Protein AF-0000000087186481 (afdb_homodimer)

Sequence (438 aa):
MAARTSLASDLASEVAVENATTRYLMYGLLPSWFIPGVADWVMHRRTRIEDTSGTKESLIHSLMMTEVGIPVALTLLFEVNPLLLSVQLGATACHEATALWDVRTAVDSERDVKPVEQHIHSFLESLPFAALASLMCLHPDQVRSLLRGGAGDPTAWKFVPRRRPLPGKYLAGIALAVGTFVALPYGEELVRCVRRGMKRRGLRRAEAKAERYDRALAGMAARTSLASDLASEVAVENATTRYLMYGLLPSWFIPGVADWVMHRRTRIEDTSGTKESLIHSLMMTEVGIPVALTLLFEVNPLLLSVQLGATACHEATALWDVRTAVDSERDVKPVEQHIHSFLESLPFAALASLMCLHPDQVRSLLRGGAGDPTAWKFVPRRRPLPGKYLAGIALAVGTFVALPYGEELVRCVRRGMKRRGLRRAEAKAERYDRALAG

Structure (mmCIF, N/CA/C/O backbone):
data_AF-0000000087186481-model_v1
#
loop_
_entity.id
_entity.type
_entity.pdbx_description
1 polymer 'Diguanylate cyclase'
#
loop_
_atom_site.group_PDB
_atom_site.id
_atom_site.type_symbol
_atom_site.label_atom_id
_atom_site.label_alt_id
_atom_site.label_comp_id
_atom_site.label_asym_id
_atom_site.label_entity_id
_atom_site.label_seq_id
_atom_site.pdbx_PDB_ins_code
_atom_site.Cartn_x
_atom_site.Cartn_y
_atom_site.Cartn_z
_atom_site.occupancy
_atom_site.B_iso_or_equiv
_atom_site.auth_seq_id
_atom_site.auth_comp_id
_atom_site.auth_asym_id
_atom_site.auth_atom_id
_atom_site.pdbx_PDB_model_num
ATOM 1 N N . MET A 1 1 ? -14.523 38.062 21.172 1 50.47 1 MET A N 1
ATOM 2 C CA . MET A 1 1 ? -14.062 36.969 22.016 1 50.47 1 MET A CA 1
ATOM 3 C C . MET A 1 1 ? -14.258 35.625 21.312 1 50.47 1 MET A C 1
ATOM 5 O O . MET A 1 1 ? -13.359 34.812 21.312 1 50.47 1 MET A O 1
ATOM 9 N N . ALA A 1 2 ? -15.414 35.344 20.781 1 61.56 2 ALA A N 1
ATOM 10 C CA . ALA A 1 2 ? -15.734 34.125 20.047 1 61.56 2 ALA A CA 1
ATOM 11 C C . ALA A 1 2 ? -14.828 33.969 18.828 1 61.56 2 ALA A C 1
ATOM 13 O O . ALA A 1 2 ? -14.336 32.875 18.547 1 61.56 2 ALA A O 1
ATOM 14 N N . ALA A 1 3 ? -14.547 34.969 18.172 1 65.62 3 ALA A N 1
ATOM 15 C CA . ALA A 1 3 ? -13.719 34.906 16.969 1 65.62 3 ALA A CA 1
ATOM 16 C C . ALA A 1 3 ? -12.266 34.594 17.312 1 65.62 3 ALA A C 1
ATOM 18 O O . ALA A 1 3 ? -11.586 33.875 16.594 1 65.62 3 ALA A O 1
ATOM 19 N N . ARG A 1 4 ? -11.805 35.156 18.375 1 61 4 ARG A N 1
ATOM 20 C CA . ARG A 1 4 ? -10.438 34.906 18.812 1 61 4 ARG A CA 1
ATOM 21 C C . ARG A 1 4 ? -10.266 33.438 19.281 1 61 4 ARG A C 1
ATOM 23 O O . ARG A 1 4 ? -9.227 32.844 19.031 1 61 4 ARG A O 1
ATOM 30 N N . THR A 1 5 ? -11.281 32.812 19.922 1 57.5 5 THR A N 1
ATOM 31 C CA . THR A 1 5 ? -11.242 31.422 20.391 1 57.5 5 THR A CA 1
ATOM 32 C C . THR A 1 5 ? -11.297 30.453 19.219 1 57.5 5 THR A C 1
ATOM 34 O O . THR A 1 5 ? -10.609 29.438 19.219 1 57.5 5 THR A O 1
ATOM 37 N N . SER A 1 6 ? -12.047 30.766 18.188 1 56.62 6 SER A N 1
ATOM 38 C CA . SER A 1 6 ? -12.141 29.922 16.984 1 56.62 6 SER A CA 1
ATOM 39 C C . SER A 1 6 ? -10.82 29.922 16.219 1 56.62 6 SER A C 1
ATOM 41 O O . SER A 1 6 ? -10.367 28.875 15.766 1 56.62 6 SER A O 1
ATOM 43 N N . LEU A 1 7 ? -10.289 31.125 16.094 1 54.06 7 LEU A N 1
ATOM 44 C CA . LEU A 1 7 ? -9.008 31.25 15.422 1 54.06 7 LEU A CA 1
ATOM 45 C C . LEU A 1 7 ? -7.918 30.5 16.172 1 54.06 7 LEU A C 1
ATOM 47 O O . LEU A 1 7 ? -7.086 29.828 15.562 1 54.06 7 LEU A O 1
ATOM 51 N N . ALA A 1 8 ? -7.922 30.688 17.484 1 61.72 8 ALA A N 1
ATOM 52 C CA . ALA A 1 8 ? -6.961 29.969 18.312 1 61.72 8 ALA A CA 1
ATOM 53 C C . ALA A 1 8 ? -7.164 28.453 18.203 1 61.72 8 ALA A C 1
ATOM 55 O O . ALA A 1 8 ? -6.195 27.703 18.172 1 61.72 8 ALA A O 1
ATOM 56 N N . SER A 1 9 ? -8.367 27.953 18.141 1 57.47 9 SER A N 1
ATOM 57 C CA . SER A 1 9 ? -8.688 26.547 17.969 1 57.47 9 SER A CA 1
ATOM 58 C C . SER A 1 9 ? -8.273 26.047 16.594 1 57.47 9 SER A C 1
ATOM 60 O O . SER A 1 9 ? -7.742 24.938 16.469 1 57.47 9 SER A O 1
ATOM 62 N N . ASP A 1 10 ? -8.531 26.875 15.641 1 56.06 10 ASP A N 1
ATOM 63 C CA . ASP A 1 10 ? -8.125 26.516 14.289 1 56.06 10 ASP A CA 1
ATOM 64 C C . ASP A 1 10 ? -6.605 26.422 14.18 1 56.06 10 ASP A C 1
ATOM 66 O O . ASP A 1 10 ? -6.082 25.516 13.531 1 56.06 10 ASP A O 1
ATOM 70 N N . LEU A 1 11 ? -5.949 27.438 14.805 1 54.56 11 LEU A N 1
ATOM 71 C CA . LEU A 1 11 ? -4.488 27.453 14.797 1 54.56 11 LEU A CA 1
ATOM 72 C C . LEU A 1 11 ? -3.932 26.266 15.57 1 54.56 11 LEU A C 1
ATOM 74 O O . LEU A 1 11 ? -2.965 25.641 15.133 1 54.56 11 LEU A O 1
ATOM 78 N N . ALA A 1 12 ? -4.512 26.031 16.719 1 60.66 12 ALA A N 1
ATOM 79 C CA . ALA A 1 12 ? -4.105 24.875 17.516 1 60.66 12 ALA A CA 1
ATOM 80 C C . ALA A 1 12 ? -4.32 23.578 16.75 1 60.66 12 ALA A C 1
ATOM 82 O O . ALA A 1 12 ? -3.496 22.656 16.812 1 60.66 12 ALA A O 1
ATOM 83 N N . SER A 1 13 ? -5.355 23.5 16 1 58.69 13 SER A N 1
ATOM 84 C CA . SER A 1 13 ? -5.66 22.312 15.195 1 58.69 13 SER A CA 1
ATOM 85 C C . SER A 1 13 ? -4.641 22.125 14.078 1 58.69 13 SER A C 1
ATOM 87 O O . SER A 1 13 ? -4.219 21 13.797 1 58.69 13 SER A O 1
ATOM 89 N N . GLU A 1 14 ? -4.227 23.172 13.5 1 57.34 14 GLU A N 1
ATOM 90 C CA . GLU A 1 14 ? -3.271 23.141 12.398 1 57.34 14 GLU A CA 1
ATOM 91 C C . GLU A 1 14 ? -1.899 22.672 12.867 1 57.34 14 GLU A C 1
ATOM 93 O O . GLU A 1 14 ? -1.256 21.859 12.195 1 57.34 14 GLU A O 1
ATOM 98 N N . VAL A 1 15 ? -1.477 23.219 13.961 1 70 15 VAL A N 1
ATOM 99 C CA . VAL A 1 15 ? -0.238 22.766 14.586 1 70 15 VAL A CA 1
ATOM 100 C C . VAL A 1 15 ? -0.357 21.297 14.961 1 70 15 VAL A C 1
ATOM 102 O O . VAL A 1 15 ? 0.605 20.531 14.828 1 70 15 VAL A O 1
ATOM 105 N N . ALA A 1 16 ? -1.499 21 15.078 1 84.81 16 ALA A N 1
ATOM 106 C CA . ALA A 1 16 ? -1.758 19.641 15.523 1 84.81 16 ALA A CA 1
ATOM 107 C C . ALA A 1 16 ? -1.601 18.641 14.375 1 84.81 16 ALA A C 1
ATOM 109 O O . ALA A 1 16 ? -1.077 17.547 14.562 1 84.81 16 ALA A O 1
ATOM 110 N N . VAL A 1 17 ? -1.835 19.047 13.141 1 90.31 17 VAL A N 1
ATOM 111 C CA . VAL A 1 17 ? -1.771 18.141 12 1 90.31 17 VAL A CA 1
ATOM 112 C C . VAL A 1 17 ? -0.313 17.906 11.609 1 90.31 17 VAL A C 1
ATOM 114 O O . VAL A 1 17 ? 0.08 16.781 11.312 1 90.31 17 VAL A O 1
ATOM 117 N N . GLU A 1 18 ? 0.427 18.938 11.57 1 92.62 18 GLU A N 1
ATOM 118 C CA . GLU A 1 18 ? 1.85 18.797 11.273 1 92.62 18 GLU A CA 1
ATOM 119 C C . GLU A 1 18 ? 2.541 17.875 12.281 1 92.62 18 GLU A C 1
ATOM 121 O O . GLU A 1 18 ? 3.301 16.984 11.891 1 92.62 18 GLU A O 1
ATOM 126 N N . ASN A 1 19 ? 2.258 18.172 13.5 1 94 19 ASN A N 1
ATOM 127 C CA . ASN A 1 19 ? 2.838 17.344 14.547 1 94 19 ASN A CA 1
ATOM 128 C C . ASN A 1 19 ? 2.377 15.898 14.438 1 94 19 ASN A C 1
ATOM 130 O O . ASN A 1 19 ? 3.178 14.977 14.586 1 94 19 ASN A O 1
ATOM 134 N N . ALA A 1 20 ? 1.152 15.68 14.203 1 95.62 20 ALA A N 1
ATOM 135 C CA . ALA A 1 20 ? 0.599 14.336 14.062 1 95.62 20 ALA A CA 1
ATOM 136 C C . ALA A 1 20 ? 1.229 13.602 12.883 1 95.62 20 ALA A C 1
ATOM 138 O O . ALA A 1 20 ? 1.574 12.422 12.992 1 95.62 20 ALA A O 1
ATOM 139 N N . THR A 1 21 ? 1.375 14.281 11.781 1 96.62 21 THR A N 1
ATOM 140 C CA . THR A 1 21 ? 1.956 13.68 10.586 1 96.62 21 THR A CA 1
ATOM 141 C C . THR A 1 21 ? 3.426 13.336 10.812 1 96.62 21 THR A C 1
ATOM 143 O O . THR A 1 21 ? 3.889 12.266 10.422 1 96.62 21 THR A O 1
ATOM 146 N N . THR A 1 22 ? 4.113 14.219 11.469 1 95.56 22 THR A N 1
ATOM 147 C CA . THR A 1 22 ? 5.516 13.969 11.781 1 95.56 22 THR A CA 1
ATOM 148 C C . THR A 1 22 ? 5.648 12.766 12.719 1 95.56 22 THR A C 1
ATOM 150 O O . THR A 1 22 ? 6.48 11.891 12.492 1 95.56 22 THR A O 1
ATOM 153 N N . ARG A 1 23 ? 4.852 12.711 13.711 1 95.75 23 ARG A N 1
ATOM 154 C CA . ARG A 1 23 ? 4.875 11.594 14.648 1 95.75 23 ARG A CA 1
ATOM 155 C C . ARG A 1 23 ? 4.5 10.289 13.953 1 95.75 23 ARG A C 1
ATOM 157 O O . ARG A 1 23 ? 5.086 9.242 14.227 1 95.75 23 ARG A O 1
ATOM 164 N N . TYR A 1 24 ? 3.496 10.422 13.148 1 97.62 24 TYR A N 1
ATOM 165 C CA . TYR A 1 24 ? 3.117 9.266 12.344 1 97.62 24 TYR A CA 1
ATOM 166 C C . TYR A 1 24 ? 4.309 8.727 11.562 1 97.62 24 TYR A C 1
ATOM 168 O O . TYR A 1 24 ? 4.562 7.523 11.547 1 97.62 24 TYR A O 1
ATOM 176 N N . LEU A 1 25 ? 5.09 9.594 10.883 1 9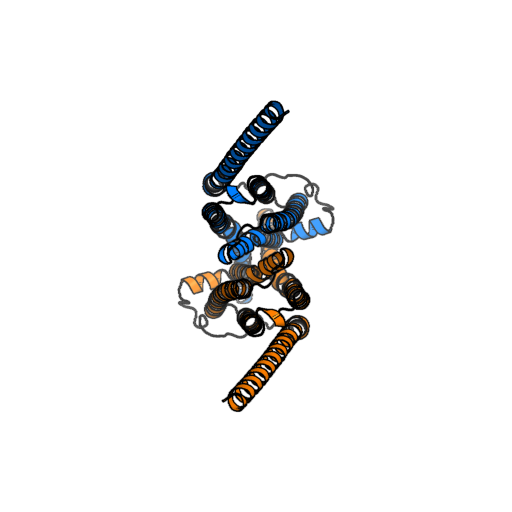7.44 25 LEU A N 1
ATOM 177 C CA . LEU A 1 25 ? 6.23 9.18 10.078 1 97.44 25 LEU A CA 1
ATOM 178 C C . LEU A 1 25 ? 7.32 8.57 10.945 1 97.44 25 LEU A C 1
ATOM 180 O O . LEU A 1 25 ? 7.824 7.484 10.648 1 97.44 25 LEU A O 1
ATOM 184 N N . MET A 1 26 ? 7.57 9.258 12.055 1 96.62 26 MET A N 1
ATOM 185 C CA . MET A 1 26 ? 8.742 8.914 12.859 1 96.62 26 MET A CA 1
ATOM 186 C C . MET A 1 26 ? 8.453 7.703 13.75 1 96.62 26 MET A C 1
ATOM 188 O O . MET A 1 26 ? 9.32 6.844 13.93 1 96.62 26 MET A O 1
ATOM 192 N N . TYR A 1 27 ? 7.238 7.574 14.234 1 96.5 27 TYR A N 1
ATOM 193 C CA . TYR A 1 27 ? 6.977 6.594 15.281 1 96.5 27 TYR A CA 1
ATOM 194 C C . TYR A 1 27 ? 5.898 5.609 14.844 1 96.5 27 TYR A C 1
ATOM 196 O O . TYR A 1 27 ? 5.594 4.652 15.562 1 96.5 27 TYR A O 1
ATOM 204 N N . GLY A 1 28 ? 5.328 5.797 13.711 1 96.75 28 GLY A N 1
ATOM 205 C CA . GLY A 1 28 ? 4.324 4.898 13.164 1 96.75 28 GLY A CA 1
ATOM 206 C C . GLY A 1 28 ? 4.789 4.172 11.914 1 96.75 28 GLY A C 1
ATOM 207 O O . GLY A 1 28 ? 5.129 2.99 11.969 1 96.75 28 GLY A O 1
ATOM 208 N N . LEU A 1 29 ? 4.973 4.977 10.867 1 97.56 29 LEU A N 1
ATOM 209 C CA . LEU A 1 29 ? 5.258 4.41 9.555 1 97.56 29 LEU A CA 1
ATOM 210 C C . LEU A 1 29 ? 6.637 3.764 9.523 1 97.56 29 LEU A C 1
ATOM 212 O O . LEU A 1 29 ? 6.777 2.604 9.133 1 97.56 29 LEU A O 1
ATOM 216 N N . LEU A 1 30 ? 7.66 4.457 9.938 1 97.12 30 LEU A N 1
ATOM 217 C CA . LEU A 1 30 ? 9.031 3.959 9.844 1 97.12 30 LEU A CA 1
ATOM 218 C C . LEU A 1 30 ? 9.203 2.686 10.664 1 97.12 30 LEU A C 1
ATOM 220 O O . LEU A 1 30 ? 9.617 1.651 10.141 1 97.12 30 LEU A O 1
ATOM 224 N N . PRO A 1 31 ? 8.781 2.619 11.938 1 95.69 31 PRO A N 1
ATOM 225 C CA . PRO A 1 31 ? 8.945 1.382 12.703 1 95.69 31 PRO A CA 1
ATOM 226 C C . PRO A 1 31 ? 8.047 0.253 12.203 1 95.69 31 PRO A C 1
ATOM 228 O O . PRO A 1 31 ? 8.43 -0.919 12.266 1 95.69 31 PRO A O 1
ATOM 231 N N . SER A 1 32 ? 6.93 0.6 11.672 1 94.81 32 SER A N 1
ATOM 232 C CA . SER A 1 32 ? 6.016 -0.438 11.211 1 94.81 32 SER A CA 1
ATOM 233 C C . SER A 1 32 ? 6.555 -1.145 9.969 1 94.81 32 SER A C 1
ATOM 235 O O . SER A 1 32 ? 6.129 -2.256 9.648 1 94.81 32 SER A O 1
ATOM 237 N N . TRP A 1 33 ? 7.477 -0.521 9.297 1 97.25 33 TRP A N 1
ATOM 238 C CA . TRP A 1 33 ? 8.102 -1.074 8.102 1 97.25 33 TRP A CA 1
ATOM 239 C C . TRP A 1 33 ? 8.82 -2.383 8.414 1 97.25 33 TRP A C 1
ATOM 241 O O . TRP A 1 33 ? 8.938 -3.256 7.551 1 97.25 33 TRP A O 1
ATOM 251 N N . PHE A 1 34 ? 9.266 -2.561 9.664 1 97.75 34 PHE A N 1
ATOM 252 C CA . PHE A 1 34 ? 10.07 -3.717 10.039 1 97.75 34 PHE A CA 1
ATOM 253 C C . PHE A 1 34 ? 9.203 -4.965 10.164 1 97.75 34 PHE A C 1
ATOM 255 O O . PHE A 1 34 ? 9.688 -6.082 9.977 1 97.75 34 PHE A O 1
ATOM 262 N N . ILE A 1 35 ? 7.93 -4.797 10.352 1 97.5 35 ILE A N 1
ATOM 263 C CA . ILE A 1 35 ? 7.035 -5.93 10.562 1 97.5 35 ILE A CA 1
ATOM 264 C C . ILE A 1 35 ? 6.895 -6.727 9.266 1 97.5 35 ILE A C 1
ATOM 266 O O . ILE A 1 35 ? 7.297 -7.891 9.195 1 97.5 35 ILE A O 1
ATOM 270 N N . PRO A 1 36 ? 6.434 -6.105 8.211 1 97.88 36 PRO A N 1
ATOM 271 C CA . PRO A 1 36 ? 6.383 -6.895 6.977 1 97.88 36 PRO A CA 1
ATOM 272 C C . PRO A 1 36 ? 7.77 -7.262 6.453 1 97.88 36 PRO A C 1
ATOM 274 O O . PRO A 1 36 ? 7.926 -8.281 5.781 1 97.88 36 PRO A O 1
ATOM 277 N N . GLY A 1 37 ? 8.812 -6.461 6.711 1 98.38 37 GLY A N 1
ATOM 278 C CA . GLY A 1 37 ? 10.164 -6.828 6.312 1 98.38 37 GLY A CA 1
ATOM 279 C C . GLY A 1 37 ? 10.617 -8.148 6.91 1 98.38 37 GLY A C 1
ATOM 280 O O . GLY A 1 37 ? 11.062 -9.039 6.188 1 98.38 37 GLY A O 1
ATOM 281 N N . VAL A 1 38 ? 10.461 -8.258 8.203 1 98.69 38 VAL A N 1
ATOM 282 C CA . VAL A 1 38 ? 10.867 -9.477 8.883 1 98.69 38 VAL A CA 1
ATOM 283 C C . VAL A 1 38 ? 9.93 -10.625 8.5 1 98.69 38 VAL A C 1
ATOM 285 O O . VAL A 1 38 ? 10.375 -11.75 8.281 1 98.69 38 VAL A O 1
ATOM 288 N N . ALA A 1 39 ? 8.672 -10.359 8.391 1 98.56 39 ALA A N 1
ATOM 289 C CA . ALA A 1 39 ? 7.727 -11.391 7.965 1 98.56 39 ALA A CA 1
ATOM 290 C C . ALA A 1 39 ? 8.094 -11.945 6.594 1 98.56 39 ALA A C 1
ATOM 292 O O . ALA A 1 39 ? 7.98 -13.148 6.359 1 98.56 39 ALA A O 1
ATOM 293 N N . ASP A 1 40 ? 8.508 -11.109 5.703 1 98.56 40 ASP A N 1
ATOM 294 C CA . ASP A 1 40 ? 8.906 -11.547 4.371 1 98.56 40 ASP A CA 1
ATOM 295 C C . ASP A 1 40 ? 10.133 -12.453 4.438 1 98.56 40 ASP A C 1
ATOM 297 O O . ASP A 1 40 ? 10.18 -13.492 3.783 1 98.56 40 ASP A O 1
ATOM 301 N N . TRP A 1 41 ? 11.078 -12.023 5.211 1 98.5 41 TRP A N 1
ATOM 302 C CA . TRP A 1 41 ? 12.266 -12.836 5.41 1 98.5 41 TRP A CA 1
ATOM 303 C C . TRP A 1 41 ? 11.898 -14.211 5.957 1 98.5 41 TRP A C 1
ATOM 305 O O . TRP A 1 41 ? 12.445 -15.227 5.516 1 98.5 41 TRP A O 1
ATOM 315 N N . VAL A 1 42 ? 10.984 -14.273 6.922 1 98.5 42 VAL A N 1
ATOM 316 C CA . VAL A 1 42 ? 10.531 -15.539 7.488 1 98.5 42 VAL A CA 1
ATOM 317 C C . VAL A 1 42 ? 9.891 -16.391 6.398 1 98.5 42 VAL A C 1
ATOM 319 O O . VAL A 1 42 ? 10.133 -17.609 6.328 1 98.5 42 VAL A O 1
ATOM 322 N N . MET A 1 43 ? 9.094 -15.781 5.555 1 97.56 43 MET A N 1
ATOM 323 C CA . MET A 1 43 ? 8.469 -16.5 4.453 1 97.56 43 MET A CA 1
ATOM 324 C C . MET A 1 43 ? 9.523 -17.094 3.527 1 97.56 43 MET A C 1
ATOM 326 O O . MET A 1 43 ? 9.398 -18.234 3.082 1 97.56 43 MET A O 1
ATOM 330 N N . HIS A 1 44 ? 10.562 -16.328 3.236 1 97.94 44 HIS A N 1
ATOM 331 C CA . HIS A 1 44 ? 11.633 -16.781 2.361 1 97.94 44 HIS A CA 1
ATOM 332 C C . HIS A 1 44 ? 12.367 -17.984 2.961 1 97.94 44 HIS A C 1
ATOM 334 O O . HIS A 1 44 ? 12.789 -18.875 2.236 1 97.94 44 HIS A O 1
ATOM 340 N N . ARG A 1 45 ? 12.516 -17.906 4.25 1 96.88 45 ARG A N 1
ATOM 341 C CA . ARG A 1 45 ? 13.133 -19.031 4.941 1 96.88 45 ARG A CA 1
ATOM 342 C C . ARG A 1 45 ? 12.242 -20.266 4.879 1 96.88 45 ARG A C 1
ATOM 344 O O . ARG A 1 45 ? 12.719 -21.375 4.602 1 96.88 45 ARG A O 1
ATOM 351 N N . ARG A 1 46 ? 11.031 -20.094 5.09 1 95.94 46 ARG A N 1
ATOM 352 C CA . ARG A 1 46 ? 10.07 -21.188 5.121 1 95.94 46 ARG A CA 1
ATOM 353 C C . ARG A 1 46 ? 9.945 -21.844 3.75 1 95.94 46 ARG A C 1
ATOM 355 O O . ARG A 1 46 ? 9.797 -23.062 3.65 1 95.94 46 ARG A O 1
ATOM 362 N N . THR A 1 47 ? 10.023 -21.016 2.768 1 95.12 47 THR A N 1
ATOM 363 C CA . THR A 1 47 ? 9.852 -21.547 1.418 1 95.12 47 THR A CA 1
ATOM 364 C C . THR A 1 47 ? 11.203 -21.906 0.803 1 95.12 47 THR A C 1
ATOM 366 O O . THR A 1 47 ? 11.273 -22.281 -0.369 1 95.12 47 THR A O 1
ATOM 369 N N . ARG A 1 48 ? 12.297 -21.734 1.59 1 96.38 48 ARG A N 1
ATOM 370 C CA . ARG A 1 48 ? 13.648 -22.094 1.183 1 96.38 48 ARG A CA 1
ATOM 371 C C . ARG A 1 48 ? 14 -21.5 -0.174 1 96.38 48 ARG A C 1
ATOM 373 O O . ARG A 1 48 ? 14.336 -22.219 -1.112 1 96.38 48 ARG A O 1
ATOM 380 N N . ILE A 1 49 ? 13.984 -20.234 -0.23 1 96.44 49 ILE A N 1
ATOM 381 C CA . ILE A 1 49 ? 14.211 -19.516 -1.476 1 96.44 49 ILE A CA 1
ATOM 382 C C . ILE A 1 49 ? 15.555 -19.922 -2.072 1 96.44 49 ILE A C 1
ATOM 384 O O . ILE A 1 49 ? 15.75 -19.844 -3.287 1 96.44 49 ILE A O 1
ATOM 388 N N . GLU A 1 50 ? 16.531 -20.422 -1.281 1 97.62 50 GLU A N 1
ATOM 389 C CA . GLU A 1 50 ? 17.859 -20.797 -1.743 1 97.62 50 GLU A CA 1
ATOM 390 C C . GLU A 1 50 ? 17.797 -21.984 -2.699 1 97.62 50 GLU A C 1
ATOM 392 O O . GLU A 1 50 ? 18.734 -22.25 -3.449 1 97.62 50 GLU A O 1
ATOM 397 N N . ASP A 1 51 ? 16.734 -22.672 -2.758 1 97 51 ASP A N 1
ATOM 398 C CA . ASP A 1 51 ? 16.578 -23.844 -3.605 1 97 51 ASP A CA 1
ATOM 399 C C . ASP A 1 51 ? 15.82 -23.516 -4.887 1 97 51 ASP A C 1
ATOM 401 O O . ASP A 1 51 ? 15.586 -24.391 -5.723 1 97 51 ASP A O 1
ATOM 405 N N . THR A 1 52 ? 15.352 -22.234 -5.055 1 96.44 52 THR A N 1
ATOM 406 C CA . THR A 1 52 ? 14.555 -21.859 -6.219 1 96.44 52 THR A CA 1
ATOM 407 C C . THR A 1 52 ? 15.125 -20.625 -6.891 1 96.44 52 THR A C 1
ATOM 409 O O . THR A 1 52 ? 16.125 -20.703 -7.621 1 96.44 52 THR A O 1
ATOM 412 N N . SER A 1 53 ? 14.594 -19.469 -6.602 1 96.06 53 SER A N 1
ATOM 413 C CA . SER A 1 53 ? 15.055 -18.219 -7.211 1 96.06 53 SER A CA 1
ATOM 414 C C . SER A 1 53 ? 16.453 -17.859 -6.734 1 96.06 53 SER A C 1
ATOM 416 O O . SER A 1 53 ? 17.219 -17.203 -7.449 1 96.06 53 SER A O 1
ATOM 418 N N . GLY A 1 54 ? 16.812 -18.203 -5.512 1 97.44 54 GLY A N 1
ATOM 419 C CA . GLY A 1 54 ? 18.172 -18.219 -5 1 97.44 54 GLY A CA 1
ATOM 420 C C . GLY A 1 54 ? 18.812 -16.844 -4.977 1 97.44 54 GLY A C 1
ATOM 421 O O . GLY A 1 54 ? 18.172 -15.859 -4.574 1 97.44 54 GLY A O 1
ATOM 422 N N . THR A 1 55 ? 20.094 -16.797 -5.332 1 98.12 55 THR A N 1
ATOM 423 C CA . THR A 1 55 ? 20.938 -15.609 -5.184 1 98.12 55 THR A CA 1
ATOM 424 C C . THR A 1 55 ? 20.391 -14.453 -6.023 1 98.12 55 THR A C 1
ATOM 426 O O . THR A 1 55 ? 20.484 -13.297 -5.621 1 98.12 55 THR A O 1
ATOM 429 N N . LYS A 1 56 ? 19.891 -14.758 -7.16 1 97.81 56 LYS A N 1
ATOM 430 C CA . LYS A 1 56 ? 19.344 -13.695 -8.008 1 97.81 56 LYS A CA 1
ATOM 431 C C . LYS A 1 56 ? 18.25 -12.922 -7.277 1 97.81 56 LYS A C 1
ATOM 433 O O . LYS A 1 56 ? 18.312 -11.688 -7.191 1 97.81 56 LYS A O 1
ATOM 438 N N . GLU A 1 57 ? 17.281 -13.633 -6.785 1 98.31 57 GLU A N 1
ATOM 439 C CA . GLU A 1 57 ? 16.203 -12.977 -6.055 1 98.31 57 GLU A CA 1
ATOM 440 C C . GLU A 1 57 ? 16.734 -12.25 -4.816 1 98.31 57 GLU A C 1
ATOM 442 O O . GLU A 1 57 ? 16.297 -11.133 -4.52 1 98.31 57 GLU A O 1
ATOM 447 N N . SER A 1 58 ? 17.609 -12.82 -4.102 1 98.56 58 SER A N 1
ATOM 448 C CA . SER A 1 58 ? 18.172 -12.203 -2.906 1 98.56 58 SER A CA 1
ATOM 449 C C . SER A 1 58 ? 18.891 -10.898 -3.244 1 98.56 58 SER A C 1
ATOM 451 O O . SER A 1 58 ? 18.828 -9.93 -2.486 1 98.56 58 SER A O 1
ATOM 453 N N . LEU A 1 59 ? 19.578 -10.891 -4.32 1 98.69 59 LEU A N 1
ATOM 454 C CA . LEU A 1 59 ? 20.266 -9.672 -4.742 1 98.69 59 LEU A CA 1
ATOM 455 C C . LEU A 1 59 ? 19.25 -8.586 -5.113 1 98.69 59 LEU A C 1
ATOM 457 O O . LEU A 1 59 ? 19.5 -7.402 -4.887 1 98.69 59 LEU A O 1
ATOM 461 N N . ILE A 1 60 ? 18.172 -8.977 -5.695 1 98.69 60 ILE A N 1
ATOM 462 C CA . ILE A 1 60 ? 17.094 -8.023 -5.984 1 98.69 60 ILE A CA 1
ATOM 463 C C . ILE A 1 60 ? 16.562 -7.438 -4.684 1 98.69 60 ILE A C 1
ATOM 465 O O . ILE A 1 60 ? 16.297 -6.238 -4.598 1 98.69 60 ILE A O 1
ATOM 469 N N . HIS A 1 61 ? 16.422 -8.25 -3.609 1 98.69 61 HIS A N 1
ATOM 470 C CA . HIS A 1 61 ? 16.031 -7.75 -2.295 1 98.69 61 HIS A CA 1
ATOM 471 C C . HIS A 1 61 ? 17.016 -6.703 -1.794 1 98.69 61 HIS A C 1
ATOM 473 O O . HIS A 1 61 ? 16.609 -5.648 -1.297 1 98.69 61 HIS A O 1
ATOM 479 N N . SER A 1 62 ? 18.281 -7.02 -1.949 1 98.62 62 SER A N 1
ATOM 480 C CA . SER A 1 62 ? 19.312 -6.066 -1.529 1 98.62 62 SER A CA 1
ATOM 481 C C . SER A 1 62 ? 19.172 -4.742 -2.271 1 98.62 62 SER A C 1
ATOM 483 O O . SER A 1 62 ? 19.312 -3.672 -1.674 1 98.62 62 SER A O 1
ATOM 485 N N . LEU A 1 63 ? 18.938 -4.879 -3.537 1 98.69 63 LEU A N 1
ATOM 486 C CA . LEU A 1 63 ? 18.734 -3.682 -4.348 1 98.69 63 LEU A CA 1
ATOM 487 C C . LEU A 1 63 ? 17.531 -2.885 -3.852 1 98.69 63 LEU A C 1
ATOM 489 O O . LEU A 1 63 ? 17.609 -1.663 -3.701 1 98.69 63 LEU A O 1
ATOM 493 N N . MET A 1 64 ? 16.438 -3.523 -3.584 1 98.69 64 MET A N 1
ATOM 494 C CA . MET A 1 64 ? 15.227 -2.855 -3.104 1 98.69 64 MET A CA 1
ATOM 495 C C . MET A 1 64 ? 15.469 -2.189 -1.754 1 98.69 64 MET A C 1
ATOM 497 O O . MET A 1 64 ? 15.016 -1.071 -1.516 1 98.69 64 MET A O 1
ATOM 501 N N . MET A 1 65 ? 16.188 -2.867 -0.869 1 98.25 65 MET A N 1
ATOM 502 C CA . MET A 1 65 ? 16.516 -2.293 0.436 1 98.25 65 MET A CA 1
ATOM 503 C C . MET A 1 65 ? 17.375 -1.05 0.285 1 98.25 65 MET A C 1
ATOM 505 O O . MET A 1 65 ? 17.234 -0.088 1.04 1 98.25 65 MET A O 1
ATOM 509 N N . THR A 1 66 ? 18.25 -1.099 -0.647 1 98.25 66 THR A N 1
ATOM 510 C CA . THR A 1 66 ? 19.109 0.054 -0.91 1 98.25 66 THR A CA 1
ATOM 511 C C . THR A 1 66 ? 18.297 1.208 -1.49 1 98.25 66 THR A C 1
ATOM 513 O O . THR A 1 66 ? 18.453 2.357 -1.071 1 98.25 66 THR A O 1
ATOM 516 N N . GLU A 1 67 ? 17.375 0.925 -2.43 1 98.69 67 GLU A N 1
ATOM 517 C CA . GLU A 1 67 ? 16.547 1.917 -3.105 1 98.69 67 GLU A CA 1
ATOM 518 C C . GLU A 1 67 ? 15.648 2.643 -2.117 1 98.69 67 GLU A C 1
ATOM 520 O O . GLU A 1 67 ? 15.32 3.818 -2.311 1 98.69 67 GLU A O 1
ATOM 525 N N . VAL A 1 68 ? 15.266 1.993 -1.082 1 98.31 68 VAL A N 1
ATOM 526 C CA . VAL A 1 68 ? 14.383 2.588 -0.084 1 98.31 68 VAL A CA 1
ATOM 527 C C . VAL A 1 68 ? 15.211 3.15 1.069 1 98.31 68 VAL A C 1
ATOM 529 O O . VAL A 1 68 ? 14.922 4.238 1.572 1 98.31 68 VAL A O 1
ATOM 532 N N . GLY A 1 69 ? 16.25 2.422 1.464 1 97.88 69 GLY A N 1
ATOM 533 C CA . GLY A 1 69 ? 17.047 2.77 2.631 1 97.88 69 GLY A CA 1
ATOM 534 C C . GLY A 1 69 ? 17.812 4.059 2.461 1 97.88 69 GLY A C 1
ATOM 535 O O . GLY A 1 69 ? 17.906 4.867 3.387 1 97.88 69 GLY A O 1
ATOM 536 N N . ILE A 1 70 ? 18.406 4.238 1.353 1 98.19 70 ILE A N 1
ATOM 537 C CA . ILE A 1 70 ? 19.234 5.414 1.125 1 98.19 70 ILE A CA 1
ATOM 538 C C . ILE A 1 70 ? 18.375 6.676 1.169 1 98.19 70 ILE A C 1
ATOM 540 O O . ILE A 1 70 ? 18.672 7.609 1.916 1 98.19 70 ILE A O 1
ATOM 544 N N . PRO A 1 71 ? 17.25 6.754 0.437 1 98.5 71 PRO A N 1
ATOM 545 C CA . PRO A 1 71 ? 16.406 7.945 0.538 1 98.5 71 PRO A CA 1
ATOM 546 C C . PRO A 1 71 ? 15.898 8.195 1.959 1 98.5 71 PRO A C 1
ATOM 548 O O . PRO A 1 71 ? 15.766 9.344 2.377 1 98.5 71 PRO A O 1
ATOM 551 N N . VAL A 1 72 ? 15.562 7.16 2.664 1 98.31 72 VAL A N 1
ATOM 552 C CA . VAL A 1 72 ? 15.125 7.32 4.051 1 98.31 72 VAL A CA 1
ATOM 553 C C . VAL A 1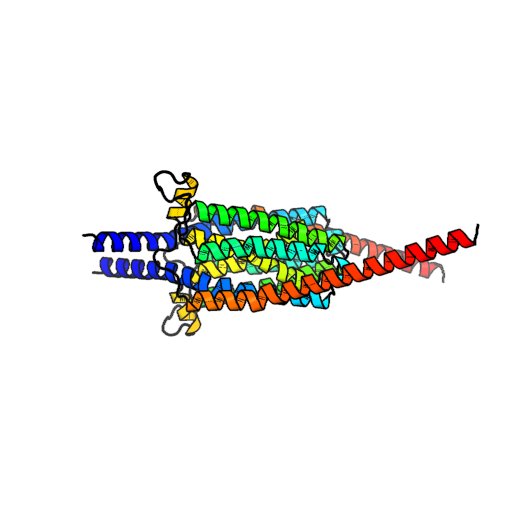 72 ? 16.25 7.941 4.875 1 98.31 72 VAL A C 1
ATOM 555 O O . VAL A 1 72 ? 16.016 8.883 5.637 1 98.31 72 VAL A O 1
ATOM 558 N N . ALA A 1 73 ? 17.5 7.449 4.734 1 97.94 73 ALA A N 1
ATOM 559 C CA . ALA A 1 73 ? 18.641 7.996 5.453 1 97.94 73 ALA A CA 1
ATOM 560 C C . ALA A 1 73 ? 18.859 9.469 5.109 1 97.94 73 ALA A C 1
ATOM 562 O O . ALA A 1 73 ? 19.094 10.289 5.996 1 97.94 73 ALA A O 1
ATOM 563 N N . LEU A 1 74 ? 18.766 9.766 3.902 1 98.5 74 LEU A N 1
ATOM 564 C CA . LEU A 1 74 ? 18.938 11.148 3.471 1 98.5 74 LEU A CA 1
ATOM 565 C C . LEU A 1 74 ? 17.859 12.039 4.086 1 98.5 74 LEU A C 1
ATOM 567 O O . LEU A 1 74 ? 18.141 13.172 4.5 1 98.5 74 LEU A O 1
ATOM 571 N N . THR A 1 75 ? 16.656 11.516 4.129 1 98 75 THR A N 1
ATOM 572 C CA . THR A 1 75 ? 15.562 12.289 4.695 1 98 75 THR A CA 1
ATOM 573 C C . THR A 1 75 ? 15.781 12.523 6.188 1 98 75 THR A C 1
ATOM 575 O O . THR A 1 75 ? 15.406 13.57 6.719 1 98 75 THR A O 1
ATOM 578 N N . LEU A 1 76 ? 16.391 11.609 6.879 1 97.69 76 LEU A N 1
ATOM 579 C CA . LEU A 1 76 ? 16.672 11.742 8.305 1 97.69 76 LEU A CA 1
ATOM 580 C C . LEU A 1 76 ? 17.781 12.75 8.555 1 97.69 76 LEU A C 1
ATOM 582 O O . LEU A 1 76 ? 17.859 13.336 9.633 1 97.69 76 LEU A O 1
ATOM 586 N N . LEU A 1 77 ? 18.625 13.047 7.586 1 97.69 77 LEU A N 1
ATOM 587 C CA . LEU A 1 77 ? 19.844 13.812 7.816 1 97.69 77 LEU A CA 1
ATOM 588 C C . LEU A 1 77 ? 19.766 15.18 7.152 1 97.69 77 LEU A C 1
ATOM 590 O O . LEU A 1 77 ? 20.484 16.109 7.531 1 97.69 77 LEU A O 1
ATOM 594 N N . PHE A 1 78 ? 18.906 15.32 6.168 1 98.38 78 PHE A N 1
ATOM 595 C CA . PHE A 1 78 ? 18.906 16.547 5.367 1 98.38 78 PHE A CA 1
ATOM 596 C C . PHE A 1 78 ? 17.5 17.156 5.316 1 98.38 78 PHE A C 1
ATOM 598 O O . PHE A 1 78 ? 16.516 16.469 5.586 1 98.38 78 PHE A O 1
ATOM 605 N N . GLU A 1 79 ? 17.469 18.406 4.934 1 97.56 79 GLU A N 1
ATOM 606 C CA . GLU A 1 79 ? 16.203 19.109 4.766 1 97.56 79 GLU A CA 1
ATOM 607 C C . GLU A 1 79 ? 15.484 18.656 3.49 1 97.56 79 GLU A C 1
ATOM 609 O O . GLU A 1 79 ? 16.141 18.391 2.477 1 97.56 79 GLU A O 1
ATOM 614 N N . VAL A 1 80 ? 14.188 18.625 3.623 1 97.81 80 VAL A N 1
ATOM 615 C CA . VAL A 1 80 ? 13.391 18.297 2.445 1 97.81 80 VAL A CA 1
ATOM 616 C C . VAL A 1 80 ? 13.336 19.5 1.504 1 97.81 80 VAL A C 1
ATOM 618 O O . VAL A 1 80 ? 12.914 20.578 1.901 1 97.81 80 VAL A O 1
ATOM 621 N N . ASN A 1 81 ? 13.805 19.422 0.402 1 98.25 81 ASN A N 1
ATOM 622 C CA . ASN A 1 81 ? 13.773 20.406 -0.682 1 98.25 81 ASN A CA 1
ATOM 623 C C . ASN A 1 81 ? 13.555 19.734 -2.035 1 98.25 81 ASN A C 1
ATOM 625 O O . ASN A 1 81 ? 13.32 18.516 -2.102 1 98.25 81 ASN A O 1
ATOM 629 N N . PRO A 1 82 ? 13.555 20.406 -3.139 1 98.56 82 PRO A N 1
ATOM 630 C CA . PRO A 1 82 ? 13.281 19.812 -4.449 1 98.56 82 PRO A CA 1
ATOM 631 C C . PRO A 1 82 ? 14.25 18.688 -4.793 1 98.56 82 PRO A C 1
ATOM 633 O O . PRO A 1 82 ? 13.844 17.672 -5.383 1 98.56 82 PRO A O 1
ATOM 636 N N . LEU A 1 83 ? 15.461 18.828 -4.391 1 98.75 83 LEU A N 1
ATOM 637 C CA . LEU A 1 83 ? 16.422 17.75 -4.648 1 98.75 83 LEU A CA 1
ATOM 638 C C . LEU A 1 83 ? 16 16.469 -3.934 1 98.75 83 LEU A C 1
ATOM 640 O O . LEU A 1 83 ? 15.898 15.414 -4.555 1 98.75 83 LEU A O 1
ATOM 644 N N . LEU A 1 84 ? 15.781 16.609 -2.645 1 98.62 84 LEU A N 1
ATOM 645 C CA . LEU A 1 84 ? 15.445 15.43 -1.86 1 98.62 84 LEU A CA 1
ATOM 646 C C . LEU A 1 84 ? 14.109 14.852 -2.307 1 98.62 84 LEU A C 1
ATOM 648 O O . LEU A 1 84 ? 13.945 13.625 -2.365 1 98.62 84 LEU A O 1
ATOM 652 N N . LEU A 1 85 ? 13.156 15.664 -2.605 1 98.75 85 LEU A N 1
ATOM 653 C CA . LEU A 1 85 ? 11.883 15.172 -3.131 1 98.75 85 LEU A CA 1
ATOM 654 C C . LEU A 1 85 ? 12.094 14.43 -4.449 1 98.75 85 LEU A C 1
ATOM 656 O O . LEU A 1 85 ? 11.461 13.398 -4.691 1 98.75 85 LEU A O 1
ATOM 660 N N . SER A 1 86 ? 12.961 14.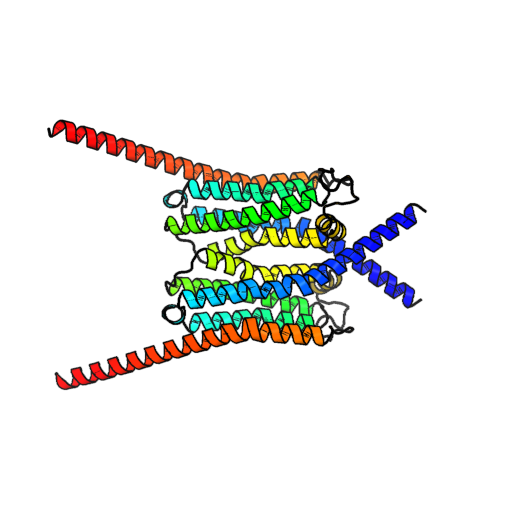93 -5.289 1 98.75 86 SER A N 1
ATOM 661 C CA . SER A 1 86 ? 13.266 14.266 -6.551 1 98.75 86 SER A CA 1
ATOM 662 C C . SER A 1 86 ? 13.93 12.906 -6.316 1 98.75 86 SER A C 1
ATOM 664 O O . SER A 1 86 ? 13.617 11.938 -7.008 1 98.75 86 SER A O 1
ATOM 666 N N . VAL A 1 87 ? 14.805 12.922 -5.355 1 98.75 87 VAL A N 1
ATOM 667 C CA . VAL A 1 87 ? 15.461 11.672 -4.996 1 98.75 87 VAL A CA 1
ATOM 668 C C . VAL A 1 87 ? 14.422 10.664 -4.5 1 98.75 87 VAL A C 1
ATOM 670 O O . VAL A 1 87 ? 14.438 9.5 -4.91 1 98.75 87 VAL A O 1
ATOM 673 N N . GLN A 1 88 ? 13.547 11.102 -3.645 1 98.75 88 GLN A N 1
ATOM 674 C CA . GLN A 1 88 ? 12.492 10.234 -3.123 1 98.75 88 GLN A CA 1
ATOM 675 C C . GLN A 1 88 ? 11.594 9.727 -4.242 1 98.75 88 GLN A C 1
ATOM 677 O O . GLN A 1 88 ? 11.258 8.539 -4.293 1 98.75 88 GLN A O 1
ATOM 682 N N . LEU A 1 89 ? 11.18 10.578 -5.125 1 98.69 89 LEU A N 1
ATOM 683 C CA . LEU A 1 89 ? 10.32 10.219 -6.246 1 98.69 89 LEU A CA 1
ATOM 684 C C . LEU A 1 89 ? 11.008 9.211 -7.16 1 98.69 89 LEU A C 1
ATOM 686 O O . LEU A 1 89 ? 10.43 8.188 -7.512 1 98.69 89 LEU A O 1
ATOM 690 N N . GLY A 1 90 ? 12.258 9.539 -7.539 1 98.69 90 GLY A N 1
ATOM 691 C CA . GLY A 1 90 ? 13.016 8.641 -8.398 1 98.69 90 GLY A CA 1
ATOM 692 C C . GLY A 1 90 ? 13.266 7.285 -7.777 1 98.69 90 GLY A C 1
ATOM 693 O O . GLY A 1 90 ? 13.125 6.254 -8.438 1 98.69 90 GLY A O 1
ATOM 694 N N . ALA A 1 91 ? 13.586 7.289 -6.5 1 98.75 91 ALA A N 1
ATOM 695 C CA . ALA A 1 91 ? 13.867 6.043 -5.797 1 98.75 91 ALA A CA 1
ATOM 696 C C . ALA A 1 91 ? 12.602 5.199 -5.656 1 98.75 91 ALA A C 1
ATOM 698 O O . ALA A 1 91 ? 12.648 3.973 -5.781 1 98.75 91 ALA A O 1
ATOM 699 N N . THR A 1 92 ? 11.484 5.82 -5.375 1 98.38 92 THR A N 1
ATOM 700 C CA . THR A 1 92 ? 10.219 5.105 -5.273 1 98.38 92 THR A CA 1
ATOM 701 C C . THR A 1 92 ? 9.844 4.469 -6.613 1 98.38 92 THR A C 1
ATOM 703 O O . THR A 1 92 ? 9.43 3.309 -6.66 1 98.38 92 THR A O 1
ATOM 706 N N . ALA A 1 93 ? 10.039 5.195 -7.695 1 98.12 93 ALA A N 1
ATOM 707 C CA . ALA A 1 93 ? 9.766 4.656 -9.023 1 98.12 93 ALA A CA 1
ATOM 708 C C . ALA A 1 93 ? 10.688 3.479 -9.336 1 98.12 93 ALA A C 1
ATOM 710 O O . ALA A 1 93 ? 10.234 2.445 -9.836 1 98.12 93 ALA A O 1
ATOM 711 N N . CYS A 1 94 ? 11.938 3.623 -9.055 1 98.5 94 CYS A N 1
ATOM 712 C CA . CYS A 1 94 ? 12.898 2.543 -9.258 1 98.5 94 CYS A CA 1
ATOM 713 C C . CYS A 1 94 ? 12.539 1.326 -8.414 1 98.5 94 CYS A C 1
ATOM 715 O O . CYS A 1 94 ? 12.586 0.194 -8.891 1 98.5 94 CYS A O 1
ATOM 717 N N . HIS A 1 95 ? 12.172 1.598 -7.164 1 98.62 95 HIS A N 1
ATOM 718 C CA . HIS A 1 95 ? 11.797 0.51 -6.27 1 98.62 95 HIS A CA 1
ATOM 719 C C . HIS A 1 95 ? 10.602 -0.263 -6.816 1 98.62 95 HIS A C 1
ATOM 721 O O . HIS A 1 95 ? 10.57 -1.494 -6.746 1 98.62 95 HIS A O 1
ATOM 727 N N . GLU A 1 96 ? 9.656 0.456 -7.371 1 97.62 96 GLU A N 1
ATOM 728 C CA . GLU A 1 96 ? 8.484 -0.196 -7.945 1 97.62 96 GLU A CA 1
ATOM 729 C C . GLU A 1 96 ? 8.867 -1.081 -9.125 1 97.62 96 GLU A C 1
ATOM 731 O O . GLU A 1 96 ? 8.367 -2.197 -9.266 1 97.62 96 GLU A O 1
ATOM 736 N N . ALA A 1 97 ? 9.711 -0.571 -9.969 1 98.12 97 ALA A N 1
ATOM 737 C CA . ALA A 1 97 ? 10.195 -1.368 -11.094 1 98.12 97 ALA A CA 1
ATOM 738 C C . ALA A 1 97 ? 10.953 -2.604 -10.609 1 98.12 97 ALA A C 1
ATOM 740 O O . ALA A 1 97 ? 10.773 -3.697 -11.148 1 98.12 97 ALA A O 1
ATOM 741 N N . THR A 1 98 ? 11.734 -2.428 -9.594 1 98.56 98 THR A N 1
ATOM 742 C CA . THR A 1 98 ? 12.492 -3.537 -9.023 1 98.56 98 THR A CA 1
ATOM 743 C C . THR A 1 98 ? 11.562 -4.547 -8.359 1 98.56 98 THR A C 1
ATOM 745 O O . THR A 1 98 ? 11.797 -5.754 -8.414 1 98.56 98 THR A O 1
ATOM 748 N N . ALA A 1 99 ? 10.562 -4.105 -7.703 1 97.94 99 ALA A N 1
ATOM 749 C CA . ALA A 1 99 ? 9.594 -4.996 -7.078 1 97.94 99 ALA A CA 1
ATOM 750 C C . ALA A 1 99 ? 8.891 -5.863 -8.125 1 97.94 99 ALA A C 1
ATOM 752 O O . ALA A 1 99 ? 8.672 -7.055 -7.902 1 97.94 99 ALA A O 1
ATOM 753 N N . LEU A 1 100 ? 8.539 -5.266 -9.219 1 97.12 100 LEU A N 1
ATOM 754 C CA . LEU A 1 100 ? 7.953 -6.039 -10.305 1 97.12 100 LEU A CA 1
ATOM 755 C C . LEU A 1 100 ? 8.938 -7.086 -10.82 1 97.12 100 LEU A C 1
ATOM 757 O O . LEU A 1 100 ? 8.555 -8.234 -11.062 1 97.12 100 LEU A O 1
ATOM 761 N N . TRP A 1 101 ? 10.211 -6.652 -10.969 1 97.88 101 TRP A N 1
ATOM 762 C CA . TRP A 1 101 ? 11.266 -7.582 -11.359 1 97.88 101 TRP A CA 1
ATOM 763 C C . TRP A 1 101 ? 11.383 -8.727 -10.359 1 97.88 101 TRP A C 1
ATOM 765 O O . TRP A 1 101 ? 11.555 -9.883 -10.742 1 97.88 101 TRP A O 1
ATOM 775 N N . ASP A 1 102 ? 11.281 -8.477 -9.125 1 98 102 ASP A N 1
ATOM 776 C CA . ASP A 1 102 ? 11.375 -9.461 -8.055 1 98 102 ASP A CA 1
ATOM 777 C C . ASP A 1 102 ? 10.273 -10.516 -8.18 1 98 102 ASP A C 1
ATOM 779 O O . ASP A 1 102 ? 10.555 -11.719 -8.141 1 98 102 ASP A O 1
ATOM 783 N N . VAL A 1 103 ? 9.039 -10.078 -8.328 1 95.31 103 VAL A N 1
ATOM 784 C CA . VAL A 1 103 ? 7.918 -11 -8.406 1 95.31 103 VAL A CA 1
ATOM 785 C C . VAL A 1 103 ? 8.023 -11.828 -9.688 1 95.31 103 VAL A C 1
ATOM 787 O O . VAL A 1 103 ? 7.719 -13.023 -9.688 1 95.31 103 VAL A O 1
ATOM 790 N N . ARG A 1 104 ? 8.469 -11.258 -10.797 1 96.19 104 ARG A N 1
ATOM 791 C CA . ARG A 1 104 ? 8.695 -12.016 -12.031 1 96.19 104 ARG A CA 1
ATOM 792 C C . ARG A 1 104 ? 9.742 -13.102 -11.812 1 96.19 104 ARG A C 1
ATOM 794 O O . ARG A 1 104 ? 9.578 -14.227 -12.297 1 96.19 104 ARG A O 1
ATOM 801 N N . THR A 1 105 ? 10.742 -12.664 -11.141 1 97 105 THR A N 1
ATOM 802 C CA . THR A 1 105 ? 11.805 -13.617 -10.852 1 97 105 THR A CA 1
ATOM 803 C C . THR A 1 105 ? 11.281 -14.781 -10.023 1 97 105 THR A C 1
ATOM 805 O O . THR A 1 105 ? 11.609 -15.945 -10.305 1 97 105 THR A O 1
ATOM 808 N N . ALA A 1 106 ? 10.516 -14.523 -9.047 1 94.88 106 ALA A N 1
ATOM 809 C CA . ALA A 1 106 ? 9.93 -15.562 -8.211 1 94.88 106 ALA A CA 1
ATOM 810 C C . ALA A 1 106 ? 9.031 -16.484 -9.031 1 94.88 106 ALA A C 1
ATOM 812 O O . ALA A 1 106 ? 9.125 -17.719 -8.922 1 94.88 106 ALA A O 1
ATOM 813 N N . VAL A 1 107 ? 8.203 -15.914 -9.844 1 91.12 107 VAL A N 1
ATOM 814 C CA . VAL A 1 107 ? 7.266 -16.688 -10.656 1 91.12 107 VAL A CA 1
ATOM 815 C C . VAL A 1 107 ? 8.031 -17.547 -11.656 1 91.12 107 VAL A C 1
ATOM 817 O O . VAL A 1 107 ? 7.719 -18.734 -11.836 1 91.12 107 VAL A O 1
ATOM 820 N N . ASP A 1 108 ? 9.039 -17.016 -12.234 1 94.06 108 ASP A N 1
ATOM 821 C CA . ASP A 1 108 ? 9.828 -17.734 -13.227 1 94.06 108 ASP A CA 1
ATOM 822 C C . ASP A 1 108 ? 10.578 -18.891 -12.594 1 94.06 108 ASP A C 1
ATOM 824 O O . ASP A 1 108 ? 10.867 -19.891 -13.258 1 94.06 108 ASP A O 1
ATOM 828 N N . SER A 1 109 ? 10.914 -18.766 -11.391 1 94.56 109 SER A N 1
ATOM 829 C CA . SER A 1 109 ? 11.648 -19.812 -10.695 1 94.56 109 SER A CA 1
ATOM 830 C C . SER A 1 109 ? 10.703 -20.922 -10.203 1 94.56 109 SER A C 1
ATOM 832 O O . SER A 1 109 ? 11.156 -21.938 -9.68 1 94.56 109 SER A O 1
ATOM 834 N N . GLU A 1 110 ? 9.398 -20.688 -10.336 1 89.44 110 GLU A N 1
ATOM 835 C CA . GLU A 1 110 ? 8.352 -21.594 -9.891 1 89.44 110 GLU A CA 1
ATOM 836 C C . GLU A 1 110 ? 8.359 -21.75 -8.375 1 89.44 110 GLU A C 1
ATOM 838 O O . GLU A 1 110 ? 8.023 -22.812 -7.848 1 89.44 110 GLU A O 1
ATOM 843 N N . ARG A 1 111 ? 8.898 -20.703 -7.695 1 91.25 111 ARG A N 1
ATOM 844 C CA . ARG A 1 111 ? 8.789 -20.656 -6.242 1 91.25 111 ARG A CA 1
ATOM 845 C C . ARG A 1 111 ? 7.332 -20.516 -5.809 1 91.25 111 ARG A C 1
ATOM 847 O O . ARG A 1 111 ? 6.566 -19.766 -6.426 1 91.25 111 ARG A O 1
ATOM 854 N N . ASP A 1 112 ? 6.988 -21.172 -4.793 1 87.69 112 ASP A N 1
ATOM 855 C CA . ASP A 1 112 ? 5.637 -21.078 -4.246 1 87.69 112 ASP A CA 1
ATOM 856 C C . ASP A 1 112 ? 5.473 -19.797 -3.434 1 87.69 112 ASP A C 1
ATOM 858 O O . ASP A 1 112 ? 5.984 -19.688 -2.318 1 87.69 112 ASP A O 1
ATOM 862 N N . VAL A 1 113 ? 4.812 -18.844 -4.031 1 91.44 113 VAL A N 1
ATOM 863 C CA . VAL A 1 113 ? 4.512 -17.625 -3.299 1 91.44 113 VAL A CA 1
ATOM 864 C C . VAL A 1 113 ? 3.119 -17.734 -2.678 1 91.44 113 VAL A C 1
ATOM 866 O O . VAL A 1 113 ? 2.109 -17.562 -3.367 1 91.44 113 VAL A O 1
ATOM 869 N N . LYS A 1 114 ? 3.006 -17.891 -1.422 1 93.56 114 LYS A N 1
ATOM 870 C CA . LYS A 1 114 ? 1.755 -18.109 -0.7 1 93.56 114 LYS A CA 1
ATOM 871 C C . LYS A 1 114 ? 0.944 -16.812 -0.62 1 93.56 114 LYS A C 1
ATOM 873 O O . LYS A 1 114 ? 1.504 -15.719 -0.696 1 93.56 114 LYS A O 1
ATOM 878 N N . PRO A 1 115 ? -0.325 -16.953 -0.411 1 93.62 115 PRO A N 1
ATOM 879 C CA . PRO A 1 115 ? -1.183 -15.773 -0.31 1 93.62 115 PRO A CA 1
ATOM 880 C C . PRO A 1 115 ? -0.745 -14.82 0.8 1 93.62 115 PRO A C 1
ATOM 882 O O . PRO A 1 115 ? -0.751 -13.602 0.611 1 93.62 115 PRO A O 1
ATOM 885 N N . VAL A 1 116 ? -0.366 -15.336 1.866 1 95.75 116 VAL A N 1
ATOM 886 C CA . VAL A 1 116 ? 0.071 -14.492 2.971 1 95.75 116 VAL A CA 1
ATOM 887 C C . VAL A 1 116 ? 1.334 -13.727 2.572 1 95.75 116 VAL A C 1
ATOM 889 O O . VAL A 1 116 ? 1.516 -12.57 2.955 1 95.75 116 VAL A O 1
ATOM 892 N N . GLU A 1 117 ? 2.23 -14.398 1.902 1 96.12 117 GLU A N 1
ATOM 893 C CA . GLU A 1 117 ? 3.426 -13.727 1.409 1 96.12 117 GLU A CA 1
ATOM 894 C C . GLU A 1 117 ? 3.068 -12.609 0.434 1 96.12 117 GLU A C 1
ATOM 896 O O . GLU A 1 117 ? 3.67 -11.531 0.466 1 96.12 117 GLU A O 1
ATOM 901 N N . GLN A 1 118 ? 2.119 -12.828 -0.427 1 94.25 118 GLN A N 1
ATOM 902 C CA . GLN A 1 118 ? 1.647 -11.797 -1.338 1 94.25 118 GLN A CA 1
ATOM 903 C C . GLN A 1 118 ? 1.102 -10.594 -0.57 1 94.25 118 GLN A C 1
ATOM 905 O O . GLN A 1 118 ? 1.32 -9.445 -0.965 1 94.25 118 GLN A O 1
ATOM 910 N N . HIS A 1 119 ? 0.413 -10.891 0.447 1 95.12 119 HIS A N 1
ATOM 911 C CA . HIS A 1 119 ? -0.103 -9.828 1.306 1 95.12 119 HIS A CA 1
ATOM 912 C C . HIS A 1 119 ? 1.032 -9.031 1.932 1 95.12 119 HIS A C 1
ATOM 914 O O . HIS A 1 119 ? 0.983 -7.797 1.964 1 95.12 119 HIS A O 1
ATOM 920 N N . ILE A 1 120 ? 1.999 -9.656 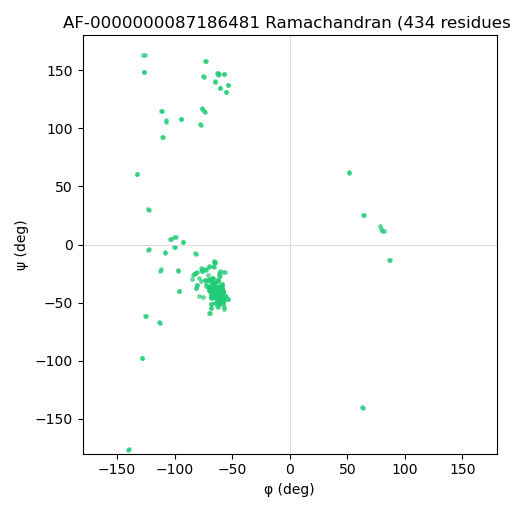2.432 1 97 120 ILE A N 1
ATOM 921 C CA . ILE A 1 120 ? 3.184 -9.016 2.998 1 97 120 ILE A CA 1
ATOM 922 C C . ILE A 1 120 ? 3.848 -8.133 1.944 1 97 120 ILE A C 1
ATOM 924 O O . ILE A 1 120 ? 4.211 -6.992 2.223 1 97 120 ILE A O 1
ATOM 928 N N . HIS A 1 121 ? 3.988 -8.586 0.735 1 97.19 121 HIS A N 1
ATOM 929 C CA . HIS A 1 121 ? 4.566 -7.832 -0.371 1 97.19 121 HIS A CA 1
ATOM 930 C C . HIS A 1 121 ? 3.766 -6.562 -0.646 1 97.19 121 HIS A C 1
ATOM 932 O O . HIS A 1 121 ? 4.344 -5.512 -0.941 1 97.19 121 HIS A O 1
ATOM 938 N N . SER A 1 122 ? 2.463 -6.703 -0.508 1 96.12 122 SER A N 1
ATOM 939 C CA . SER A 1 122 ? 1.611 -5.539 -0.745 1 96.12 122 SER A CA 1
ATOM 940 C C . SER A 1 122 ? 1.984 -4.387 0.177 1 96.12 122 SER A C 1
ATOM 942 O O . SER A 1 122 ? 2.082 -3.238 -0.264 1 96.12 122 SER A O 1
ATOM 944 N N . PHE A 1 123 ? 2.215 -4.68 1.385 1 95.88 123 PHE A N 1
ATOM 945 C CA . PHE A 1 123 ? 2.588 -3.645 2.342 1 95.88 123 PHE A CA 1
ATOM 946 C C . PHE A 1 123 ? 3.973 -3.092 2.031 1 95.88 123 PHE A C 1
ATOM 948 O O . PHE A 1 123 ? 4.172 -1.875 2.016 1 95.88 123 PHE A O 1
ATOM 955 N N . LEU A 1 124 ? 4.902 -3.967 1.737 1 97.81 124 LEU A N 1
ATOM 956 C CA . LEU A 1 124 ? 6.273 -3.549 1.463 1 97.81 124 LEU A CA 1
ATOM 957 C C . LEU A 1 124 ? 6.336 -2.697 0.199 1 97.81 124 LEU A C 1
ATOM 959 O O . LEU A 1 124 ? 7.152 -1.775 0.108 1 97.81 124 LEU A O 1
ATOM 963 N N . GLU A 1 125 ? 5.508 -2.961 -0.744 1 96.5 125 GLU A N 1
ATOM 964 C CA . GLU A 1 125 ? 5.465 -2.215 -1.998 1 96.5 125 GLU A CA 1
ATOM 965 C C . GLU A 1 125 ? 4.855 -0.831 -1.796 1 96.5 125 GLU A C 1
ATOM 967 O O . GLU A 1 125 ? 5.242 0.128 -2.465 1 96.5 125 GLU A O 1
ATOM 972 N N . SER A 1 126 ? 3.965 -0.717 -0.864 1 94.88 126 SER A N 1
ATOM 973 C CA . SER A 1 126 ? 3.17 0.503 -0.779 1 94.88 126 SER A CA 1
ATOM 974 C C . SER A 1 126 ? 3.748 1.47 0.249 1 94.88 126 SER A C 1
ATOM 976 O O . SER A 1 126 ? 3.49 2.674 0.192 1 94.88 126 SER A O 1
ATOM 978 N N . LEU A 1 127 ? 4.516 0.997 1.182 1 97.12 127 LEU A N 1
ATOM 979 C CA . LEU A 1 127 ? 5.016 1.809 2.285 1 97.12 127 LEU A CA 1
ATOM 980 C C . LEU A 1 127 ? 5.828 2.988 1.768 1 97.12 127 LEU A C 1
ATOM 982 O O . LEU A 1 127 ? 5.719 4.102 2.285 1 97.12 127 LEU A O 1
ATOM 986 N N . PRO A 1 128 ? 6.656 2.826 0.686 1 97.56 128 PRO A N 1
ATOM 987 C CA . PRO A 1 128 ? 7.375 3.984 0.148 1 97.56 128 PRO A CA 1
ATOM 988 C C . PRO A 1 128 ? 6.438 5.082 -0.35 1 97.56 128 PRO A C 1
ATOM 990 O O . PRO A 1 128 ? 6.73 6.27 -0.194 1 97.56 128 PRO A O 1
ATOM 993 N N . PHE A 1 129 ? 5.344 4.742 -0.899 1 97.06 129 PHE A N 1
ATOM 994 C CA . PHE A 1 129 ? 4.383 5.723 -1.391 1 97.06 129 PHE A CA 1
ATOM 995 C C . PHE A 1 129 ? 3.717 6.457 -0.233 1 97.06 129 PHE A C 1
ATOM 997 O O . PHE A 1 129 ? 3.447 7.656 -0.325 1 97.06 129 PHE A O 1
ATOM 1004 N N . ALA A 1 130 ? 3.414 5.688 0.837 1 97.19 130 ALA A N 1
ATOM 1005 C CA . ALA A 1 130 ? 2.852 6.324 2.025 1 97.19 130 ALA A CA 1
ATOM 1006 C C . ALA A 1 130 ? 3.816 7.352 2.609 1 97.19 130 ALA A C 1
ATOM 1008 O O . ALA A 1 130 ? 3.406 8.453 2.992 1 97.19 130 ALA A O 1
ATOM 1009 N N . ALA A 1 131 ? 5.07 7 2.672 1 98 131 ALA A N 1
ATOM 1010 C CA . ALA A 1 131 ? 6.09 7.918 3.174 1 98 131 ALA A CA 1
ATOM 1011 C C . ALA A 1 131 ? 6.219 9.148 2.275 1 98 131 ALA A C 1
ATOM 1013 O O . ALA A 1 131 ? 6.262 10.273 2.764 1 98 131 ALA A O 1
ATOM 1014 N N . LEU A 1 132 ? 6.242 8.891 1.017 1 98.19 132 LEU A N 1
ATOM 1015 C CA . LEU A 1 132 ? 6.387 9.969 0.044 1 98.19 132 LEU A CA 1
ATOM 1016 C C . LEU A 1 132 ? 5.207 10.93 0.12 1 98.19 132 LEU A C 1
ATOM 1018 O O . LEU A 1 132 ? 5.395 12.148 0.158 1 98.19 132 LEU A O 1
ATOM 1022 N N . ALA A 1 133 ? 4.008 10.398 0.181 1 97.75 133 ALA A N 1
ATOM 1023 C CA . ALA A 1 133 ? 2.814 11.234 0.274 1 97.7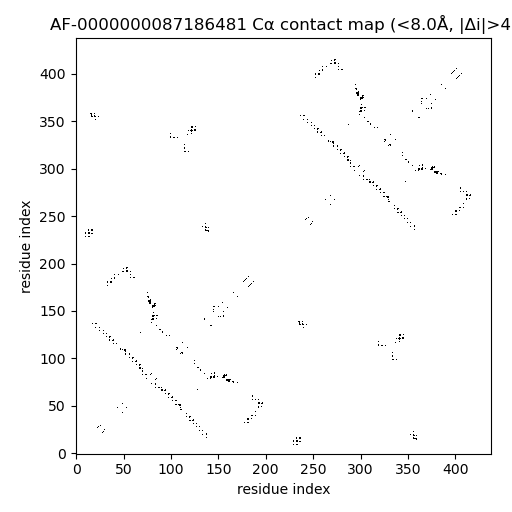5 133 ALA A CA 1
ATOM 1024 C C . ALA A 1 133 ? 2.826 12.07 1.552 1 97.75 133 ALA A C 1
ATOM 1026 O O . ALA A 1 133 ? 2.5 13.258 1.526 1 97.75 133 ALA A O 1
ATOM 1027 N N . SER A 1 134 ? 3.219 11.492 2.633 1 97.88 134 SER A N 1
ATOM 1028 C CA . SER A 1 134 ? 3.277 12.203 3.908 1 97.88 134 SER A CA 1
ATOM 1029 C C . SER A 1 134 ? 4.312 13.32 3.871 1 97.88 134 SER A C 1
ATOM 1031 O O . SER A 1 134 ? 4.062 14.422 4.363 1 97.88 134 SER A O 1
ATOM 1033 N N . LEU A 1 135 ? 5.449 13.039 3.268 1 97.69 135 LEU A N 1
ATOM 1034 C CA . LEU A 1 135 ? 6.488 14.055 3.139 1 97.69 135 LEU A CA 1
ATOM 1035 C C . LEU A 1 135 ? 6.004 15.227 2.295 1 97.69 135 LEU A C 1
ATOM 1037 O O . LEU A 1 135 ? 6.23 16.391 2.646 1 97.69 135 LEU A O 1
ATOM 1041 N N . MET A 1 136 ? 5.324 14.906 1.267 1 98.06 136 MET A N 1
ATOM 1042 C CA . MET A 1 136 ? 4.82 15.945 0.379 1 98.06 136 MET A CA 1
ATOM 1043 C C . MET A 1 136 ? 3.758 16.781 1.078 1 98.06 136 MET A C 1
ATOM 1045 O O . MET A 1 136 ? 3.699 18 0.888 1 98.06 136 MET A O 1
ATOM 1049 N N . CYS A 1 137 ? 2.965 16.141 1.901 1 97.44 137 CYS A N 1
ATOM 1050 C CA . CYS A 1 137 ? 1.947 16.875 2.65 1 97.44 137 CYS A CA 1
ATOM 1051 C C . CYS A 1 137 ? 2.582 17.75 3.729 1 97.44 137 CYS A C 1
ATOM 1053 O O . CYS A 1 137 ? 2.07 18.828 4.043 1 97.44 137 CYS A O 1
ATOM 1055 N N . LEU A 1 138 ? 3.682 17.344 4.262 1 96.88 138 LEU A N 1
ATOM 1056 C CA . LEU A 1 138 ? 4.383 18.094 5.309 1 96.88 138 LEU A CA 1
ATOM 1057 C C . LEU A 1 138 ? 5.117 19.297 4.727 1 96.88 138 LEU A C 1
ATOM 1059 O O . LEU A 1 138 ? 5.406 20.25 5.445 1 96.88 138 LEU A O 1
ATOM 1063 N N . HIS A 1 139 ? 5.418 19.203 3.398 1 96.75 139 HIS A N 1
ATOM 1064 C CA . HIS A 1 139 ? 6.238 20.234 2.789 1 96.75 139 HIS A CA 1
ATOM 1065 C C . HIS A 1 139 ? 5.629 20.719 1.478 1 96.75 139 HIS A C 1
ATOM 1067 O O . HIS A 1 139 ? 6.281 20.688 0.432 1 96.75 139 HIS A O 1
ATOM 1073 N N . PRO A 1 140 ? 4.453 21.234 1.594 1 96.25 140 PRO A N 1
ATOM 1074 C CA . PRO A 1 140 ? 3.795 21.656 0.356 1 96.25 140 PRO A CA 1
ATOM 1075 C C . PRO A 1 140 ? 4.555 22.766 -0.369 1 96.25 140 PRO A C 1
ATOM 1077 O O . PRO A 1 140 ? 4.512 22.844 -1.6 1 96.25 140 PRO A O 1
ATOM 1080 N N . ASP A 1 141 ? 5.242 23.641 0.344 1 95.25 141 ASP A N 1
ATOM 1081 C CA . ASP A 1 141 ? 6.031 24.703 -0.277 1 95.25 141 ASP A CA 1
ATOM 1082 C C . ASP A 1 141 ? 7.16 24.109 -1.124 1 95.25 141 ASP A C 1
ATOM 1084 O O . ASP A 1 141 ? 7.48 24.641 -2.191 1 95.25 141 ASP A O 1
ATOM 1088 N N . GLN A 1 142 ? 7.738 23.062 -0.616 1 97.19 142 GLN A N 1
ATOM 1089 C CA . GLN A 1 142 ? 8.82 22.438 -1.365 1 97.19 142 GLN A CA 1
ATOM 1090 C C . GLN A 1 142 ? 8.281 21.688 -2.588 1 97.19 142 GLN A C 1
ATOM 1092 O O . GLN A 1 142 ? 8.953 21.609 -3.619 1 97.19 142 GLN A O 1
ATOM 1097 N N . VAL A 1 143 ? 7.105 21.109 -2.486 1 97.75 143 VAL A N 1
ATOM 1098 C CA . VAL A 1 143 ? 6.453 20.516 -3.646 1 97.75 143 VAL A CA 1
ATOM 1099 C C . VAL A 1 143 ? 6.23 21.562 -4.723 1 97.75 143 VAL A C 1
ATOM 1101 O O . VAL A 1 143 ? 6.523 21.344 -5.898 1 97.75 143 VAL A O 1
ATOM 1104 N N . ARG A 1 144 ? 5.758 22.719 -4.277 1 96.56 144 ARG A N 1
ATOM 1105 C CA . ARG A 1 144 ? 5.555 23.812 -5.223 1 96.56 144 ARG A CA 1
ATOM 1106 C C . ARG A 1 144 ? 6.875 24.25 -5.844 1 96.56 144 ARG A C 1
ATOM 1108 O O . ARG A 1 144 ? 6.945 24.5 -7.047 1 96.56 144 ARG A O 1
ATOM 1115 N N . SER A 1 145 ? 7.832 24.391 -4.988 1 97.44 145 SER A N 1
ATOM 1116 C CA . SER A 1 145 ? 9.156 24.766 -5.48 1 97.44 145 SER A CA 1
ATOM 1117 C C . SER A 1 145 ? 9.656 23.766 -6.512 1 97.44 145 SER A C 1
ATOM 1119 O O . SER A 1 145 ? 10.219 24.156 -7.543 1 97.44 145 SER A O 1
ATOM 1121 N N . LEU A 1 146 ? 9.508 22.531 -6.273 1 98.12 146 LEU A N 1
ATOM 1122 C CA . LEU A 1 146 ? 9.922 21.5 -7.215 1 98.12 146 LEU A CA 1
ATOM 1123 C C . LEU A 1 146 ? 9.203 21.656 -8.555 1 98.12 146 LEU A C 1
ATOM 1125 O O . LEU A 1 146 ? 9.836 21.578 -9.609 1 98.12 146 LEU A O 1
ATOM 1129 N N . LEU A 1 147 ? 7.918 21.922 -8.492 1 97.25 147 LEU A N 1
ATOM 1130 C CA . LEU A 1 147 ? 7.113 22.078 -9.695 1 97.25 147 LEU A CA 1
ATOM 1131 C C . LEU A 1 147 ? 7.543 23.312 -10.484 1 97.25 147 LEU A C 1
ATOM 1133 O O . LEU A 1 147 ? 7.367 23.375 -11.703 1 97.25 147 LEU A O 1
ATOM 1137 N N . ARG A 1 148 ? 8.227 24.219 -9.82 1 96.94 148 ARG A N 1
ATOM 1138 C CA . ARG A 1 148 ? 8.734 25.422 -10.453 1 96.94 148 ARG A CA 1
ATOM 1139 C C . ARG A 1 148 ? 10.203 25.281 -10.812 1 96.94 148 ARG A C 1
ATOM 1141 O O . ARG A 1 148 ? 10.867 26.266 -11.148 1 96.94 148 ARG A O 1
ATOM 1148 N N . GLY A 1 149 ? 10.703 24.094 -10.625 1 96.62 149 GLY A N 1
ATOM 1149 C CA . GLY A 1 149 ? 12.086 23.844 -11 1 96.62 149 GLY A CA 1
ATOM 1150 C C . GLY A 1 149 ? 13.078 24.359 -9.977 1 96.62 149 GLY A C 1
ATOM 1151 O O . GLY A 1 149 ? 14.258 24.547 -10.289 1 96.62 149 GLY A O 1
ATOM 1152 N N . GLY A 1 150 ? 12.578 24.688 -8.805 1 95.5 150 GLY A N 1
ATOM 1153 C CA . GLY A 1 150 ? 13.461 25.172 -7.762 1 95.5 150 GLY A CA 1
ATOM 1154 C C . GLY A 1 150 ? 13.797 26.656 -7.91 1 95.5 150 GLY A C 1
ATOM 1155 O O . GLY A 1 150 ? 14.719 27.156 -7.27 1 95.5 150 GLY A O 1
ATOM 1156 N N . ALA A 1 151 ? 13.117 27.328 -8.758 1 91.44 151 ALA A N 1
ATOM 1157 C CA . ALA A 1 151 ? 13.453 28.719 -9.078 1 91.44 151 ALA A CA 1
ATOM 1158 C C . ALA A 1 151 ? 13.359 29.594 -7.84 1 91.44 151 ALA A C 1
ATOM 1160 O O . ALA A 1 151 ? 12.398 29.5 -7.066 1 91.44 151 ALA A O 1
ATOM 1161 N N . GLY A 1 152 ? 14.32 30.391 -7.684 1 90.81 152 GLY A N 1
ATOM 1162 C CA . GLY A 1 152 ? 14.344 31.375 -6.609 1 90.81 152 GLY A CA 1
ATOM 1163 C C . GLY A 1 152 ? 14.906 30.828 -5.312 1 90.81 152 GLY A C 1
ATOM 1164 O O . GLY A 1 152 ? 15.078 31.562 -4.34 1 90.81 152 GLY A O 1
ATOM 1165 N N . ASP A 1 153 ? 15.062 29.578 -5.18 1 92.62 153 ASP A N 1
ATOM 1166 C CA . ASP A 1 153 ? 15.602 28.953 -3.975 1 92.62 153 ASP A CA 1
ATOM 1167 C C . ASP A 1 153 ? 17.016 28.438 -4.215 1 92.62 153 ASP A C 1
ATOM 1169 O O . ASP A 1 153 ? 17.203 27.422 -4.887 1 92.62 153 ASP A O 1
ATOM 1173 N N . PRO A 1 154 ? 17.984 29.031 -3.75 1 94.06 154 PRO A N 1
ATOM 1174 C CA . PRO A 1 154 ? 19.375 28.641 -3.996 1 94.06 154 PRO A CA 1
ATOM 1175 C C . PRO A 1 154 ? 19.719 27.266 -3.41 1 94.06 154 PRO A C 1
ATOM 1177 O O . PRO A 1 154 ? 20.734 26.672 -3.771 1 94.06 154 PRO A O 1
ATOM 1180 N N . THR A 1 155 ? 18.906 26.781 -2.547 1 95.75 155 THR A N 1
ATOM 1181 C CA . THR A 1 155 ? 19.203 25.5 -1.898 1 95.75 155 THR A CA 1
ATOM 1182 C C . THR A 1 155 ? 18.359 24.375 -2.49 1 95.75 155 THR A C 1
ATOM 1184 O O . THR A 1 155 ? 18.453 23.234 -2.059 1 95.75 155 THR A O 1
ATOM 1187 N N . ALA A 1 156 ? 17.625 24.672 -3.488 1 97.69 156 ALA A N 1
ATOM 1188 C CA . ALA A 1 156 ? 16.656 23.719 -4.039 1 97.69 156 ALA A CA 1
ATOM 1189 C C . ALA A 1 156 ? 17.359 22.438 -4.492 1 97.69 156 ALA A C 1
ATOM 1191 O O . ALA A 1 156 ? 16.812 21.344 -4.336 1 97.69 156 ALA A O 1
ATOM 1192 N N . TRP A 1 157 ? 18.594 22.484 -5.004 1 98.25 157 TRP A N 1
ATOM 1193 C CA . TRP A 1 157 ? 19.234 21.359 -5.645 1 98.25 157 TRP A CA 1
ATOM 1194 C C . TRP A 1 157 ? 20.562 21.031 -4.969 1 98.25 157 TRP A C 1
ATOM 1196 O O . TRP A 1 157 ? 21.531 20.641 -5.637 1 98.25 157 TRP A O 1
ATOM 1206 N N . LYS A 1 158 ? 20.547 21.344 -3.605 1 98 158 LYS A N 1
ATOM 1207 C CA . LYS A 1 158 ? 21.703 21.016 -2.768 1 98 158 LYS A CA 1
ATOM 1208 C C . LYS A 1 158 ? 21.266 20.203 -1.548 1 98 158 LYS A C 1
ATOM 1210 O O . LYS A 1 158 ? 20.141 20.344 -1.062 1 98 158 LYS A O 1
ATOM 1215 N N . PHE A 1 159 ? 22.156 19.375 -1.155 1 97.94 159 PHE A N 1
ATOM 1216 C CA . PHE A 1 159 ? 21.938 18.734 0.134 1 97.94 159 PHE A CA 1
ATOM 1217 C C . PHE A 1 159 ? 22.188 19.719 1.276 1 97.94 159 PHE A C 1
ATOM 1219 O O . PHE A 1 159 ? 23.297 20.219 1.437 1 97.94 159 PHE A O 1
ATOM 1226 N N . VAL A 1 160 ? 21.125 20.016 1.982 1 98 160 VAL A N 1
ATOM 1227 C CA . VAL A 1 160 ? 21.219 20.922 3.123 1 98 160 VAL A CA 1
ATOM 1228 C C . VAL A 1 160 ? 20.984 20.141 4.418 1 98 160 VAL A C 1
ATOM 1230 O O . VAL A 1 160 ? 19.891 19.641 4.652 1 98 160 VAL A O 1
ATOM 1233 N N . PRO A 1 161 ? 22.016 20.062 5.27 1 97.44 161 PRO A N 1
ATOM 1234 C CA . PRO A 1 161 ? 21.781 19.375 6.543 1 97.44 161 PRO A CA 1
ATOM 1235 C C . PRO A 1 161 ? 20.641 19.984 7.348 1 97.44 161 PRO A C 1
ATOM 1237 O O . PRO A 1 161 ? 20.453 21.203 7.309 1 97.44 161 PRO A O 1
ATOM 1240 N N . ARG A 1 162 ? 19.953 19.109 8.062 1 95.81 162 ARG A N 1
ATOM 1241 C CA . ARG A 1 162 ? 18.859 19.609 8.883 1 95.81 162 ARG A CA 1
ATOM 1242 C C . ARG A 1 162 ? 19.344 20.703 9.828 1 95.81 162 ARG A C 1
ATOM 1244 O O . ARG A 1 162 ? 20.359 20.547 10.508 1 95.81 162 ARG A O 1
ATOM 1251 N N . ARG A 1 163 ? 18.641 21.766 9.844 1 91.75 163 ARG A N 1
ATOM 1252 C CA . ARG A 1 163 ? 18.953 22.859 10.758 1 91.75 163 ARG A CA 1
ATOM 1253 C C . ARG A 1 163 ? 18.797 22.406 12.211 1 91.75 163 ARG A C 1
ATOM 1255 O O . ARG A 1 163 ? 19.609 22.781 13.062 1 91.75 163 ARG A O 1
ATOM 1262 N N . ARG A 1 164 ? 17.719 21.672 12.43 1 92.12 164 ARG A N 1
ATOM 1263 C CA . ARG A 1 164 ? 17.484 21.031 13.719 1 92.12 164 ARG A CA 1
ATOM 1264 C C . ARG A 1 164 ? 17.625 19.516 13.602 1 92.12 164 ARG A C 1
ATOM 1266 O O . ARG A 1 164 ? 16.641 18.812 13.336 1 92.12 164 ARG A O 1
ATOM 1273 N N . PRO A 1 165 ? 18.75 19.094 13.844 1 94 165 PRO A N 1
ATOM 1274 C CA . PRO A 1 165 ? 18.984 17.656 13.672 1 94 165 PRO A CA 1
ATOM 1275 C C . PRO A 1 165 ? 18.125 16.797 14.602 1 94 165 PRO A C 1
ATOM 1277 O O . PRO A 1 165 ? 17.766 17.234 15.703 1 94 165 PRO A O 1
ATOM 1280 N N . LEU A 1 166 ? 17.75 15.656 14.102 1 94.88 166 LEU A N 1
ATOM 1281 C CA . LEU A 1 166 ? 17.047 14.703 14.945 1 94.88 166 LEU A CA 1
ATOM 1282 C C . LEU A 1 166 ? 17.922 14.242 16.109 1 94.88 166 LEU A C 1
ATOM 1284 O O . LEU A 1 166 ? 19.141 14.227 15.992 1 94.88 166 LEU A O 1
ATOM 1288 N N . PRO A 1 167 ? 17.328 13.945 17.234 1 96.19 167 PRO A N 1
ATOM 1289 C CA . PRO A 1 167 ? 18.125 13.477 18.391 1 96.19 167 PRO A CA 1
ATOM 1290 C C . PRO A 1 167 ? 19 12.281 18.031 1 96.19 167 PRO A C 1
ATOM 1292 O O . PRO A 1 167 ? 18.562 11.359 17.344 1 96.19 167 PRO A O 1
ATOM 1295 N N . GLY A 1 168 ? 20.156 12.312 18.484 1 96.25 168 GLY A N 1
ATOM 1296 C CA . GLY A 1 168 ? 21.109 11.242 18.234 1 96.25 168 GLY A CA 1
ATOM 1297 C C . GLY A 1 168 ? 20.609 9.883 18.688 1 96.25 168 GLY A C 1
ATOM 1298 O O . GLY A 1 168 ? 20.844 8.883 18 1 96.25 168 GLY A O 1
ATOM 1299 N N . LYS A 1 169 ? 20.047 9.859 19.828 1 97.62 169 LYS A N 1
ATOM 1300 C CA . LYS A 1 169 ? 19.516 8.602 20.344 1 97.62 169 LYS A CA 1
ATOM 1301 C C . LYS A 1 169 ? 18.484 8.008 19.391 1 97.62 169 LYS A C 1
ATOM 1303 O O . LYS A 1 169 ? 18.391 6.789 19.234 1 97.62 169 LYS A O 1
ATOM 1308 N N . TYR A 1 170 ? 17.656 8.859 18.828 1 97.44 170 TYR A N 1
ATOM 1309 C CA . TYR A 1 170 ? 16.672 8.406 17.859 1 97.44 170 TYR A CA 1
ATOM 1310 C C . TYR A 1 170 ? 17.359 7.797 16.641 1 97.44 170 TYR A C 1
ATOM 1312 O O . TYR A 1 170 ? 17 6.707 16.188 1 97.44 170 TYR A O 1
ATOM 1320 N N . LEU A 1 171 ? 18.328 8.492 16.109 1 97.38 171 LEU A N 1
ATOM 1321 C CA . LEU A 1 171 ? 19.047 8.016 14.945 1 97.38 171 LEU A CA 1
ATOM 1322 C C . LEU A 1 171 ? 19.766 6.707 15.25 1 97.38 171 LEU A C 1
ATOM 1324 O O . LEU A 1 171 ? 19.797 5.801 14.414 1 97.38 171 LEU A O 1
ATOM 1328 N N . ALA A 1 172 ? 20.391 6.637 16.406 1 97.88 172 ALA A N 1
ATOM 1329 C CA . ALA A 1 172 ? 21.062 5.402 16.812 1 97.88 172 ALA A CA 1
ATOM 1330 C C . ALA A 1 172 ? 20.062 4.25 16.922 1 97.88 172 ALA A C 1
ATOM 1332 O O . ALA A 1 172 ? 20.359 3.123 16.531 1 97.88 172 ALA A O 1
ATOM 1333 N N . GLY A 1 173 ? 18.906 4.52 17.453 1 97.88 173 GLY A N 1
ATOM 1334 C CA . GLY A 1 173 ? 17.859 3.516 17.531 1 97.88 173 GLY A CA 1
ATOM 1335 C C . GLY A 1 173 ? 17.406 3.008 16.172 1 97.88 173 GLY A C 1
ATOM 1336 O O . GLY A 1 173 ? 17.25 1.803 15.984 1 97.88 173 GLY A O 1
ATOM 1337 N N . ILE A 1 174 ? 17.203 3.939 15.281 1 97.69 174 ILE A N 1
ATOM 1338 C CA . ILE A 1 174 ? 16.812 3.566 13.93 1 97.69 174 ILE A CA 1
ATOM 1339 C C . ILE A 1 174 ? 17.922 2.725 13.281 1 97.69 174 ILE A C 1
ATOM 1341 O O . ILE A 1 174 ? 17.641 1.703 12.648 1 97.69 174 ILE A O 1
ATOM 1345 N N . ALA A 1 175 ? 19.156 3.15 13.453 1 97.56 175 ALA A N 1
ATOM 1346 C CA . ALA A 1 175 ? 20.281 2.404 12.898 1 97.56 175 ALA A CA 1
ATOM 1347 C C . ALA A 1 175 ? 20.328 0.987 13.461 1 97.56 175 ALA A C 1
ATOM 1349 O O . ALA A 1 175 ? 20.531 0.024 12.719 1 97.56 175 ALA A O 1
ATOM 1350 N N . LEU A 1 176 ? 20.156 0.862 14.727 1 98.31 176 LEU A N 1
ATOM 1351 C CA . LEU A 1 176 ? 20.156 -0.444 15.375 1 98.31 176 LEU A CA 1
ATOM 1352 C C . LEU A 1 176 ? 19 -1.303 14.859 1 98.31 176 LEU A C 1
ATOM 1354 O O . LEU A 1 176 ? 19.188 -2.492 14.594 1 98.31 176 LEU A O 1
ATOM 1358 N N . ALA A 1 177 ? 17.844 -0.706 14.711 1 98.25 177 ALA A N 1
ATOM 1359 C CA . ALA A 1 177 ? 16.688 -1.435 14.234 1 98.25 177 ALA A CA 1
ATOM 1360 C C . ALA A 1 177 ? 16.875 -1.899 12.789 1 98.25 177 ALA A C 1
ATOM 1362 O O . ALA A 1 177 ? 16.562 -3.045 12.453 1 98.25 177 ALA A O 1
ATOM 1363 N N . VAL A 1 178 ? 17.375 -1.069 11.961 1 98.06 178 VAL A N 1
ATOM 1364 C CA . VAL A 1 178 ? 17.641 -1.425 10.57 1 98.06 178 VAL A CA 1
ATOM 1365 C C . VAL A 1 178 ? 18.688 -2.535 10.516 1 98.06 178 VAL A C 1
ATOM 1367 O O . VAL A 1 178 ? 18.547 -3.484 9.742 1 98.06 178 VAL A O 1
ATOM 1370 N N . GLY A 1 179 ? 19.75 -2.389 11.328 1 98 179 GLY A N 1
ATOM 1371 C CA . GLY A 1 179 ? 20.766 -3.432 11.406 1 98 179 GLY A CA 1
ATOM 1372 C C . GLY A 1 179 ? 20.203 -4.773 11.828 1 98 179 GLY A C 1
ATOM 1373 O O . GLY A 1 179 ? 20.469 -5.797 11.188 1 98 179 GLY A O 1
ATOM 1374 N N . THR A 1 180 ? 19.328 -4.785 12.82 1 98.44 180 THR A N 1
ATOM 1375 C CA . THR A 1 180 ? 18.828 -6.004 13.438 1 98.44 180 THR A CA 1
ATOM 1376 C C . THR A 1 180 ? 17.703 -6.613 12.594 1 98.44 180 THR A C 1
ATOM 1378 O O . THR A 1 180 ? 17.656 -7.832 12.414 1 98.44 180 THR A O 1
ATOM 1381 N N . PHE A 1 181 ? 16.859 -5.727 12 1 98.44 181 PHE A N 1
ATOM 1382 C CA . PHE A 1 181 ? 15.633 -6.258 11.414 1 98.44 181 PHE A CA 1
ATOM 1383 C C . PHE A 1 181 ? 15.703 -6.23 9.898 1 98.44 181 PHE A C 1
ATOM 1385 O O . PHE A 1 181 ? 14.812 -6.762 9.219 1 98.44 181 PHE A O 1
ATOM 1392 N N . VAL A 1 182 ? 16.703 -5.641 9.344 1 98.06 182 VAL A N 1
ATOM 1393 C CA . VAL A 1 182 ? 16.812 -5.59 7.891 1 98.06 182 VAL A CA 1
ATOM 1394 C C . VAL A 1 182 ? 18.156 -6.168 7.453 1 98.06 182 VAL A C 1
ATOM 1396 O O . VAL A 1 182 ? 18.203 -7.25 6.859 1 98.06 182 VAL A O 1
ATOM 1399 N N . ALA A 1 183 ? 19.234 -5.578 7.855 1 98.25 183 ALA A N 1
ATOM 1400 C CA . ALA A 1 183 ? 20.562 -5.969 7.383 1 98.25 183 ALA A CA 1
ATOM 1401 C C . ALA A 1 183 ? 20.891 -7.398 7.801 1 98.25 183 ALA A C 1
ATOM 1403 O O . ALA A 1 183 ? 21.391 -8.188 6.996 1 98.25 183 ALA A O 1
ATOM 1404 N N . LEU A 1 184 ? 20.625 -7.715 8.961 1 98.5 184 LEU A N 1
ATOM 1405 C CA . LEU A 1 184 ? 20.969 -9.039 9.461 1 98.5 184 LEU A CA 1
ATOM 1406 C C . LEU A 1 184 ? 20.125 -10.109 8.781 1 98.5 184 LEU A C 1
ATOM 1408 O O . LEU A 1 184 ? 20.656 -11.047 8.188 1 98.5 184 LEU A O 1
ATOM 1412 N N . PRO A 1 185 ? 18.812 -9.984 8.812 1 98.62 185 PRO A N 1
ATOM 1413 C CA . PRO A 1 185 ? 18.016 -11.023 8.172 1 98.62 185 PRO A CA 1
ATOM 1414 C C . PRO A 1 185 ? 18.312 -11.164 6.68 1 98.62 185 PRO A C 1
ATOM 1416 O O . PRO A 1 185 ? 18.484 -12.281 6.184 1 98.62 185 PRO A O 1
ATOM 1419 N N . TYR A 1 186 ? 18.406 -10.156 6 1 98.56 186 TYR A N 1
ATOM 1420 C CA . TYR A 1 186 ? 18.578 -10.258 4.555 1 98.56 186 TYR A CA 1
ATOM 1421 C C . TYR A 1 186 ? 20.031 -10.531 4.188 1 98.56 186 TYR A C 1
ATOM 1423 O O . TYR A 1 186 ? 20.312 -11.031 3.1 1 98.56 186 TYR A O 1
ATOM 1431 N N . GLY A 1 187 ? 20.953 -10.117 5.121 1 98.62 187 GLY A N 1
ATOM 1432 C CA . GLY A 1 187 ? 22.297 -10.617 4.984 1 98.62 187 GLY A CA 1
ATOM 1433 C C . GLY A 1 187 ? 22.391 -12.133 5.117 1 98.62 187 GLY A C 1
ATOM 1434 O O . GLY A 1 187 ? 23.094 -12.781 4.336 1 98.62 187 GLY A O 1
ATOM 1435 N N . GLU A 1 188 ? 21.719 -12.617 6.102 1 98.75 188 GLU A N 1
ATOM 1436 C CA . GLU A 1 188 ? 21.656 -14.07 6.27 1 98.75 188 GLU A CA 1
ATOM 1437 C C . GLU A 1 188 ? 21.062 -14.742 5.035 1 98.75 188 GLU A C 1
ATOM 1439 O O . GLU A 1 188 ? 21.562 -15.766 4.574 1 98.75 188 GLU A O 1
ATOM 1444 N N . GLU A 1 189 ? 20.031 -14.195 4.52 1 98.75 189 GLU A N 1
ATOM 1445 C CA . GLU A 1 189 ? 19.406 -14.727 3.312 1 98.75 189 GLU A CA 1
ATOM 1446 C C . GLU A 1 189 ? 20.391 -14.781 2.154 1 98.75 189 GLU A C 1
ATOM 1448 O O . GLU A 1 189 ? 20.484 -15.789 1.45 1 98.75 189 GLU A O 1
ATOM 1453 N N . LEU A 1 190 ? 21.062 -13.695 1.984 1 98.69 190 LEU A N 1
ATOM 1454 C CA . LEU A 1 190 ? 22.031 -13.617 0.894 1 98.69 190 LEU A CA 1
ATOM 1455 C C . LEU A 1 190 ? 23.109 -14.688 1.046 1 98.69 190 LEU A C 1
ATOM 1457 O O . LEU A 1 190 ? 23.438 -15.383 0.082 1 98.69 190 LEU A O 1
ATOM 1461 N N . VAL A 1 191 ? 23.609 -14.836 2.213 1 98.75 191 VAL A N 1
ATOM 1462 C CA . VAL A 1 191 ? 24.656 -15.82 2.479 1 98.75 191 VAL A CA 1
ATOM 1463 C C . VAL A 1 191 ? 24.125 -17.219 2.225 1 98.75 191 VAL A C 1
ATOM 1465 O O . VAL A 1 191 ? 24.781 -18.047 1.58 1 98.75 191 VAL A O 1
ATOM 1468 N N . ARG A 1 192 ? 22.953 -17.5 2.74 1 98.44 192 ARG A N 1
ATOM 1469 C CA . ARG A 1 192 ? 22.328 -18.797 2.551 1 98.44 192 ARG A CA 1
ATOM 1470 C C . ARG A 1 192 ? 22.141 -19.109 1.069 1 98.44 192 ARG A C 1
ATOM 1472 O O . ARG A 1 192 ? 22.438 -20.203 0.615 1 98.44 192 ARG A O 1
ATOM 1479 N N . CYS A 1 193 ? 21.688 -18.188 0.314 1 98.44 193 CYS A N 1
ATOM 1480 C CA . CYS A 1 193 ? 21.453 -18.359 -1.113 1 98.44 193 CYS A CA 1
ATOM 1481 C C . CYS A 1 193 ? 22.766 -18.562 -1.862 1 98.44 193 CYS A C 1
ATOM 1483 O O . CYS A 1 193 ? 22.875 -19.438 -2.721 1 98.44 193 CYS A O 1
ATOM 1485 N N . VAL A 1 194 ? 23.766 -17.766 -1.552 1 98.5 194 VAL A N 1
ATOM 1486 C CA . VAL A 1 194 ? 25.062 -17.859 -2.211 1 98.5 194 VAL A CA 1
ATOM 1487 C C . VAL A 1 194 ? 25.688 -19.219 -1.909 1 98.5 194 VAL A C 1
ATOM 1489 O O . VAL A 1 194 ? 26.219 -19.875 -2.809 1 98.5 194 VAL A O 1
ATOM 1492 N N . ARG A 1 195 ? 25.656 -19.641 -0.711 1 98.25 195 ARG A N 1
ATOM 1493 C CA . ARG A 1 195 ? 26.219 -20.922 -0.315 1 98.25 195 ARG A CA 1
ATOM 1494 C C . ARG A 1 195 ? 25.547 -22.078 -1.055 1 98.25 195 ARG A C 1
ATOM 1496 O O . ARG A 1 195 ? 26.219 -22.984 -1.545 1 98.25 195 ARG A O 1
ATOM 1503 N N . ARG A 1 196 ? 24.281 -22.078 -1.101 1 97.81 196 ARG A N 1
ATOM 1504 C CA . ARG A 1 196 ? 23.547 -23.109 -1.827 1 97.81 196 ARG A CA 1
ATOM 1505 C C . ARG A 1 196 ? 23.906 -23.094 -3.309 1 97.81 196 ARG A C 1
ATOM 1507 O O . ARG A 1 196 ? 24.047 -24.156 -3.926 1 97.81 196 ARG A O 1
ATOM 1514 N N . GLY A 1 197 ? 24 -21.891 -3.83 1 96.5 197 GLY A N 1
ATOM 1515 C CA . GLY A 1 197 ? 24.391 -21.766 -5.223 1 96.5 197 GLY A CA 1
ATOM 1516 C C . GLY A 1 197 ? 25.781 -22.312 -5.504 1 96.5 197 GLY A C 1
ATOM 1517 O O . GLY A 1 197 ? 26 -22.984 -6.52 1 96.5 197 GLY A O 1
ATOM 1518 N N . MET A 1 198 ? 26.672 -22.094 -4.641 1 96.88 198 MET A N 1
ATOM 1519 C CA . MET A 1 198 ? 28.031 -22.594 -4.77 1 96.88 198 MET A CA 1
ATOM 1520 C C . MET A 1 198 ? 28.062 -24.125 -4.688 1 96.88 198 MET A C 1
ATOM 1522 O O . MET A 1 198 ? 28.781 -24.766 -5.445 1 96.88 198 MET A O 1
ATOM 1526 N N . LYS A 1 199 ? 27.359 -24.609 -3.809 1 96.31 199 LYS A N 1
ATOM 1527 C CA . LYS A 1 199 ? 27.266 -26.062 -3.68 1 96.31 199 LYS A CA 1
ATOM 1528 C C . LYS A 1 199 ? 26.719 -26.688 -4.949 1 96.31 199 LYS A C 1
ATOM 1530 O O . LYS A 1 199 ? 27.219 -27.719 -5.414 1 96.31 199 LYS A O 1
ATOM 1535 N N . ARG A 1 200 ? 25.75 -26.156 -5.449 1 95.31 200 ARG A N 1
ATOM 1536 C CA . ARG A 1 200 ? 25.141 -26.672 -6.668 1 95.31 200 ARG A CA 1
ATOM 1537 C C . ARG A 1 200 ? 26.109 -26.594 -7.844 1 95.31 200 ARG A C 1
ATOM 1539 O O . ARG A 1 200 ? 26.188 -27.516 -8.664 1 95.31 200 ARG A O 1
ATOM 1546 N N . ARG A 1 201 ? 26.828 -25.562 -7.934 1 94 201 ARG A N 1
ATOM 1547 C CA . ARG A 1 201 ? 27.828 -25.391 -8.984 1 94 201 ARG A CA 1
ATOM 1548 C C . ARG A 1 201 ? 28.953 -26.422 -8.836 1 94 201 ARG A C 1
ATOM 1550 O O . ARG A 1 201 ? 29.438 -26.969 -9.828 1 94 201 ARG A O 1
ATOM 1557 N N . GLY A 1 202 ? 29.281 -26.609 -7.664 1 93.31 202 GLY A N 1
ATOM 1558 C CA . GLY A 1 202 ? 30.297 -27.625 -7.395 1 93.31 202 GLY A CA 1
ATOM 1559 C C . GLY A 1 202 ? 29.859 -29.016 -7.77 1 93.31 202 GLY A C 1
ATOM 1560 O O . GLY A 1 202 ? 30.625 -29.781 -8.367 1 93.31 202 GLY A O 1
ATOM 1561 N N . LEU A 1 203 ? 28.719 -29.312 -7.398 1 94.5 203 LEU A N 1
ATOM 1562 C CA . LEU A 1 203 ? 28.172 -30.625 -7.727 1 94.5 203 LEU A CA 1
ATOM 1563 C C . LEU A 1 203 ? 28.062 -30.797 -9.234 1 94.5 203 LEU A C 1
ATOM 1565 O O . LEU A 1 203 ? 28.375 -31.859 -9.766 1 94.5 203 LEU A O 1
ATOM 1569 N N . ARG A 1 204 ? 27.594 -29.781 -9.898 1 94 204 ARG A N 1
ATOM 1570 C CA . ARG A 1 204 ? 27.484 -29.828 -11.352 1 94 204 ARG A CA 1
ATOM 1571 C C . ARG A 1 204 ? 28.859 -30.016 -12 1 94 204 ARG A C 1
ATOM 1573 O O . ARG A 1 204 ? 28.984 -30.75 -12.984 1 94 204 ARG A O 1
ATOM 1580 N N . ARG A 1 205 ? 29.828 -29.375 -11.469 1 94.44 205 ARG A N 1
ATOM 1581 C CA . ARG A 1 205 ? 31.188 -29.5 -11.969 1 94.44 205 ARG A CA 1
ATOM 1582 C C . ARG A 1 205 ? 31.719 -30.906 -11.758 1 94.44 205 ARG A C 1
ATOM 1584 O O . ARG A 1 205 ? 32.375 -31.469 -12.641 1 94.44 205 ARG A O 1
ATOM 1591 N N . ALA A 1 206 ? 31.375 -31.422 -10.641 1 95.62 206 ALA A N 1
ATOM 1592 C CA . ALA A 1 206 ? 31.812 -32.781 -10.328 1 95.62 206 ALA A CA 1
ATOM 1593 C C . ALA A 1 206 ? 31.156 -33.812 -11.25 1 95.62 206 ALA A C 1
ATOM 1595 O O . ALA A 1 206 ? 31.797 -34.719 -11.734 1 95.62 206 ALA A O 1
ATOM 1596 N N . GLU A 1 207 ? 29.922 -33.688 -11.438 1 95.5 207 GLU A N 1
ATOM 1597 C CA . GLU A 1 207 ? 29.188 -34.562 -12.328 1 95.5 207 GLU A CA 1
ATOM 1598 C C . GLU A 1 207 ? 29.703 -34.469 -13.758 1 95.5 207 GLU A C 1
ATOM 1600 O O . GLU A 1 207 ? 29.875 -35.5 -14.43 1 95.5 207 GLU A O 1
ATOM 1605 N N . ALA A 1 208 ? 29.984 -33.219 -14.227 1 95.94 208 ALA A N 1
ATOM 1606 C CA . ALA A 1 208 ? 30.531 -33 -15.562 1 95.94 208 ALA A CA 1
ATOM 1607 C C . ALA A 1 208 ? 31.891 -33.688 -15.719 1 95.94 208 ALA A C 1
ATOM 1609 O O . ALA A 1 208 ? 32.188 -34.281 -16.766 1 95.94 208 ALA A O 1
ATOM 1610 N N . LYS A 1 209 ? 32.656 -33.656 -14.766 1 94.81 209 LYS A N 1
ATOM 1611 C CA . LYS A 1 209 ? 33.969 -34.281 -14.773 1 94.81 209 LYS A CA 1
ATOM 1612 C C . LYS A 1 209 ? 33.844 -35.812 -14.828 1 94.81 209 LYS A C 1
ATOM 1614 O O . LYS A 1 209 ? 34.562 -36.469 -15.586 1 94.81 209 LYS A O 1
ATOM 1619 N N . ALA A 1 210 ? 32.906 -36.312 -14.023 1 95.81 210 ALA A N 1
ATOM 1620 C CA . ALA A 1 210 ? 32.656 -37.781 -13.992 1 95.81 210 ALA A CA 1
ATOM 1621 C C . ALA A 1 210 ? 32.188 -38.281 -15.352 1 95.81 210 ALA A C 1
ATOM 1623 O O . ALA A 1 210 ? 32.625 -39.312 -15.82 1 95.81 210 ALA A O 1
ATOM 1624 N N . GLU A 1 211 ? 31.359 -37.531 -15.93 1 94.75 211 GLU A N 1
ATOM 1625 C CA . GLU A 1 211 ? 30.844 -37.875 -17.234 1 94.75 211 GLU A CA 1
ATOM 1626 C C . GLU A 1 211 ? 31.938 -37.875 -18.297 1 94.75 211 GLU A C 1
ATOM 1628 O O . GLU A 1 211 ? 31.984 -38.75 -19.172 1 94.75 211 GLU A O 1
ATOM 1633 N N . ARG A 1 212 ? 32.812 -36.844 -18.297 1 94.12 212 ARG A N 1
ATOM 1634 C CA . ARG A 1 212 ? 33.938 -36.75 -19.234 1 94.12 212 ARG A CA 1
ATOM 1635 C C . ARG A 1 212 ? 34.875 -37.938 -19.062 1 94.12 212 ARG A C 1
ATOM 1637 O O . ARG A 1 212 ? 35.375 -38.469 -20.062 1 94.12 212 ARG A O 1
ATOM 1644 N N . TYR A 1 213 ? 35.031 -38.312 -17.844 1 93.5 213 TYR A N 1
ATOM 1645 C CA . TYR A 1 213 ? 35.906 -39.438 -17.562 1 93.5 213 TYR A CA 1
ATOM 1646 C C . TYR A 1 213 ? 35.312 -40.75 -18.109 1 93.5 213 TYR A C 1
ATOM 1648 O O . TYR A 1 213 ? 36 -41.531 -18.734 1 93.5 213 TYR A O 1
ATOM 1656 N N . ASP A 1 214 ? 34.062 -41 -17.938 1 94.44 214 ASP A N 1
ATOM 1657 C CA . ASP A 1 214 ? 33.375 -42.188 -18.406 1 94.44 214 ASP A CA 1
ATOM 1658 C C . ASP A 1 214 ? 33.406 -42.281 -19.938 1 94.44 214 ASP A C 1
ATOM 1660 O O . ASP A 1 214 ? 33.594 -43.344 -20.5 1 94.44 214 ASP A O 1
ATOM 1664 N N . ARG A 1 215 ? 33.312 -41.156 -20.625 1 94.69 215 ARG A N 1
ATOM 1665 C CA . ARG A 1 215 ? 33.375 -41.094 -22.078 1 94.69 215 ARG A CA 1
ATOM 1666 C C . ARG A 1 215 ? 34.75 -41.438 -22.594 1 94.69 215 ARG A C 1
ATOM 1668 O O . ARG A 1 215 ? 34.906 -42.094 -23.625 1 94.69 215 ARG A O 1
ATOM 1675 N N . ALA A 1 216 ? 35.688 -41.031 -21.844 1 93.94 216 ALA A N 1
ATOM 1676 C CA . ALA A 1 216 ? 37.062 -41.312 -22.234 1 93.94 216 ALA A CA 1
ATOM 1677 C C . ALA A 1 216 ? 37.406 -42.781 -22.094 1 93.94 216 ALA A C 1
ATOM 1679 O O . ALA A 1 216 ? 38.125 -43.344 -22.906 1 93.94 216 ALA A O 1
ATOM 1680 N N . LEU A 1 217 ? 36.75 -43.5 -21.219 1 93.19 217 LEU A N 1
ATOM 1681 C CA . LEU A 1 217 ? 37 -44.906 -20.984 1 93.19 217 LEU A CA 1
ATOM 1682 C C . LEU A 1 217 ? 36.25 -45.781 -21.969 1 93.19 217 LEU A C 1
ATOM 1684 O O . LEU A 1 217 ? 36.688 -46.875 -22.312 1 93.19 217 LEU A O 1
ATOM 1688 N N . ALA A 1 218 ? 35.188 -45.344 -22.484 1 92.75 218 ALA A N 1
ATOM 1689 C CA . ALA A 1 218 ? 34.344 -46.125 -23.391 1 92.75 218 ALA A CA 1
ATOM 1690 C C . ALA A 1 218 ? 34.875 -46.062 -24.828 1 92.75 218 ALA A C 1
ATOM 1692 O O . ALA A 1 218 ? 34.531 -46.906 -25.656 1 92.75 218 ALA A O 1
ATOM 1693 N N . GLY A 1 219 ? 35.531 -45.094 -25.109 1 78.88 219 GLY A N 1
ATOM 1694 C CA . GLY A 1 219 ? 36.156 -45.031 -26.438 1 78.88 219 GLY A CA 1
ATOM 1695 C C . GLY A 1 219 ? 37.625 -45.438 -26.422 1 78.88 219 GLY A C 1
ATOM 1696 O O . GLY A 1 219 ? 38.094 -46.062 -27.391 1 78.88 219 GLY A O 1
ATOM 1697 N N . MET B 1 1 ? 9.945 41.719 16.641 1 51.91 1 MET B N 1
ATOM 1698 C CA . MET B 1 1 ? 9.602 41.656 15.219 1 51.91 1 MET B CA 1
ATOM 1699 C C . MET B 1 1 ? 9.977 40.281 14.633 1 51.91 1 MET B C 1
ATOM 1701 O O . MET B 1 1 ? 9.188 39.688 13.922 1 51.91 1 MET B O 1
ATOM 1705 N N . ALA B 1 2 ? 11.164 39.844 14.883 1 62.12 2 ALA B N 1
ATOM 1706 C CA . ALA B 1 2 ? 11.648 38.562 14.43 1 62.12 2 ALA B CA 1
ATOM 1707 C C . ALA B 1 2 ? 10.797 37.406 15 1 62.12 2 ALA B C 1
ATOM 1709 O O . ALA B 1 2 ? 10.438 36.469 14.289 1 62.12 2 ALA B O 1
ATOM 1710 N N . ALA B 1 3 ? 10.414 37.469 16.172 1 66.19 3 ALA B N 1
ATOM 1711 C CA . ALA B 1 3 ? 9.617 36.438 16.828 1 66.19 3 ALA B CA 1
ATOM 1712 C C . ALA B 1 3 ? 8.203 36.406 16.266 1 66.19 3 ALA B C 1
ATOM 1714 O O . ALA B 1 3 ? 7.633 35.312 16.094 1 66.19 3 ALA B O 1
ATOM 1715 N N . ARG B 1 4 ? 7.648 37.531 15.938 1 62.62 4 ARG B N 1
ATOM 1716 C CA . ARG B 1 4 ? 6.312 37.594 15.352 1 62.62 4 ARG B CA 1
ATOM 1717 C C . ARG B 1 4 ? 6.312 37.031 13.938 1 62.62 4 ARG B C 1
ATOM 1719 O O . ARG B 1 4 ? 5.363 36.344 13.531 1 62.62 4 ARG B O 1
ATOM 1726 N N . THR B 1 5 ? 7.383 37.219 13.094 1 60.09 5 THR B N 1
ATOM 1727 C CA . THR B 1 5 ? 7.504 36.688 11.734 1 60.09 5 THR B CA 1
ATOM 1728 C C . THR B 1 5 ? 7.695 35.188 11.734 1 60.09 5 THR B C 1
ATOM 1730 O O . THR B 1 5 ? 7.129 34.469 10.898 1 60.09 5 THR B O 1
ATOM 1733 N N . SER B 1 6 ? 8.438 34.625 12.688 1 58.72 6 SER B N 1
ATOM 1734 C CA . SER B 1 6 ? 8.648 33.188 12.805 1 58.72 6 SER B CA 1
ATOM 1735 C C . SER B 1 6 ? 7.355 32.469 13.18 1 58.72 6 SER B C 1
ATOM 1737 O O . SER B 1 6 ? 7.039 31.422 12.609 1 58.72 6 SER B O 1
ATOM 1739 N N . LEU B 1 7 ? 6.668 33.094 14.117 1 56.62 7 LEU B N 1
ATOM 1740 C CA . LEU B 1 7 ? 5.387 32.531 14.531 1 56.62 7 LEU B CA 1
ATOM 1741 C C . LEU B 1 7 ? 4.387 32.562 13.383 1 56.62 7 LEU B C 1
ATOM 1743 O O . LEU B 1 7 ? 3.654 31.578 13.18 1 56.62 7 LEU B O 1
ATOM 1747 N N . ALA B 1 8 ? 4.371 33.688 12.688 1 61.62 8 ALA B N 1
ATOM 1748 C CA . ALA B 1 8 ? 3.486 33.781 11.531 1 61.62 8 ALA B CA 1
ATOM 1749 C C . ALA B 1 8 ? 3.871 32.75 10.461 1 61.62 8 ALA B C 1
ATOM 1751 O O . ALA B 1 8 ? 3.002 32.156 9.82 1 61.62 8 ALA B O 1
ATOM 1752 N N . SER B 1 9 ? 5.105 32.531 10.211 1 59.19 9 SER B N 1
ATOM 1753 C CA . SER B 1 9 ? 5.598 31.531 9.25 1 59.19 9 SER B CA 1
ATOM 1754 C C . SER B 1 9 ? 5.266 30.109 9.695 1 59.19 9 SER B C 1
ATOM 1756 O O . SER B 1 9 ? 4.871 29.281 8.883 1 59.19 9 SER B O 1
ATOM 1758 N N . ASP B 1 10 ? 5.453 29.922 10.961 1 57.84 10 ASP B N 1
ATOM 1759 C CA . ASP B 1 10 ? 5.117 28.609 11.516 1 57.84 10 ASP B CA 1
ATOM 1760 C C . ASP B 1 10 ? 3.623 28.328 11.391 1 57.84 10 ASP B C 1
ATOM 1762 O O . ASP B 1 10 ? 3.223 27.219 11.047 1 57.84 10 ASP B O 1
ATOM 1766 N N . LEU B 1 11 ? 2.852 29.391 11.695 1 57.5 11 LEU B N 1
ATOM 1767 C CA . LEU B 1 11 ? 1.402 29.266 11.594 1 57.5 11 LEU B CA 1
ATOM 1768 C C . LEU B 1 11 ? 0.979 29.047 10.141 1 57.5 11 LEU B C 1
ATOM 1770 O O . LEU B 1 11 ? 0.105 28.234 9.859 1 57.5 11 LEU B O 1
ATOM 1774 N N . ALA B 1 12 ? 1.566 29.812 9.281 1 63.72 12 ALA B N 1
ATOM 1775 C CA . ALA B 1 12 ? 1.283 29.656 7.855 1 63.72 12 ALA B CA 1
ATOM 1776 C C . ALA B 1 12 ? 1.67 28.266 7.367 1 63.72 12 ALA B C 1
ATOM 1778 O O . ALA B 1 12 ? 0.958 27.672 6.559 1 63.72 12 ALA B O 1
ATOM 1779 N N . SER B 1 13 ? 2.719 27.734 7.855 1 61.84 13 SER B N 1
ATOM 1780 C CA . SER B 1 13 ? 3.184 26.406 7.488 1 61.84 13 SER B CA 1
ATOM 1781 C C . SER B 1 13 ? 2.223 25.328 7.984 1 61.84 13 SER B C 1
ATOM 1783 O O . SER B 1 13 ? 1.938 24.375 7.266 1 61.84 13 SER B O 1
ATOM 1785 N N . GLU B 1 14 ? 1.698 25.5 9.102 1 60.66 14 GLU B N 1
ATOM 1786 C CA . GLU B 1 14 ? 0.785 24.547 9.727 1 60.66 14 GLU B CA 1
ATOM 1787 C C . GLU B 1 14 ? -0.539 24.484 8.969 1 60.66 14 GLU B C 1
ATOM 1789 O O . GLU B 1 14 ? -1.065 23.391 8.734 1 60.66 14 GLU B O 1
ATOM 1794 N N . VAL B 1 15 ? -1.027 25.641 8.672 1 72.38 15 VAL B N 1
ATOM 1795 C CA . VAL B 1 15 ? -2.227 25.719 7.848 1 72.38 15 VAL B CA 1
ATOM 1796 C C . VAL B 1 15 ? -1.957 25.094 6.48 1 72.38 15 VAL B C 1
ATOM 1798 O O . VAL B 1 15 ? -2.824 24.422 5.918 1 72.38 15 VAL B O 1
ATOM 1801 N N . ALA B 1 16 ? -0.79 25.141 6.238 1 85.25 16 ALA B N 1
ATOM 1802 C CA . ALA B 1 16 ? -0.403 24.641 4.926 1 85.25 16 ALA B CA 1
ATOM 1803 C C . ALA B 1 16 ? -0.408 23.109 4.902 1 85.25 16 ALA B C 1
ATOM 1805 O O . ALA B 1 16 ? -0.827 22.5 3.916 1 85.25 16 ALA B O 1
ATOM 1806 N N . VAL B 1 17 ? -0.112 22.453 5.988 1 90.88 17 VAL B N 1
ATOM 1807 C CA . VAL B 1 17 ? -0.047 21 6.043 1 90.88 17 VAL B CA 1
ATOM 1808 C C . VAL B 1 17 ? -1.459 20.422 6.055 1 90.88 17 VAL B C 1
ATOM 1810 O O . VAL B 1 17 ? -1.735 19.422 5.375 1 90.88 17 VAL B O 1
ATOM 1813 N N . GLU B 1 18 ? -2.273 20.969 6.82 1 92.75 18 GLU B N 1
ATOM 1814 C CA . GLU B 1 18 ? -3.666 20.531 6.859 1 92.75 18 GLU B CA 1
ATOM 1815 C C . GLU B 1 18 ? -4.316 20.641 5.48 1 92.75 18 GLU B C 1
ATOM 1817 O O . GLU B 1 18 ? -4.973 19.703 5.027 1 92.75 18 GLU B O 1
ATOM 1822 N N . ASN B 1 19 ? -4.113 21.781 4.918 1 94.19 19 ASN B N 1
ATOM 1823 C CA . ASN B 1 19 ? -4.66 21.984 3.582 1 94.19 19 ASN B CA 1
ATOM 1824 C C . ASN B 1 19 ? -4.066 21.016 2.574 1 94.19 19 ASN B C 1
ATOM 1826 O O . ASN B 1 19 ? -4.789 20.453 1.743 1 94.19 19 ASN B O 1
ATOM 1830 N N . ALA B 1 20 ? -2.816 20.812 2.604 1 95.81 20 ALA B N 1
ATOM 1831 C CA . ALA B 1 20 ? -2.139 19.891 1.696 1 95.81 20 ALA B CA 1
ATOM 1832 C C . ALA B 1 20 ? -2.65 18.469 1.882 1 95.81 20 ALA B C 1
ATOM 1834 O O . ALA B 1 20 ? -2.891 17.75 0.904 1 95.81 20 ALA B O 1
ATOM 1835 N N . THR B 1 21 ? -2.811 18.047 3.119 1 96.75 21 THR B N 1
ATOM 1836 C CA . THR B 1 21 ? -3.283 16.703 3.408 1 96.75 21 THR B CA 1
ATOM 1837 C C . THR B 1 21 ? -4.723 16.516 2.941 1 96.75 21 THR B C 1
ATOM 1839 O O . THR B 1 21 ? -5.07 15.484 2.365 1 96.75 21 THR B O 1
ATOM 1842 N N . THR B 1 22 ? -5.516 17.531 3.16 1 95.62 22 THR B N 1
ATOM 1843 C CA . THR B 1 22 ? -6.902 17.484 2.703 1 95.62 22 THR B CA 1
ATOM 1844 C C . THR B 1 22 ? -6.965 17.406 1.18 1 95.62 22 THR B C 1
ATOM 1846 O O . THR B 1 22 ? -7.707 16.578 0.627 1 95.62 22 THR B O 1
ATOM 1849 N N . ARG B 1 23 ? -6.215 18.172 0.522 1 95.88 23 ARG B N 1
ATOM 1850 C CA . ARG B 1 23 ? -6.176 18.172 -0.937 1 95.88 23 ARG B CA 1
ATOM 1851 C C . ARG B 1 23 ? -5.652 16.828 -1.457 1 95.88 23 ARG B C 1
ATOM 1853 O O . ARG B 1 23 ? -6.148 16.312 -2.459 1 95.88 23 ARG B O 1
ATOM 1860 N N . TYR B 1 24 ? -4.621 16.406 -0.788 1 97.69 24 TYR B N 1
ATOM 1861 C CA . TYR B 1 24 ? -4.105 15.078 -1.124 1 97.69 24 TYR B CA 1
ATOM 1862 C C . TYR B 1 24 ? -5.207 14.031 -1.067 1 97.69 24 TYR B C 1
ATOM 1864 O O . TYR B 1 24 ? -5.348 13.219 -1.985 1 97.69 24 TYR B O 1
ATOM 1872 N N . LEU B 1 25 ? -6.039 14.008 -0.012 1 97.5 25 LEU B N 1
ATOM 1873 C CA . LEU B 1 25 ? -7.102 13.023 0.151 1 97.5 25 LEU B CA 1
ATOM 1874 C C . LEU B 1 25 ? -8.172 13.188 -0.926 1 97.5 25 LEU B C 1
ATOM 1876 O O . LEU B 1 25 ? -8.555 12.219 -1.577 1 97.5 25 LEU B O 1
ATOM 1880 N N . MET B 1 26 ? -8.531 14.453 -1.143 1 96.69 26 MET B N 1
ATOM 1881 C CA . MET B 1 26 ? -9.695 14.734 -1.978 1 96.69 26 MET B CA 1
ATOM 1882 C C . MET B 1 26 ? -9.336 14.656 -3.457 1 96.69 26 MET B C 1
ATOM 1884 O O . MET B 1 26 ? -10.125 14.164 -4.266 1 96.69 26 MET B O 1
ATOM 1888 N N . TYR B 1 27 ? -8.133 15.047 -3.822 1 96.62 27 TYR B N 1
ATOM 1889 C CA . TYR B 1 27 ? -7.824 15.234 -5.234 1 96.62 27 TYR B CA 1
ATOM 1890 C C . TYR B 1 27 ? -6.641 14.367 -5.652 1 96.62 27 TYR B C 1
ATOM 1892 O O . TYR B 1 27 ? -6.277 14.328 -6.828 1 96.62 27 TYR B O 1
ATOM 1900 N N . GLY B 1 28 ? -6.043 13.688 -4.742 1 96.81 28 GLY B N 1
ATOM 1901 C CA . GLY B 1 28 ? -4.941 12.781 -5.027 1 96.81 28 GLY B CA 1
ATOM 1902 C C . GLY B 1 28 ? -5.289 11.328 -4.785 1 96.81 28 GLY B C 1
ATOM 1903 O O . GLY B 1 28 ? -5.531 10.578 -5.734 1 96.81 28 GLY B O 1
ATOM 1904 N N . LEU B 1 29 ? -5.496 11.023 -3.508 1 97.56 29 LEU B N 1
ATOM 1905 C CA . LEU B 1 29 ? -5.672 9.633 -3.098 1 97.56 29 LEU B CA 1
ATOM 1906 C C . LEU B 1 29 ? -6.988 9.078 -3.629 1 97.56 29 LEU B C 1
ATOM 1908 O O . LEU B 1 29 ? -7.004 8.016 -4.258 1 97.56 29 LEU B O 1
ATOM 1912 N N . LEU B 1 30 ? -8.086 9.742 -3.414 1 97.12 30 LEU B N 1
ATOM 1913 C CA . LEU B 1 30 ? -9.398 9.227 -3.791 1 97.12 30 LEU B CA 1
ATOM 1914 C C . LEU B 1 30 ? -9.492 9.016 -5.301 1 97.12 30 LEU B C 1
ATOM 1916 O O . LEU B 1 30 ? -9.781 7.914 -5.762 1 97.12 30 LEU B O 1
ATOM 1920 N N . PRO B 1 31 ? -9.117 9.984 -6.152 1 95.62 31 PRO B N 1
ATOM 1921 C CA . PRO B 1 31 ? -9.195 9.75 -7.598 1 95.62 31 PRO B CA 1
ATOM 1922 C C . PRO B 1 31 ? -8.172 8.727 -8.094 1 95.62 31 PRO B C 1
ATOM 1924 O O . PRO B 1 31 ? -8.453 7.984 -9.039 1 95.62 31 PRO B O 1
ATOM 1927 N N . SER B 1 32 ? -7.062 8.656 -7.445 1 94.88 32 SER B N 1
ATOM 1928 C CA . SER B 1 32 ? -6.039 7.723 -7.898 1 94.88 32 SER B CA 1
ATOM 1929 C C . SER B 1 32 ? -6.453 6.277 -7.641 1 94.88 32 SER B C 1
ATOM 1931 O O . SER B 1 32 ? -5.914 5.355 -8.258 1 94.88 32 SER B O 1
ATOM 1933 N N . TRP B 1 33 ? -7.398 6.082 -6.762 1 97.25 33 TRP B N 1
ATOM 1934 C CA . TRP B 1 33 ? -7.91 4.762 -6.418 1 97.25 33 TRP B CA 1
ATOM 1935 C C . TRP B 1 33 ? -8.523 4.078 -7.637 1 97.25 33 TRP B C 1
ATOM 1937 O O . TRP B 1 33 ? -8.516 2.85 -7.738 1 97.25 33 TRP B O 1
ATOM 1947 N N . PHE B 1 34 ? -9 4.863 -8.609 1 97.75 34 PHE B N 1
ATOM 1948 C CA . PHE B 1 34 ? -9.719 4.316 -9.75 1 97.75 34 PHE B CA 1
ATOM 1949 C C . PHE B 1 34 ? -8.75 3.688 -10.75 1 97.75 34 PHE B C 1
ATOM 1951 O O . PHE B 1 34 ? -9.117 2.777 -11.492 1 97.75 34 PHE B O 1
ATOM 1958 N N . ILE B 1 35 ? -7.504 4.062 -10.695 1 97.56 35 ILE B N 1
ATOM 1959 C CA . ILE B 1 35 ? -6.52 3.574 -11.656 1 97.56 35 ILE B CA 1
ATOM 1960 C C . ILE B 1 35 ? -6.25 2.092 -11.414 1 97.56 35 ILE B C 1
ATOM 1962 O O . ILE B 1 35 ? -6.535 1.25 -12.266 1 97.56 35 ILE B O 1
ATOM 1966 N N . PRO B 1 36 ? -5.805 1.733 -10.227 1 97.88 36 PRO B N 1
ATOM 1967 C CA . PRO B 1 36 ? -5.625 0.294 -10.023 1 97.88 36 PRO B CA 1
ATOM 1968 C C . PRO B 1 36 ? -6.945 -0.472 -10.016 1 97.88 36 PRO B C 1
ATOM 1970 O O . PRO B 1 36 ? -6.98 -1.656 -10.359 1 97.88 36 PRO B O 1
ATOM 1973 N N . GLY B 1 37 ? -8.07 0.142 -9.617 1 98.38 37 GLY B N 1
ATOM 1974 C CA . GLY B 1 37 ? -9.359 -0.525 -9.695 1 98.38 37 GLY B CA 1
ATOM 1975 C C . GLY B 1 37 ? -9.719 -0.965 -11.102 1 98.38 37 GLY B C 1
ATOM 1976 O O . GLY B 1 37 ? -10.047 -2.131 -11.328 1 98.38 37 GLY B O 1
ATOM 1977 N N . VAL B 1 38 ? -9.609 -0.039 -12.016 1 98.69 38 VAL B N 1
ATOM 1978 C CA . VAL B 1 38 ? -9.93 -0.347 -13.406 1 98.69 38 VAL B CA 1
ATOM 1979 C C . VAL B 1 38 ? -8.875 -1.291 -13.984 1 98.69 38 VAL B C 1
ATOM 1981 O O . VAL B 1 38 ? -9.203 -2.227 -14.711 1 98.69 38 VAL B O 1
ATOM 1984 N N . ALA B 1 39 ? -7.645 -1.078 -13.664 1 98.56 39 ALA B N 1
ATOM 1985 C CA . ALA B 1 39 ? -6.586 -1.971 -14.125 1 98.56 39 ALA B CA 1
ATOM 1986 C C . ALA B 1 39 ? -6.84 -3.406 -13.672 1 98.56 39 ALA B C 1
ATOM 1988 O O . ALA B 1 39 ? -6.605 -4.352 -14.422 1 98.56 39 ALA B O 1
ATOM 1989 N N . ASP B 1 40 ? -7.281 -3.592 -12.477 1 98.56 40 ASP B N 1
ATOM 1990 C CA . ASP B 1 40 ? -7.586 -4.922 -11.953 1 98.56 40 ASP B CA 1
ATOM 1991 C C . ASP B 1 40 ? -8.719 -5.57 -12.734 1 98.56 40 ASP B C 1
ATOM 1993 O O . ASP B 1 40 ? -8.633 -6.746 -13.109 1 98.56 40 ASP B O 1
ATOM 1997 N N . TRP B 1 41 ? -9.727 -4.797 -12.961 1 98.5 41 TRP B N 1
ATOM 1998 C CA . TRP B 1 41 ? -10.852 -5.285 -13.758 1 98.5 41 TRP B CA 1
ATOM 1999 C C . TRP B 1 41 ? -10.375 -5.723 -15.141 1 98.5 41 TRP B C 1
ATOM 2001 O O . TRP B 1 41 ? -10.805 -6.762 -15.648 1 98.5 41 TRP B O 1
ATOM 2011 N N . VAL B 1 42 ? -9.516 -4.945 -15.773 1 98.5 42 VAL B N 1
ATOM 2012 C CA . VAL B 1 42 ? -8.969 -5.281 -17.078 1 98.5 42 VAL B CA 1
ATOM 2013 C C . VAL B 1 42 ? -8.203 -6.598 -17 1 98.5 42 VAL B C 1
ATOM 2015 O O . VAL B 1 42 ? -8.328 -7.453 -17.891 1 98.5 42 VAL B O 1
ATOM 2018 N N . MET B 1 43 ? -7.418 -6.766 -15.953 1 97.56 43 MET B N 1
ATOM 2019 C CA . MET B 1 43 ? -6.684 -8.008 -15.758 1 97.56 43 MET B CA 1
ATOM 2020 C C . MET B 1 43 ? -7.637 -9.195 -15.656 1 97.56 43 MET B C 1
ATOM 2022 O O . MET B 1 43 ? -7.383 -10.258 -16.234 1 97.56 43 MET B O 1
ATOM 2026 N N . HIS B 1 44 ? -8.734 -9.016 -14.922 1 97.94 44 HIS B N 1
ATOM 2027 C CA . HIS B 1 44 ? -9.719 -10.078 -14.742 1 97.94 44 HIS B CA 1
ATOM 2028 C C . HIS B 1 44 ? -10.359 -10.461 -16.078 1 97.94 44 HIS B C 1
ATOM 2030 O O . HIS B 1 44 ? -10.664 -11.633 -16.297 1 97.94 44 HIS B O 1
ATOM 2036 N N . ARG B 1 45 ? -10.578 -9.453 -16.859 1 96.88 45 ARG B N 1
ATOM 2037 C CA . ARG B 1 45 ? -11.125 -9.711 -18.188 1 96.88 45 ARG B CA 1
ATOM 2038 C C . ARG B 1 45 ? -10.117 -10.469 -19.047 1 96.88 45 ARG B C 1
ATOM 2040 O O . ARG B 1 45 ? -10.477 -11.438 -19.734 1 96.88 45 ARG B O 1
ATOM 2047 N N . ARG B 1 46 ? -8.938 -10.078 -19 1 95.88 46 ARG B N 1
ATOM 2048 C CA . ARG B 1 46 ? -7.887 -10.672 -19.828 1 95.88 46 ARG B CA 1
ATOM 2049 C C . ARG B 1 46 ? -7.637 -12.125 -19.422 1 95.88 46 ARG B C 1
ATOM 2051 O O . ARG B 1 46 ? -7.367 -12.969 -20.281 1 95.88 46 ARG B O 1
ATOM 2058 N N . THR B 1 47 ? -7.734 -12.344 -18.156 1 95.12 47 THR B N 1
ATOM 2059 C CA . THR B 1 47 ? -7.453 -13.688 -17.672 1 95.12 47 THR B CA 1
ATOM 2060 C C . THR B 1 47 ? -8.734 -14.516 -17.594 1 95.12 47 THR B C 1
ATOM 2062 O O . THR B 1 47 ? -8.719 -15.648 -17.109 1 95.12 47 THR B O 1
ATOM 2065 N N . ARG B 1 48 ? -9.875 -13.906 -18.016 1 96.31 48 ARG B N 1
ATOM 2066 C CA . ARG B 1 48 ? -11.172 -14.578 -18.078 1 96.31 48 ARG B CA 1
ATOM 2067 C C . ARG B 1 48 ? -11.508 -15.258 -16.766 1 96.31 48 ARG B C 1
ATOM 2069 O O . ARG B 1 48 ? -11.734 -16.469 -16.719 1 96.31 48 ARG B O 1
ATOM 2076 N N . ILE B 1 49 ? -11.625 -14.492 -15.758 1 96.44 49 ILE B N 1
ATOM 2077 C CA . ILE B 1 49 ? -11.859 -15.008 -14.414 1 96.44 49 ILE B CA 1
ATOM 2078 C C . ILE B 1 49 ? -13.133 -15.844 -14.398 1 96.44 49 ILE B C 1
ATOM 2080 O O . ILE B 1 49 ? -13.289 -16.734 -13.562 1 96.44 49 ILE B O 1
ATOM 2084 N N . GLU B 1 50 ? -14.086 -15.648 -15.336 1 97.62 50 GLU B N 1
ATOM 2085 C CA . GLU B 1 50 ? -15.359 -16.375 -15.391 1 97.62 50 GLU B CA 1
ATOM 2086 C C . GLU B 1 50 ? -15.141 -17.859 -15.672 1 97.62 50 GLU B C 1
ATOM 2088 O O . GLU B 1 50 ? -16.031 -18.672 -15.422 1 97.62 50 GLU B O 1
ATOM 2093 N N . ASP B 1 51 ? -14.008 -18.234 -16.094 1 97 51 ASP B N 1
ATOM 2094 C CA . ASP B 1 51 ? -13.711 -19.625 -16.438 1 97 51 ASP B CA 1
ATOM 2095 C C . ASP B 1 51 ? -12.938 -20.312 -15.32 1 97 51 ASP B C 1
ATOM 2097 O O . ASP B 1 51 ? -12.594 -21.484 -15.422 1 97 51 ASP B O 1
ATOM 2101 N N . THR B 1 52 ? -12.586 -19.578 -14.219 1 96.38 52 THR B N 1
ATOM 2102 C CA . THR B 1 52 ? -11.781 -20.141 -13.141 1 96.38 52 THR B CA 1
ATOM 2103 C C . THR B 1 52 ? -12.445 -19.906 -11.789 1 96.38 52 THR B C 1
ATOM 2105 O O . THR B 1 52 ? -13.391 -20.609 -11.422 1 96.38 52 THR B O 1
ATOM 2108 N N . SER B 1 53 ? -12.031 -18.891 -11.078 1 96.06 53 SER B N 1
ATOM 2109 C CA . SER B 1 53 ? -12.578 -18.594 -9.758 1 96.06 53 SER B CA 1
ATOM 2110 C C . SER B 1 53 ? -14.031 -18.125 -9.852 1 96.06 53 SER B C 1
ATOM 2112 O O . SER B 1 53 ? -14.812 -18.328 -8.922 1 96.06 53 SER B O 1
ATOM 2114 N N . GLY B 1 54 ? -14.398 -17.453 -10.93 1 97.44 54 GLY B N 1
ATOM 2115 C CA . GLY B 1 54 ? -15.766 -17.203 -11.328 1 97.44 54 GLY B CA 1
ATOM 2116 C C . GLY B 1 54 ? -16.531 -16.359 -10.328 1 97.44 54 GLY B C 1
ATOM 2117 O O . GLY B 1 54 ? -16.016 -15.367 -9.812 1 97.44 54 GLY B O 1
ATOM 2118 N N . THR B 1 55 ? -17.797 -16.719 -10.109 1 98.12 55 THR B N 1
ATOM 2119 C CA . THR B 1 55 ? -18.75 -15.922 -9.344 1 98.12 55 THR B CA 1
ATOM 2120 C C . THR B 1 55 ? -18.281 -15.766 -7.902 1 98.12 55 THR B C 1
ATOM 2122 O O . THR B 1 55 ? -18.5 -14.719 -7.285 1 98.12 55 THR B O 1
ATOM 2125 N N . LYS B 1 56 ? -17.703 -16.766 -7.371 1 97.75 56 LYS B N 1
ATOM 2126 C CA . LYS B 1 56 ? -17.219 -16.688 -5.996 1 97.75 56 LYS B CA 1
ATOM 2127 C C . LYS B 1 56 ? -16.25 -15.523 -5.836 1 97.75 56 LYS B C 1
ATOM 2129 O O . LYS B 1 56 ? -16.422 -14.672 -4.961 1 97.75 56 LYS B O 1
ATOM 2134 N N . GLU B 1 57 ? -15.234 -15.516 -6.648 1 98.31 57 GLU B N 1
ATOM 2135 C CA . GLU B 1 57 ? -14.25 -14.445 -6.586 1 98.31 57 GLU B CA 1
ATOM 2136 C C . GLU B 1 57 ? -14.898 -13.086 -6.859 1 98.31 57 GLU B C 1
ATOM 2138 O O . GLU B 1 57 ? -14.594 -12.102 -6.184 1 98.31 57 GLU B O 1
ATOM 2143 N N . SER B 1 58 ? -15.758 -12.992 -7.793 1 98.56 58 SER B N 1
ATOM 2144 C CA . SER B 1 58 ? -16.422 -11.734 -8.125 1 98.56 58 SER B CA 1
ATOM 2145 C C . SER B 1 58 ? -17.25 -11.219 -6.949 1 98.56 58 SER B C 1
ATOM 2147 O O . SER B 1 58 ? -17.297 -10.016 -6.703 1 98.56 58 SER B O 1
ATOM 2149 N N . LEU B 1 59 ? -17.891 -12.094 -6.273 1 98.69 59 LEU B N 1
ATOM 2150 C CA . LEU B 1 59 ? -18.656 -11.688 -5.102 1 98.69 59 LEU B CA 1
ATOM 2151 C C . LEU B 1 59 ? -17.734 -11.18 -3.996 1 98.69 59 LEU B C 1
ATOM 2153 O O . LEU B 1 59 ? -18.109 -10.266 -3.252 1 98.69 59 LEU B O 1
ATOM 2157 N N . ILE B 1 60 ? -16.594 -11.766 -3.865 1 98.69 60 ILE B N 1
ATOM 2158 C CA . ILE B 1 60 ? -15.609 -11.273 -2.91 1 98.69 60 ILE B CA 1
ATOM 2159 C C . ILE B 1 60 ? -15.188 -9.852 -3.293 1 98.69 60 ILE B C 1
ATOM 2161 O O . ILE B 1 60 ? -15.031 -8.992 -2.426 1 98.69 60 ILE B O 1
ATOM 2165 N N . HIS B 1 61 ? -15.008 -9.547 -4.594 1 98.69 61 HIS B N 1
ATOM 2166 C CA . HIS B 1 61 ? -14.734 -8.195 -5.055 1 98.69 61 HIS B CA 1
ATOM 2167 C C . HIS B 1 61 ? -15.836 -7.23 -4.629 1 98.69 61 HIS B C 1
ATOM 2169 O O . HIS B 1 61 ? -15.555 -6.137 -4.137 1 98.69 61 HIS B O 1
ATOM 2175 N N . SER B 1 62 ? -17.062 -7.676 -4.824 1 98.62 62 SER B N 1
ATOM 2176 C CA . SER B 1 62 ? -18.188 -6.84 -4.418 1 98.62 62 SER B CA 1
ATOM 2177 C C . SER B 1 62 ? -18.141 -6.535 -2.924 1 98.62 62 SER B C 1
ATOM 2179 O O . SER B 1 62 ? -18.391 -5.402 -2.51 1 98.62 62 SER B O 1
ATOM 2181 N N . LEU B 1 63 ? -17.828 -7.555 -2.195 1 98.69 63 LEU B N 1
ATOM 2182 C CA . LEU B 1 63 ? -17.719 -7.375 -0.752 1 98.69 63 LEU B CA 1
ATOM 2183 C C . LEU B 1 63 ? -16.609 -6.375 -0.42 1 98.69 63 LEU B C 1
ATOM 2185 O O . LEU B 1 63 ? -16.812 -5.48 0.405 1 98.69 63 LEU B O 1
ATOM 2189 N N . MET B 1 64 ? -15.461 -6.477 -1.035 1 98.69 64 MET B N 1
ATOM 2190 C CA . MET B 1 64 ? -14.344 -5.566 -0.791 1 98.69 64 MET B CA 1
ATOM 2191 C C . MET B 1 64 ? -14.711 -4.137 -1.177 1 98.69 64 MET B C 1
ATOM 2193 O O . MET B 1 64 ? -14.375 -3.191 -0.466 1 98.69 64 MET B O 1
ATOM 2197 N N . MET B 1 65 ? -15.406 -3.969 -2.287 1 98.25 65 MET B N 1
ATOM 2198 C CA . MET B 1 65 ? -15.836 -2.641 -2.711 1 98.25 65 MET B CA 1
ATOM 2199 C C . MET B 1 65 ? -16.812 -2.033 -1.702 1 98.25 65 MET B C 1
ATOM 2201 O O . MET B 1 65 ? -16.781 -0.827 -1.454 1 98.25 65 MET B O 1
ATOM 2205 N N . THR B 1 66 ? -17.625 -2.855 -1.18 1 98.25 66 THR B N 1
ATOM 2206 C CA . THR B 1 66 ? -18.562 -2.393 -0.167 1 98.25 66 THR B CA 1
ATOM 2207 C C . THR B 1 66 ? -17.844 -2.014 1.118 1 98.25 66 THR B C 1
ATOM 2209 O O . THR B 1 66 ? -18.125 -0.971 1.712 1 98.25 66 THR B O 1
ATOM 2212 N N . GLU B 1 67 ? -16.875 -2.818 1.554 1 98.69 67 GLU B N 1
ATOM 2213 C CA . GLU B 1 67 ? -16.109 -2.613 2.779 1 98.69 67 GLU B CA 1
ATOM 2214 C C . GLU B 1 67 ? -15.312 -1.311 2.725 1 98.69 67 GLU B C 1
ATOM 2216 O O . GLU B 1 67 ? -15.086 -0.671 3.754 1 98.69 67 GLU B O 1
ATOM 2221 N N . VAL B 1 68 ? -14.922 -0.912 1.566 1 98.31 68 VAL B N 1
ATOM 2222 C CA . VAL B 1 68 ? -14.141 0.313 1.403 1 98.31 68 VAL B CA 1
ATOM 2223 C C . VAL B 1 68 ? -15.07 1.471 1.045 1 98.31 68 VAL B C 1
ATOM 2225 O O . VAL B 1 68 ? -14.914 2.582 1.556 1 98.31 68 VAL B O 1
ATOM 2228 N N . GLY B 1 69 ? -16.062 1.205 0.201 1 97.88 69 GLY B N 1
ATOM 2229 C CA . GLY B 1 69 ? -16.938 2.238 -0.326 1 97.88 69 GLY B CA 1
ATOM 2230 C C . GLY B 1 69 ? -17.828 2.867 0.732 1 97.88 69 GLY B C 1
ATOM 2231 O O . GLY B 1 69 ? -18.031 4.082 0.739 1 97.88 69 GLY B O 1
ATOM 2232 N N . ILE B 1 70 ? -18.359 2.086 1.566 1 98.19 70 ILE B N 1
ATOM 2233 C CA . ILE B 1 70 ? -19.281 2.592 2.572 1 98.19 70 ILE B CA 1
ATOM 2234 C C . ILE B 1 70 ? -18.547 3.52 3.535 1 98.19 70 ILE B C 1
ATOM 2236 O O . ILE B 1 70 ? -18.969 4.66 3.748 1 98.19 70 ILE B O 1
ATOM 2240 N N . PRO B 1 71 ? -17.406 3.121 4.109 1 98.44 71 PRO B N 1
ATOM 2241 C CA . PRO B 1 71 ? -16.672 4.047 4.98 1 98.44 71 PRO B CA 1
ATOM 2242 C C . PRO B 1 71 ? -16.266 5.332 4.266 1 98.44 71 PRO B C 1
ATOM 2244 O O . PRO B 1 71 ? -16.25 6.402 4.875 1 98.44 71 PRO B O 1
ATOM 2247 N N . VAL B 1 72 ? -15.859 5.234 3.045 1 98.31 72 VAL B N 1
ATOM 2248 C CA . VAL B 1 72 ? -15.508 6.43 2.285 1 98.31 72 VAL B CA 1
ATOM 2249 C C . VAL B 1 72 ? -16.719 7.348 2.174 1 98.31 72 VAL B C 1
ATOM 2251 O O . VAL B 1 72 ? -16.609 8.555 2.402 1 98.31 72 VAL B O 1
ATOM 2254 N N . ALA B 1 73 ? -17.906 6.805 1.841 1 97.94 73 ALA B N 1
ATOM 2255 C CA . ALA B 1 73 ? -19.141 7.594 1.742 1 97.94 73 ALA B CA 1
ATOM 2256 C C . ALA B 1 73 ? -19.469 8.258 3.074 1 97.94 73 ALA B C 1
ATOM 2258 O O . ALA B 1 73 ? -19.812 9.438 3.113 1 97.94 73 ALA B O 1
ATOM 2259 N N . LEU B 1 74 ? -19.344 7.547 4.09 1 98.5 74 LEU B N 1
ATOM 2260 C CA . LEU B 1 74 ? -19.625 8.102 5.414 1 98.5 74 LEU B CA 1
ATOM 2261 C C . LEU B 1 74 ? -18.656 9.242 5.73 1 98.5 74 LEU B C 1
ATOM 2263 O O . LEU B 1 74 ? -19.062 10.258 6.305 1 98.5 74 LEU B O 1
ATOM 2267 N N . THR B 1 75 ? -17.422 9.039 5.352 1 98 75 THR B N 1
ATOM 2268 C CA . THR B 1 75 ? -16.422 10.07 5.617 1 98 75 THR B CA 1
ATOM 2269 C C . THR B 1 75 ? -16.734 11.336 4.816 1 98 75 THR B C 1
ATOM 2271 O O . THR B 1 75 ? -16.484 12.445 5.281 1 98 75 THR B O 1
ATOM 2274 N N . LEU B 1 76 ? -17.297 11.211 3.652 1 97.69 76 LEU B N 1
ATOM 2275 C CA . LEU B 1 76 ? -17.641 12.352 2.816 1 97.69 76 LEU B CA 1
ATOM 2276 C C . LEU B 1 76 ? -18.859 13.086 3.373 1 97.69 76 LEU B C 1
ATOM 2278 O O . LEU B 1 76 ? -19.031 14.273 3.117 1 97.69 76 LEU B O 1
ATOM 2282 N N . LEU B 1 77 ? -19.672 12.469 4.191 1 97.69 77 LEU B N 1
ATOM 2283 C CA . LEU B 1 77 ? -20.969 13.023 4.57 1 97.69 77 LEU B CA 1
ATOM 2284 C C . LEU B 1 77 ? -20.969 13.406 6.047 1 97.69 77 LEU B C 1
ATOM 2286 O O . LEU B 1 77 ? -21.797 14.227 6.469 1 97.69 77 LEU B O 1
ATOM 2290 N N . PHE B 1 78 ? -20.109 12.82 6.828 1 98.38 78 PHE B N 1
ATOM 2291 C CA . PHE B 1 78 ? -20.188 13.008 8.273 1 98.38 78 PHE B CA 1
ATOM 2292 C C . PHE B 1 78 ? -18.844 13.492 8.82 1 98.38 78 PHE B C 1
ATOM 2294 O O . PHE B 1 78 ? -17.812 13.344 8.172 1 98.38 78 PHE B O 1
ATOM 2301 N N . GLU B 1 79 ? -18.906 14.016 10.023 1 97.56 79 GLU B N 1
ATOM 2302 C CA . GLU B 1 79 ? -17.703 14.461 10.711 1 97.56 79 GLU B CA 1
ATOM 2303 C C . GLU B 1 79 ? -16.891 13.273 11.242 1 97.56 79 GLU B C 1
ATOM 2305 O O . GLU B 1 79 ? -17.469 12.273 11.664 1 97.56 79 GLU B O 1
ATOM 2310 N N . VAL B 1 80 ? -15.602 13.469 11.188 1 97.81 80 VAL B N 1
ATOM 2311 C CA . VAL B 1 80 ? -14.734 12.438 11.734 1 97.81 80 VAL B CA 1
ATOM 2312 C C . VAL B 1 80 ? -14.742 12.5 13.258 1 97.81 80 VAL B C 1
ATOM 2314 O O . VAL B 1 80 ? -14.43 13.539 13.844 1 97.81 80 VAL B O 1
ATOM 2317 N N . ASN B 1 81 ? -15.156 11.586 13.906 1 98.25 81 ASN B N 1
ATOM 2318 C CA . ASN B 1 81 ? -15.164 11.391 15.352 1 98.25 81 ASN B CA 1
ATOM 2319 C C . ASN B 1 81 ? -14.828 9.953 15.727 1 98.25 81 ASN B C 1
ATOM 2321 O O . ASN B 1 81 ? -14.484 9.148 14.859 1 98.25 81 ASN B O 1
ATOM 2325 N N . PRO B 1 82 ? -14.852 9.539 16.953 1 98.56 82 PRO B N 1
ATOM 2326 C CA . PRO B 1 82 ? -14.469 8.188 17.359 1 98.56 82 PRO B CA 1
ATOM 2327 C C . PRO B 1 82 ? -15.312 7.109 16.688 1 98.56 82 PRO B C 1
ATOM 2329 O O . PRO B 1 82 ? -14.789 6.047 16.328 1 98.56 82 PRO B O 1
ATOM 2332 N N . LEU B 1 83 ? -16.547 7.398 16.484 1 98.75 83 LEU B N 1
ATOM 2333 C CA . LEU B 1 83 ? -17.375 6.418 15.797 1 98.75 83 LEU B CA 1
ATOM 2334 C C . LEU B 1 83 ? -16.875 6.176 14.375 1 98.75 83 LEU B C 1
ATOM 2336 O O . LEU B 1 83 ? -16.656 5.027 13.984 1 98.75 83 LEU B O 1
ATOM 2340 N N . LEU B 1 84 ? -16.734 7.273 13.656 1 98.62 84 LEU B N 1
ATOM 2341 C CA . LEU B 1 84 ? -16.328 7.137 12.266 1 98.62 84 LEU B CA 1
ATOM 2342 C C . LEU B 1 84 ? -14.922 6.547 12.172 1 98.62 84 LEU B C 1
ATOM 2344 O O . LEU B 1 84 ? -14.648 5.727 11.289 1 98.62 84 LEU B O 1
ATOM 2348 N N . LEU B 1 85 ? -14.039 6.934 13.031 1 98.75 85 LEU B N 1
ATOM 2349 C CA . LEU B 1 85 ? -12.711 6.336 13.047 1 98.75 85 LEU B CA 1
ATOM 2350 C C . LEU B 1 85 ? -12.789 4.84 13.336 1 98.75 85 LEU B C 1
ATOM 2352 O O . LEU B 1 85 ? -12.062 4.051 12.742 1 98.75 85 LEU B O 1
ATOM 2356 N N . SER B 1 86 ? -13.664 4.434 14.219 1 98.75 86 SER B N 1
ATOM 2357 C CA . SER B 1 86 ? -13.852 3.02 14.523 1 98.75 86 SER B CA 1
ATOM 2358 C C . SER B 1 86 ? -14.391 2.264 13.312 1 98.75 86 SER B C 1
ATOM 2360 O O . SER B 1 86 ? -13.969 1.14 13.039 1 98.75 86 SER B O 1
ATOM 2362 N N . VAL B 1 87 ? -15.305 2.92 12.664 1 98.75 87 VAL B N 1
ATOM 2363 C CA . VAL B 1 87 ? -15.859 2.322 11.453 1 98.75 87 VAL B CA 1
ATOM 2364 C C . VAL B 1 87 ? -14.758 2.146 10.414 1 98.75 87 VAL B C 1
ATOM 2366 O O . VAL B 1 87 ? -14.641 1.086 9.797 1 98.75 87 VAL B O 1
ATOM 2369 N N . GLN B 1 88 ? -13.953 3.16 10.227 1 98.75 88 GLN B N 1
ATOM 2370 C CA . GLN B 1 88 ? -12.852 3.096 9.273 1 98.75 88 GLN B CA 1
ATOM 2371 C C . GLN B 1 88 ? -11.859 2.006 9.648 1 98.75 88 GLN B C 1
ATOM 2373 O O . GLN B 1 88 ? -11.414 1.233 8.797 1 98.75 88 GLN B O 1
ATOM 2378 N N . LEU B 1 89 ? -11.492 1.93 10.891 1 98.62 89 LEU B N 1
ATOM 2379 C CA . LEU B 1 89 ? -10.555 0.928 11.383 1 98.62 89 LEU B CA 1
ATOM 2380 C C . LEU B 1 89 ? -11.109 -0.48 11.18 1 98.62 89 LEU B C 1
ATOM 2382 O O . LEU B 1 89 ? -10.414 -1.354 10.656 1 98.62 89 LEU B O 1
ATOM 2386 N N . GLY B 1 90 ? -12.367 -0.677 11.617 1 98.69 90 GLY B N 1
ATOM 2387 C CA . GLY B 1 90 ? -13 -1.978 11.469 1 98.69 90 GLY B CA 1
ATOM 2388 C C . GLY B 1 90 ? -13.148 -2.402 10.016 1 98.69 90 GLY B C 1
ATOM 2389 O O . GLY B 1 90 ? -12.883 -3.555 9.672 1 98.69 90 GLY B O 1
ATOM 2390 N N . ALA B 1 91 ? -13.523 -1.459 9.188 1 98.75 91 ALA B N 1
ATOM 2391 C CA . ALA B 1 91 ? -13.711 -1.757 7.77 1 98.75 91 ALA B CA 1
ATOM 2392 C C . ALA B 1 91 ? -12.383 -2.074 7.094 1 98.75 91 ALA B C 1
ATOM 2394 O O . ALA B 1 91 ? -12.312 -2.965 6.242 1 98.75 91 ALA B O 1
ATOM 2395 N N . THR B 1 92 ? -11.352 -1.354 7.43 1 98.38 92 THR B N 1
ATOM 2396 C CA . THR B 1 92 ? -10.023 -1.619 6.875 1 98.38 92 THR B CA 1
ATOM 2397 C C . THR B 1 92 ? -9.539 -3.008 7.281 1 98.38 92 THR B C 1
ATOM 2399 O O . THR B 1 92 ? -9.008 -3.752 6.453 1 98.38 92 THR B O 1
ATOM 2402 N N . ALA B 1 93 ? -9.75 -3.383 8.523 1 98.12 93 ALA B N 1
ATOM 2403 C CA . ALA B 1 93 ? -9.375 -4.715 8.992 1 98.12 93 ALA B CA 1
ATOM 2404 C C . ALA B 1 93 ? -10.164 -5.797 8.258 1 98.12 93 ALA B C 1
ATOM 2406 O O . ALA B 1 93 ? -9.594 -6.797 7.82 1 98.12 93 ALA B O 1
ATOM 2407 N N . CYS B 1 94 ? -11.438 -5.598 8.133 1 98.5 94 CYS B N 1
ATOM 2408 C CA . CYS B 1 94 ? -12.273 -6.539 7.398 1 98.5 94 CYS B CA 1
ATOM 2409 C C . CYS B 1 94 ? -11.836 -6.648 5.945 1 98.5 94 CYS B C 1
ATOM 2411 O O . CYS B 1 94 ? -11.758 -7.75 5.395 1 98.5 94 CYS B O 1
ATOM 2413 N N . HIS B 1 95 ? -11.555 -5.496 5.352 1 98.62 95 HIS B N 1
ATOM 2414 C CA . HIS B 1 95 ? -11.109 -5.484 3.961 1 98.62 95 HIS B CA 1
ATOM 2415 C C . HIS B 1 95 ? -9.828 -6.285 3.785 1 98.62 95 HIS B C 1
ATOM 2417 O O . HIS B 1 95 ? -9.68 -7.023 2.809 1 98.62 95 HIS B O 1
ATOM 2423 N N . GLU B 1 96 ? -8.938 -6.145 4.734 1 97.62 96 GLU B N 1
ATOM 2424 C CA . GLU B 1 96 ? -7.688 -6.895 4.668 1 97.62 96 GLU B CA 1
ATOM 2425 C C . GLU B 1 96 ? -7.938 -8.398 4.75 1 97.62 96 GLU B C 1
ATOM 2427 O O . GLU B 1 96 ? -7.32 -9.172 4.016 1 97.62 96 GLU B O 1
ATOM 2432 N N . ALA B 1 97 ? -8.781 -8.789 5.641 1 98.12 97 ALA B N 1
ATOM 2433 C CA . ALA B 1 97 ? -9.141 -10.203 5.746 1 98.12 97 ALA B CA 1
ATOM 2434 C C . ALA B 1 97 ? -9.797 -10.703 4.461 1 98.12 97 ALA B C 1
ATOM 2436 O O . ALA B 1 97 ? -9.492 -11.797 3.986 1 98.12 97 ALA B O 1
ATOM 2437 N N . THR B 1 98 ? -10.641 -9.898 3.896 1 98.56 98 THR B N 1
ATOM 2438 C CA . THR B 1 98 ? -11.312 -10.25 2.65 1 98.56 98 THR B CA 1
ATOM 2439 C C . THR B 1 98 ? -10.312 -10.312 1.497 1 98.56 98 THR B C 1
ATOM 2441 O O . THR B 1 98 ? -10.438 -11.156 0.606 1 98.56 98 THR B O 1
ATOM 2444 N N . ALA B 1 99 ? -9.398 -9.43 1.457 1 98 99 ALA B N 1
ATOM 2445 C CA . ALA B 1 99 ? -8.375 -9.445 0.417 1 98 99 ALA B CA 1
ATOM 2446 C C . ALA B 1 99 ? -7.555 -10.727 0.468 1 98 99 ALA B C 1
ATOM 2448 O O . ALA B 1 99 ? -7.23 -11.312 -0.572 1 98 99 ALA B O 1
ATOM 2449 N N . LEU B 1 100 ? -7.207 -11.148 1.65 1 97.19 100 LEU B N 1
ATOM 2450 C CA . LEU B 1 100 ? -6.504 -12.414 1.794 1 97.19 100 LEU B CA 1
ATOM 2451 C C . LEU B 1 100 ? -7.363 -13.57 1.291 1 97.19 100 LEU B C 1
ATOM 2453 O O . LEU B 1 100 ? -6.867 -14.469 0.602 1 97.19 100 LEU B O 1
ATOM 2457 N N . TRP B 1 101 ? -8.656 -13.523 1.662 1 97.88 101 TRP B N 1
ATOM 2458 C CA . TRP B 1 101 ? -9.602 -14.516 1.17 1 97.88 101 TRP B CA 1
ATOM 2459 C C . TRP B 1 101 ? -9.664 -14.508 -0.354 1 97.88 101 TRP B C 1
ATOM 2461 O O . TRP B 1 101 ? -9.711 -15.562 -0.986 1 97.88 101 TRP B O 1
ATOM 2471 N N . ASP B 1 102 ? -9.641 -13.406 -0.958 1 98 102 ASP B N 1
ATOM 2472 C CA . ASP B 1 102 ? -9.688 -13.242 -2.408 1 98 102 ASP B CA 1
ATOM 2473 C C . ASP B 1 102 ? -8.492 -13.922 -3.076 1 98 102 ASP B C 1
ATOM 2475 O O . ASP B 1 102 ? -8.656 -14.688 -4.023 1 98 102 ASP B O 1
ATOM 2479 N N . VAL B 1 103 ? -7.301 -13.625 -2.592 1 95.38 103 VAL B N 1
ATOM 2480 C CA . VAL B 1 103 ? -6.094 -14.188 -3.191 1 95.38 103 VAL B CA 1
ATOM 2481 C C . VAL B 1 103 ? -6.07 -15.703 -2.994 1 95.38 103 VAL B C 1
ATOM 2483 O O . VAL B 1 103 ? -5.656 -16.438 -3.889 1 95.38 103 VAL B O 1
ATOM 2486 N N . ARG B 1 104 ? -6.516 -16.219 -1.863 1 96.19 104 ARG B N 1
ATOM 2487 C CA . ARG B 1 104 ? -6.621 -17.656 -1.646 1 96.19 104 ARG B CA 1
ATOM 2488 C C . ARG B 1 104 ? -7.57 -18.297 -2.652 1 96.19 104 ARG B C 1
ATOM 2490 O O . ARG B 1 104 ? -7.285 -19.359 -3.189 1 96.19 104 ARG B O 1
ATOM 2497 N N . THR B 1 105 ? -8.633 -17.594 -2.809 1 96.94 105 THR B N 1
ATOM 2498 C CA . THR B 1 105 ? -9.625 -18.078 -3.762 1 96.94 105 THR B CA 1
ATOM 2499 C C . THR B 1 105 ? -9.031 -18.156 -5.164 1 96.94 105 THR B C 1
ATOM 2501 O O . THR B 1 105 ? -9.234 -19.141 -5.875 1 96.94 105 THR B O 1
ATOM 2504 N N . ALA B 1 106 ? -8.32 -17.188 -5.562 1 94.81 106 ALA B N 1
ATOM 2505 C CA . ALA B 1 106 ? -7.676 -17.172 -6.875 1 94.81 106 ALA B CA 1
ATOM 2506 C C . ALA B 1 106 ? -6.668 -18.312 -7.004 1 94.81 106 ALA B C 1
ATOM 2508 O O . ALA B 1 106 ? -6.645 -19.016 -8.008 1 94.81 106 ALA B O 1
ATOM 2509 N N . VAL B 1 107 ? -5.855 -18.484 -6.004 1 91.12 107 VAL B N 1
ATOM 2510 C CA . VAL B 1 107 ? -4.82 -19.5 -6.016 1 91.12 107 VAL B CA 1
ATOM 2511 C C . VAL B 1 107 ? -5.465 -20.891 -6.059 1 91.12 107 VAL B C 1
ATOM 2513 O O . VAL B 1 107 ? -5.035 -21.75 -6.824 1 91.12 107 VAL B O 1
ATOM 2516 N N . ASP B 1 108 ? -6.5 -21.062 -5.32 1 94 108 ASP B N 1
ATOM 2517 C CA . ASP B 1 108 ? -7.184 -22.359 -5.254 1 94 108 ASP B CA 1
ATOM 2518 C C . ASP B 1 108 ? -7.848 -22.688 -6.586 1 94 108 ASP B C 1
ATOM 2520 O O . ASP B 1 108 ? -8.023 -23.859 -6.922 1 94 108 ASP B O 1
ATOM 2524 N N . SER B 1 109 ? -8.234 -21.734 -7.293 1 94.5 109 SER B N 1
ATOM 2525 C CA . SER B 1 109 ? -8.891 -21.938 -8.578 1 94.5 109 SER B CA 1
ATOM 2526 C C . SER B 1 109 ? -7.875 -22.172 -9.688 1 94.5 109 SER B C 1
ATOM 2528 O O . SER B 1 109 ? -8.25 -22.469 -10.828 1 94.5 109 SER B O 1
ATOM 2530 N N . GLU B 1 110 ? -6.598 -22.016 -9.367 1 89.44 110 GLU B N 1
ATOM 2531 C CA . GLU B 1 110 ? -5.488 -22.156 -10.305 1 89.44 110 GLU B CA 1
ATOM 2532 C C . GLU B 1 110 ? -5.559 -21.109 -11.406 1 89.44 110 GLU B C 1
ATOM 2534 O O . GLU B 1 110 ? -5.16 -21.359 -12.547 1 89.44 110 GLU B O 1
ATOM 2539 N N . ARG B 1 111 ? -6.215 -19.969 -11.078 1 91.25 111 ARG B N 1
ATOM 2540 C CA . ARG B 1 111 ? -6.176 -18.812 -11.977 1 91.25 111 ARG B CA 1
ATOM 2541 C C . ARG B 1 111 ? -4.762 -18.266 -12.094 1 91.25 111 ARG B C 1
ATOM 2543 O O . ARG B 1 111 ? -4.043 -18.172 -11.094 1 91.25 111 ARG B O 1
ATOM 2550 N N . ASP B 1 112 ? -4.391 -17.891 -13.242 1 87.44 112 ASP B N 1
ATOM 2551 C CA . ASP B 1 112 ? -3.082 -17.281 -13.469 1 87.44 112 ASP B CA 1
ATOM 2552 C C . ASP B 1 112 ? -3.07 -15.828 -13.016 1 87.44 112 ASP B C 1
ATOM 2554 O O . ASP B 1 112 ? -3.631 -14.961 -13.688 1 87.44 112 ASP B O 1
ATOM 2558 N N . VAL B 1 113 ? -2.469 -15.617 -11.875 1 91.31 113 VAL B N 1
ATOM 2559 C CA . VAL B 1 113 ? -2.311 -14.242 -11.414 1 91.31 113 VAL B CA 1
ATOM 2560 C C . VAL B 1 113 ? -0.945 -13.703 -11.836 1 91.31 113 VAL B C 1
ATOM 2562 O O . VAL B 1 113 ? 0.076 -14.039 -11.234 1 91.31 113 VAL B O 1
ATOM 2565 N N . LYS B 1 114 ? -0.883 -12.836 -12.766 1 93.44 114 LYS B N 1
ATOM 2566 C CA . LYS B 1 114 ? 0.349 -12.297 -13.336 1 93.44 114 LYS B CA 1
ATOM 2567 C C . LYS B 1 114 ? 1.035 -11.336 -12.367 1 93.44 114 LYS B C 1
ATOM 2569 O O . LYS B 1 114 ? 0.382 -10.742 -11.508 1 93.44 114 LYS B O 1
ATOM 2574 N N . PRO B 1 115 ? 2.309 -11.156 -12.555 1 93.62 115 PRO B N 1
ATOM 2575 C CA . PRO B 1 115 ? 3.049 -10.242 -11.68 1 93.62 115 PRO B CA 1
ATOM 2576 C C . PRO B 1 115 ? 2.482 -8.82 -11.695 1 93.62 115 PRO B C 1
ATOM 2578 O O . PRO B 1 115 ? 2.387 -8.18 -10.648 1 93.62 115 PRO B O 1
ATOM 2581 N N . VAL B 1 116 ? 2.107 -8.383 -12.797 1 95.75 116 VAL B N 1
ATOM 2582 C CA . VAL B 1 116 ? 1.547 -7.035 -12.891 1 95.75 116 VAL B CA 1
ATOM 2583 C C . VAL B 1 116 ? 0.238 -6.965 -12.109 1 95.75 116 VAL B C 1
ATOM 2585 O O . VAL B 1 116 ? -0.064 -5.945 -11.484 1 95.75 116 VAL B O 1
ATOM 2588 N N . GLU B 1 117 ? -0.556 -7.996 -12.234 1 96.25 117 GLU B N 1
ATOM 2589 C CA . GLU B 1 117 ? -1.787 -8.047 -11.445 1 96.25 117 GLU B CA 1
ATOM 2590 C C . GLU B 1 117 ? -1.49 -8.039 -9.953 1 96.25 117 GLU B C 1
ATOM 2592 O O . GLU B 1 117 ? -2.191 -7.379 -9.18 1 96.25 117 GLU B O 1
ATOM 2597 N N . GLN B 1 118 ? -0.494 -8.742 -9.523 1 94.25 118 GLN B N 1
ATOM 2598 C CA . GLN B 1 118 ? -0.08 -8.719 -8.125 1 94.25 118 GLN B CA 1
ATOM 2599 C C . 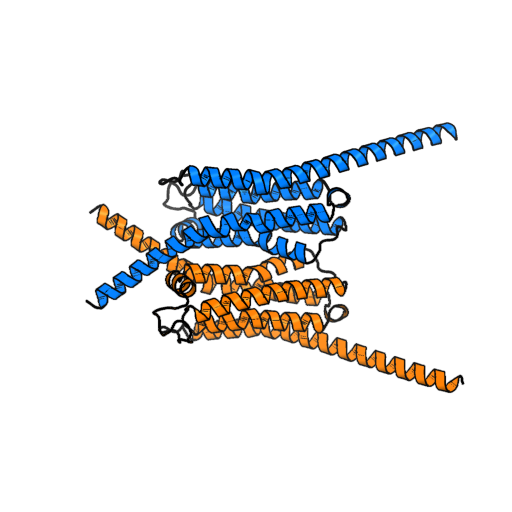GLN B 1 118 ? 0.312 -7.309 -7.688 1 94.25 118 GLN B C 1
ATOM 2601 O O . GLN B 1 118 ? 0.003 -6.891 -6.566 1 94.25 118 GLN B O 1
ATOM 2606 N N . HIS B 1 119 ? 0.983 -6.652 -8.531 1 95.19 119 HIS B N 1
ATOM 2607 C CA . HIS B 1 119 ? 1.354 -5.27 -8.258 1 95.19 119 HIS B CA 1
ATOM 2608 C C . HIS B 1 119 ? 0.118 -4.387 -8.109 1 95.19 119 HIS B C 1
ATOM 2610 O O . HIS B 1 119 ? 0.043 -3.568 -7.188 1 95.19 119 HIS B O 1
ATOM 2616 N N . ILE B 1 120 ? -0.809 -4.516 -8.961 1 97 120 ILE B N 1
ATOM 2617 C CA . ILE B 1 120 ? -2.074 -3.793 -8.898 1 97 120 ILE B CA 1
ATOM 2618 C C . ILE B 1 120 ? -2.773 -4.09 -7.578 1 97 120 ILE B C 1
ATOM 2620 O O . ILE B 1 120 ? -3.254 -3.174 -6.906 1 97 120 ILE B O 1
ATOM 2624 N N . HIS B 1 121 ? -2.809 -5.309 -7.145 1 97.19 121 HIS B N 1
ATOM 2625 C CA . HIS B 1 121 ? -3.406 -5.715 -5.875 1 97.19 121 HIS B CA 1
ATOM 2626 C C . HIS B 1 121 ? -2.721 -5.031 -4.699 1 97.19 121 HIS B C 1
ATOM 2628 O O . HIS B 1 121 ? -3.381 -4.633 -3.736 1 97.19 121 HIS B O 1
ATOM 2634 N N . SER B 1 122 ? -1.419 -4.895 -4.832 1 96.19 122 SER B N 1
ATOM 2635 C CA . SER B 1 122 ? -0.672 -4.246 -3.76 1 96.19 122 SER B CA 1
ATOM 2636 C C . SER B 1 122 ? -1.19 -2.836 -3.5 1 96.19 122 SER B C 1
ATOM 2638 O O . SER B 1 122 ? -1.378 -2.439 -2.348 1 96.19 122 SER B O 1
ATOM 2640 N N . PHE B 1 123 ? -1.429 -2.127 -4.52 1 95.94 123 PHE B N 1
ATOM 2641 C CA . PHE B 1 123 ? -1.938 -0.768 -4.375 1 95.94 123 PHE B CA 1
ATOM 2642 C C . PHE B 1 123 ? -3.354 -0.777 -3.812 1 95.94 123 PHE B C 1
ATOM 2644 O O . PHE B 1 123 ? -3.664 -0.022 -2.889 1 95.94 123 PHE B O 1
ATOM 2651 N N . LEU B 1 124 ? -4.191 -1.648 -4.328 1 97.81 124 LEU B N 1
ATOM 2652 C CA . LEU B 1 124 ? -5.582 -1.715 -3.889 1 97.81 124 LEU B CA 1
ATOM 2653 C C . LEU B 1 124 ? -5.672 -2.133 -2.424 1 97.81 124 LEU B C 1
ATOM 2655 O O . LEU B 1 124 ? -6.562 -1.686 -1.7 1 97.81 124 LEU B O 1
ATOM 2659 N N . GLU B 1 125 ? -4.785 -2.936 -1.972 1 96.5 125 GLU B N 1
ATOM 2660 C CA . GLU B 1 125 ? -4.754 -3.398 -0.587 1 96.5 125 GLU B CA 1
ATOM 2661 C C . GLU B 1 125 ? -4.285 -2.293 0.354 1 96.5 125 GLU B C 1
ATOM 2663 O O . GLU B 1 125 ? -4.734 -2.215 1.501 1 96.5 125 GLU B O 1
ATOM 2668 N N . SER B 1 126 ? -3.447 -1.434 -0.132 1 94.94 126 SER B N 1
ATOM 2669 C CA . SER B 1 126 ? -2.775 -0.502 0.771 1 94.94 126 SER B CA 1
ATOM 2670 C C . SER B 1 126 ? -3.492 0.843 0.809 1 94.94 126 SER B C 1
ATOM 2672 O O . SER B 1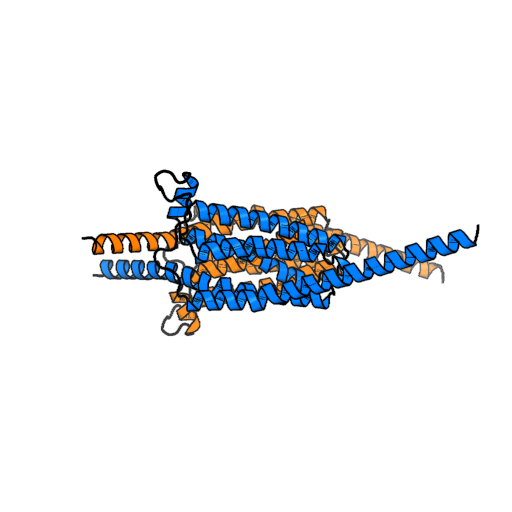 126 ? -3.35 1.601 1.771 1 94.94 126 SER B O 1
ATOM 2674 N N . LEU B 1 127 ? -4.242 1.169 -0.191 1 97.19 127 LEU B N 1
ATOM 2675 C CA . LEU B 1 127 ? -4.863 2.482 -0.318 1 97.19 127 LEU B CA 1
ATOM 2676 C C . LEU B 1 127 ? -5.766 2.775 0.876 1 97.19 127 LEU B C 1
ATOM 2678 O O . LEU B 1 127 ? -5.781 3.896 1.39 1 97.19 127 LEU B O 1
ATOM 2682 N N . PRO B 1 128 ? -6.527 1.773 1.413 1 97.62 128 PRO B N 1
ATOM 2683 C CA . PRO B 1 128 ? -7.324 2.043 2.611 1 97.62 128 PRO B CA 1
ATOM 2684 C C . PRO B 1 128 ? -6.473 2.459 3.809 1 97.62 128 PRO B C 1
ATOM 2686 O O . PRO B 1 128 ? -6.887 3.314 4.598 1 97.62 128 PRO B O 1
ATOM 2689 N N . PHE B 1 129 ? -5.336 1.914 3.959 1 97 129 PHE B N 1
ATOM 2690 C CA . PHE B 1 129 ? -4.453 2.262 5.066 1 97 129 PHE B CA 1
ATOM 2691 C C . PHE B 1 129 ? -3.908 3.676 4.898 1 97 129 PHE B C 1
ATOM 2693 O O . PHE B 1 129 ? -3.752 4.406 5.879 1 97 129 PHE B O 1
ATOM 2700 N N . ALA B 1 130 ? -3.576 4.016 3.637 1 97.19 130 ALA B N 1
ATOM 2701 C CA . ALA B 1 130 ? -3.123 5.379 3.369 1 97.19 130 ALA B CA 1
ATOM 2702 C C . ALA B 1 130 ? -4.203 6.398 3.725 1 97.19 130 ALA B C 1
ATOM 2704 O O . ALA B 1 130 ? -3.914 7.434 4.324 1 97.19 130 ALA B O 1
ATOM 2705 N N . ALA B 1 131 ? -5.422 6.109 3.363 1 98.06 131 ALA B N 1
ATOM 2706 C CA . ALA B 1 131 ? -6.543 6.988 3.684 1 98.06 131 ALA B CA 1
ATOM 2707 C C . ALA B 1 131 ? -6.75 7.086 5.191 1 98.06 131 ALA B C 1
ATOM 2709 O O . ALA B 1 131 ? -6.918 8.18 5.73 1 98.06 131 ALA B O 1
ATOM 2710 N N . LEU B 1 132 ? -6.699 5.969 5.82 1 98.19 132 LEU B N 1
ATOM 2711 C CA . LEU B 1 132 ? -6.906 5.918 7.262 1 98.19 132 LEU B CA 1
ATOM 2712 C C . LEU B 1 132 ? -5.824 6.699 7.996 1 98.19 132 LEU B C 1
ATOM 2714 O O . LEU B 1 132 ? -6.125 7.496 8.883 1 98.19 132 LEU B O 1
ATOM 2718 N N . ALA B 1 133 ? -4.582 6.512 7.609 1 97.69 133 ALA B N 1
ATOM 2719 C CA . ALA B 1 133 ? -3.473 7.23 8.234 1 97.69 133 ALA B CA 1
ATOM 2720 C C . ALA B 1 133 ? -3.615 8.734 8.039 1 97.69 133 ALA B C 1
ATOM 2722 O O . ALA B 1 133 ? -3.398 9.516 8.969 1 97.69 133 ALA B O 1
ATOM 2723 N N . SER B 1 134 ? -3.996 9.148 6.875 1 97.88 134 SER B N 1
ATOM 2724 C CA . SER B 1 134 ? -4.172 10.562 6.586 1 97.88 134 SER B CA 1
ATOM 2725 C C . SER B 1 134 ? -5.305 11.164 7.414 1 97.88 134 SER B C 1
ATOM 2727 O O . SER B 1 134 ? -5.18 12.273 7.938 1 97.88 134 SER B O 1
ATOM 2729 N N . LEU B 1 135 ? -6.383 10.422 7.547 1 97.62 135 LEU B N 1
ATOM 2730 C CA . LEU B 1 135 ? -7.508 10.883 8.352 1 97.62 135 LEU B CA 1
ATOM 2731 C C . LEU B 1 135 ? -7.098 11.039 9.812 1 97.62 135 LEU B C 1
ATOM 2733 O O . LEU B 1 135 ? -7.445 12.039 10.453 1 97.62 135 LEU B O 1
ATOM 2737 N N . MET B 1 136 ? -6.348 10.109 10.273 1 98 136 MET B N 1
ATOM 2738 C CA . MET B 1 136 ? -5.906 10.156 11.664 1 98 136 MET B CA 1
ATOM 2739 C C . MET B 1 136 ? -4.953 11.328 11.891 1 98 136 MET B C 1
ATOM 2741 O O . MET B 1 136 ? -5 11.969 12.938 1 98 136 MET B O 1
ATOM 2745 N N . CYS B 1 137 ? -4.152 11.609 10.898 1 97.38 137 CYS B N 1
ATOM 2746 C CA . CYS B 1 137 ? -3.236 12.742 11.008 1 97.38 137 CYS B CA 1
ATOM 2747 C C . CYS B 1 137 ? -3.99 14.062 10.938 1 97.38 137 CYS B C 1
ATOM 2749 O O . CYS B 1 137 ? -3.594 15.047 11.57 1 97.38 137 CYS B O 1
ATOM 2751 N N . LEU B 1 138 ? -5.07 14.109 10.242 1 96.81 138 LEU B N 1
ATOM 2752 C CA . LEU B 1 138 ? -5.879 15.32 10.094 1 96.81 138 LEU B CA 1
ATOM 2753 C C . LEU B 1 138 ? -6.695 15.586 11.352 1 96.81 138 LEU B C 1
ATOM 2755 O O . LEU B 1 138 ? -7.105 16.719 11.602 1 96.81 138 LEU B O 1
ATOM 2759 N N . HIS B 1 139 ? -6.926 14.492 12.141 1 96.62 139 HIS B N 1
ATOM 2760 C CA . HIS B 1 139 ? -7.812 14.625 13.297 1 96.62 139 HIS B CA 1
ATOM 2761 C C . HIS B 1 139 ? -7.195 14 14.539 1 96.62 139 HIS B C 1
ATOM 2763 O O . HIS B 1 139 ? -7.793 13.125 15.164 1 96.62 139 HIS B O 1
ATOM 2769 N N . PRO B 1 140 ? -6.078 14.523 14.898 1 96.06 140 PRO B N 1
ATOM 2770 C CA . PRO B 1 140 ? -5.406 13.922 16.047 1 96.06 140 PRO B CA 1
ATOM 2771 C C . PRO B 1 140 ? -6.234 14.016 17.328 1 96.06 140 PRO B C 1
ATOM 2773 O O . PRO B 1 140 ? -6.148 13.133 18.188 1 96.06 140 PRO B O 1
ATOM 2776 N N . ASP B 1 141 ? -7.039 15.047 17.5 1 95.12 141 ASP B N 1
ATOM 2777 C CA . ASP B 1 141 ? -7.898 15.188 18.672 1 95.12 141 ASP B CA 1
ATOM 2778 C C . ASP B 1 141 ? -8.93 14.062 18.734 1 95.12 141 ASP B C 1
ATOM 2780 O O . ASP B 1 141 ? -9.25 13.562 19.812 1 95.12 141 ASP B O 1
ATOM 2784 N N . GLN B 1 142 ? -9.414 13.711 17.578 1 97.06 142 GLN B N 1
ATOM 2785 C CA . GLN B 1 142 ? -10.398 12.641 17.531 1 97.06 142 GLN B CA 1
ATOM 2786 C C . GLN B 1 142 ? -9.75 11.281 17.797 1 97.06 142 GLN B C 1
ATOM 2788 O O . GLN B 1 142 ? -10.359 10.391 18.375 1 97.06 142 GLN B O 1
ATOM 2793 N N . VAL B 1 143 ? -8.531 11.094 17.328 1 97.69 143 VAL B N 1
ATOM 2794 C CA . VAL B 1 143 ? -7.777 9.883 17.656 1 97.69 143 VAL B CA 1
ATOM 2795 C C . VAL B 1 143 ? -7.605 9.773 19.172 1 97.69 143 VAL B C 1
ATOM 2797 O O . VAL B 1 143 ? -7.824 8.703 19.75 1 97.69 143 VAL B O 1
ATOM 2800 N N . ARG B 1 144 ? -7.258 10.891 19.781 1 96.44 144 ARG B N 1
ATOM 2801 C CA . ARG B 1 144 ? -7.117 10.898 21.234 1 96.44 144 ARG B CA 1
ATOM 2802 C C . ARG B 1 144 ? -8.445 10.586 21.906 1 96.44 144 ARG B C 1
ATOM 2804 O O . ARG B 1 144 ? -8.484 9.828 22.875 1 96.44 144 ARG B O 1
ATOM 2811 N N . SER B 1 145 ? -9.438 11.242 21.422 1 97.38 145 SER B N 1
ATOM 2812 C CA . SER B 1 145 ? -10.766 10.984 21.969 1 97.38 145 SER B CA 1
ATOM 2813 C C . SER B 1 145 ? -11.133 9.508 21.859 1 97.38 145 SER B C 1
ATOM 2815 O O . SER B 1 145 ? -11.672 8.93 22.797 1 97.38 145 SER B O 1
ATOM 2817 N N . LEU B 1 146 ? -10.883 8.914 20.766 1 98.12 146 LEU B N 1
ATOM 2818 C CA . LEU B 1 146 ? -11.148 7.492 20.578 1 98.12 146 LEU B CA 1
ATOM 2819 C C . LEU B 1 146 ? -10.398 6.652 21.609 1 98.12 146 LEU B C 1
ATOM 2821 O O . LEU B 1 146 ? -10.969 5.738 22.203 1 98.12 146 LEU B O 1
ATOM 2825 N N . LEU B 1 147 ? -9.141 6.984 21.828 1 97.19 147 LEU B N 1
ATOM 2826 C CA . LEU B 1 147 ? -8.297 6.242 22.75 1 97.19 147 LEU B CA 1
ATOM 2827 C C . LEU B 1 147 ? -8.805 6.402 24.188 1 97.19 147 LEU B C 1
ATOM 2829 O O . LEU B 1 147 ? -8.578 5.535 25.031 1 97.19 147 LEU B O 1
ATOM 2833 N N . ARG B 1 148 ? -9.609 7.41 24.406 1 96.88 148 ARG B N 1
ATOM 2834 C CA . ARG B 1 148 ? -10.195 7.664 25.719 1 96.88 148 ARG B CA 1
ATOM 2835 C C . ARG B 1 148 ? -11.641 7.168 25.781 1 96.88 148 ARG B C 1
ATOM 2837 O O . ARG B 1 148 ? -12.375 7.488 26.719 1 96.88 148 ARG B O 1
ATOM 2844 N N . GLY B 1 149 ? -12.031 6.512 24.734 1 96.56 149 GLY B N 1
ATOM 2845 C CA . GLY B 1 149 ? -13.367 5.938 24.719 1 96.56 149 GLY B CA 1
ATOM 2846 C C . GLY B 1 149 ? -14.445 6.953 24.422 1 96.56 149 GLY B C 1
ATOM 2847 O O . GLY B 1 149 ? -15.617 6.73 24.719 1 96.56 149 GLY B O 1
ATOM 2848 N N . GLY B 1 150 ? -14.023 8.094 23.906 1 95.5 150 GLY B N 1
ATOM 2849 C CA . GLY B 1 150 ? -14.992 9.125 23.562 1 95.5 150 GLY B CA 1
ATOM 2850 C C . GLY B 1 150 ? -15.453 9.93 24.766 1 95.5 150 GLY B C 1
ATOM 2851 O O . GLY B 1 150 ? -16.453 10.648 24.688 1 95.5 150 GLY B O 1
ATOM 2852 N N . ALA B 1 151 ? -14.812 9.789 25.859 1 91.25 151 ALA B N 1
ATOM 2853 C CA . ALA B 1 151 ? -15.266 10.406 27.109 1 91.25 151 ALA B CA 1
ATOM 2854 C C . ALA B 1 151 ? -15.328 11.922 26.984 1 91.25 151 ALA B C 1
ATOM 2856 O O . ALA B 1 151 ? -14.406 12.547 26.453 1 91.25 151 ALA B O 1
ATOM 2857 N N . GLY B 1 152 ? -16.375 12.453 27.438 1 90.62 152 GLY B N 1
ATOM 2858 C CA . GLY B 1 152 ? -16.547 13.891 27.484 1 90.62 152 GLY B CA 1
ATOM 2859 C C . GLY B 1 152 ? -17.109 14.477 26.203 1 90.62 152 GLY B C 1
ATOM 2860 O O . GLY B 1 152 ? -17.406 15.664 26.141 1 90.62 152 GLY B O 1
ATOM 2861 N N . ASP B 1 153 ? -17.141 13.758 25.156 1 92.31 153 ASP B N 1
ATOM 2862 C CA . ASP B 1 153 ? -17.672 14.227 23.891 1 92.31 153 ASP B CA 1
ATOM 2863 C C . ASP B 1 153 ? -19.016 13.57 23.594 1 92.31 153 ASP B C 1
ATOM 2865 O O . ASP B 1 153 ? -19.078 12.391 23.25 1 92.31 153 ASP B O 1
ATOM 2869 N N . PRO B 1 154 ? -20.062 14.211 23.688 1 94 154 PRO B N 1
ATOM 2870 C CA . PRO B 1 154 ? -21.391 13.633 23.5 1 94 154 PRO B CA 1
ATOM 2871 C C . PRO B 1 154 ? -21.625 13.172 22.062 1 94 154 PRO B C 1
ATOM 2873 O O . PRO B 1 154 ? -22.562 12.414 21.797 1 94 154 PRO B O 1
ATOM 2876 N N . THR B 1 155 ? -20.797 13.594 21.172 1 95.62 155 THR B N 1
ATOM 2877 C CA . THR B 1 155 ? -21 13.234 19.766 1 95.62 155 THR B CA 1
ATOM 2878 C C . THR B 1 155 ? -20.031 12.141 19.344 1 95.62 155 THR B C 1
ATOM 2880 O O . THR B 1 155 ? -20.047 11.711 18.188 1 95.62 155 THR B O 1
ATOM 2883 N N . ALA B 1 156 ? -19.281 11.648 20.234 1 97.62 156 ALA B N 1
ATOM 2884 C CA . ALA B 1 156 ? -18.203 10.711 19.906 1 97.62 156 ALA B CA 1
ATOM 2885 C C . ALA B 1 156 ? -18.75 9.477 19.203 1 97.62 156 ALA B C 1
ATOM 2887 O O . ALA B 1 156 ? -18.125 8.945 18.297 1 97.62 156 ALA B O 1
ATOM 2888 N N . TRP B 1 157 ? -19.953 9 19.531 1 98.25 157 TRP B N 1
ATOM 2889 C CA . TRP B 1 157 ? -20.469 7.719 19.062 1 98.25 157 TRP B CA 1
ATOM 2890 C C . TRP B 1 157 ? -21.781 7.898 18.312 1 98.25 157 TRP B C 1
ATOM 2892 O O . TRP B 1 157 ? -22.672 7.051 18.406 1 98.25 157 TRP B O 1
ATOM 2902 N N . LYS B 1 158 ? -21.875 9.148 17.656 1 97.94 158 LYS B N 1
ATOM 2903 C CA . LYS B 1 158 ? -23.016 9.461 16.812 1 97.94 158 LYS B CA 1
ATOM 2904 C C . LYS B 1 158 ? -22.562 9.906 15.422 1 97.94 158 LYS B C 1
ATOM 2906 O O . LYS B 1 158 ? -21.484 10.469 15.266 1 97.94 158 LYS B O 1
ATOM 2911 N N . PHE B 1 159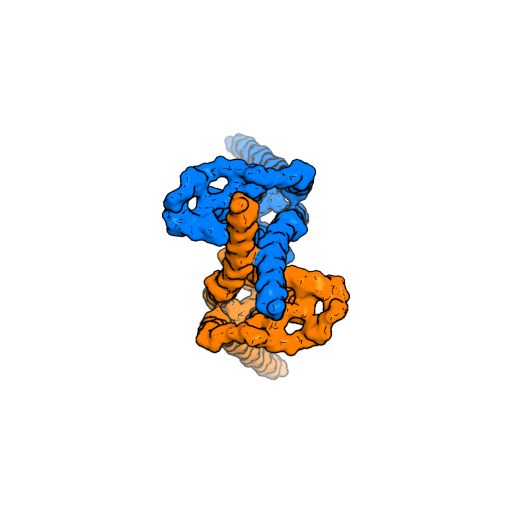 ? -23.391 9.586 14.5 1 97.94 159 PHE B N 1
ATOM 2912 C CA . PHE B 1 159 ? -23.156 10.18 13.188 1 97.94 159 PHE B CA 1
ATOM 2913 C C . PHE B 1 159 ? -23.547 11.648 13.18 1 97.94 159 PHE B C 1
ATOM 2915 O O . PHE B 1 159 ? -24.719 11.992 13.406 1 97.94 159 PHE B O 1
ATOM 2922 N N . VAL B 1 160 ? -22.562 12.477 13 1 97.94 160 VAL B N 1
ATOM 2923 C CA . VAL B 1 160 ? -22.797 13.922 12.938 1 97.94 160 VAL B CA 1
ATOM 2924 C C . VAL B 1 160 ? -22.531 14.422 11.523 1 97.94 160 VAL B C 1
ATOM 2926 O O . VAL B 1 160 ? -21.406 14.375 11.031 1 97.94 160 VAL B O 1
ATOM 2929 N N . PRO B 1 161 ? -23.594 14.906 10.859 1 97.38 161 PRO B N 1
ATOM 2930 C CA . PRO B 1 161 ? -23.359 15.453 9.516 1 97.38 161 PRO B CA 1
ATOM 2931 C C . PRO B 1 161 ? -22.312 16.578 9.516 1 97.38 161 PRO B C 1
ATOM 2933 O O . PRO B 1 161 ? -22.234 17.344 10.477 1 97.38 161 PRO B O 1
ATOM 2936 N N . ARG B 1 162 ? -21.578 16.625 8.414 1 95.75 162 ARG B N 1
ATOM 2937 C CA . ARG B 1 162 ? -20.578 17.672 8.305 1 95.75 162 ARG B CA 1
ATOM 2938 C C . ARG B 1 162 ? -21.203 19.047 8.5 1 95.75 162 ARG B C 1
ATOM 2940 O O . ARG B 1 162 ? -22.219 19.359 7.891 1 95.75 162 ARG B O 1
ATOM 2947 N N . ARG B 1 163 ? -20.594 19.812 9.32 1 91.81 163 ARG B N 1
ATOM 2948 C CA . ARG B 1 163 ? -21.062 21.172 9.539 1 91.81 163 ARG B CA 1
ATOM 2949 C C . ARG B 1 163 ? -20.938 22 8.273 1 91.81 163 ARG B C 1
ATOM 2951 O O . ARG B 1 163 ? -21.812 22.812 7.957 1 91.81 163 ARG B O 1
ATOM 2958 N N . ARG B 1 164 ? -19.812 21.797 7.613 1 92.19 164 ARG B N 1
ATOM 2959 C CA . ARG B 1 164 ? -19.594 22.375 6.293 1 92.19 164 ARG B CA 1
ATOM 2960 C C . ARG B 1 164 ? -19.578 21.297 5.215 1 92.19 164 ARG B C 1
ATOM 2962 O O . ARG B 1 164 ? -18.516 20.734 4.902 1 92.19 164 ARG B O 1
ATOM 2969 N N . PRO B 1 165 ? -20.656 21.094 4.688 1 93.94 165 PRO B N 1
ATOM 2970 C CA . PRO B 1 165 ? -20.734 20.016 3.697 1 93.94 165 PRO B CA 1
ATOM 2971 C C . PRO B 1 165 ? -19.828 20.25 2.49 1 93.94 165 PRO B C 1
ATOM 2973 O O . PRO B 1 165 ? -19.578 21.406 2.121 1 93.94 165 PRO B O 1
ATOM 2976 N N . LEU B 1 166 ? -19.328 19.172 1.968 1 94.94 166 LEU B N 1
ATOM 2977 C CA . LEU B 1 166 ? -18.578 19.266 0.724 1 94.94 166 LEU B CA 1
ATOM 2978 C C . LEU B 1 166 ? -19.453 19.766 -0.415 1 94.94 166 LEU B C 1
ATOM 2980 O O . LEU B 1 166 ? -20.672 19.547 -0.406 1 94.94 166 LEU B O 1
ATOM 2984 N N . PRO B 1 167 ? -18.891 20.5 -1.356 1 96.25 167 PRO B N 1
ATOM 2985 C CA . PRO B 1 167 ? -19.688 21 -2.484 1 96.25 167 PRO B CA 1
ATOM 2986 C C . PRO B 1 167 ? -20.438 19.875 -3.205 1 96.25 167 PRO B C 1
ATOM 2988 O O . PRO B 1 167 ? -19.875 18.797 -3.443 1 96.25 167 PRO B O 1
ATOM 2991 N N . GLY B 1 168 ? -21.609 20.125 -3.516 1 96.31 168 GLY B N 1
ATOM 2992 C CA . GLY B 1 168 ? -22.453 19.156 -4.203 1 96.31 168 GLY B CA 1
ATOM 2993 C C . GLY B 1 168 ? -21.844 18.656 -5.504 1 96.31 168 GLY B C 1
ATOM 2994 O O . GLY B 1 168 ? -21.953 17.484 -5.836 1 96.31 168 GLY B O 1
ATOM 2995 N N . LYS B 1 169 ? -21.328 19.562 -6.246 1 97.62 169 LYS B N 1
ATOM 2996 C CA . LYS B 1 169 ? -20.703 19.188 -7.512 1 97.62 169 LYS B CA 1
ATOM 2997 C C . LYS B 1 169 ? -19.578 18.188 -7.297 1 97.62 169 LYS B C 1
ATOM 2999 O O . LYS B 1 169 ? -19.375 17.297 -8.117 1 97.62 169 LYS B O 1
ATOM 3004 N N . TYR B 1 170 ? -18.812 18.391 -6.254 1 97.5 170 TYR B N 1
ATOM 3005 C CA . TYR B 1 170 ? -17.75 17.453 -5.926 1 97.5 170 TYR B CA 1
ATOM 3006 C C . TYR B 1 170 ? -18.328 16.062 -5.621 1 97.5 170 TYR B C 1
ATOM 3008 O O . TYR B 1 170 ? -17.844 15.062 -6.145 1 97.5 170 TYR B O 1
ATOM 3016 N N . LEU B 1 171 ? -19.328 16.031 -4.801 1 97.38 171 LEU B N 1
ATOM 3017 C CA . LEU B 1 171 ? -19.953 14.758 -4.434 1 97.38 171 LEU B CA 1
ATOM 3018 C C . LEU B 1 171 ? -20.562 14.078 -5.652 1 97.38 171 LEU B C 1
ATOM 3020 O O . LEU B 1 171 ? -20.453 12.859 -5.805 1 97.38 171 LEU B O 1
ATOM 3024 N N . ALA B 1 172 ? -21.234 14.852 -6.488 1 97.88 172 ALA B N 1
ATOM 3025 C CA . ALA B 1 172 ? -21.797 14.312 -7.723 1 97.88 172 ALA B CA 1
ATOM 3026 C C . ALA B 1 172 ? -20.703 13.734 -8.617 1 97.88 172 ALA B C 1
ATOM 3028 O O . ALA B 1 172 ? -20.875 12.68 -9.227 1 97.88 172 ALA B O 1
ATOM 3029 N N . GLY B 1 173 ? -19.594 14.43 -8.711 1 97.88 173 GLY B N 1
ATOM 3030 C CA . GLY B 1 173 ? -18.469 13.938 -9.477 1 97.88 173 GLY B CA 1
ATOM 3031 C C . GLY B 1 173 ? -17.922 12.625 -8.961 1 97.88 173 GLY B C 1
ATOM 3032 O O . GLY B 1 173 ? -17.641 11.711 -9.742 1 97.88 173 GLY B O 1
ATOM 3033 N N . ILE B 1 174 ? -17.766 12.547 -7.66 1 97.69 174 ILE B N 1
ATOM 3034 C CA . ILE B 1 174 ? -17.281 11.32 -7.047 1 97.69 174 ILE B CA 1
ATOM 3035 C C . ILE B 1 174 ? -18.281 10.188 -7.312 1 97.69 174 ILE B C 1
ATOM 3037 O O . ILE B 1 174 ? -17.875 9.078 -7.664 1 97.69 174 ILE B O 1
ATOM 3041 N N . ALA B 1 175 ? -19.547 10.477 -7.156 1 97.56 175 ALA B N 1
ATOM 3042 C CA . ALA B 1 175 ? -20.578 9.469 -7.41 1 97.56 175 ALA B CA 1
ATOM 3043 C C . ALA B 1 175 ? -20.516 8.977 -8.852 1 97.56 175 ALA B C 1
ATOM 3045 O O . ALA B 1 175 ? -20.594 7.777 -9.109 1 97.56 175 ALA B O 1
ATOM 3046 N N . LEU B 1 176 ? -20.391 9.875 -9.766 1 98.31 176 LEU B N 1
ATOM 3047 C CA . LEU B 1 176 ? -20.297 9.523 -11.18 1 98.31 176 LEU B CA 1
ATOM 3048 C C . LEU B 1 176 ? -19.047 8.688 -11.445 1 98.31 176 LEU B C 1
ATOM 3050 O O . LEU B 1 176 ? -19.109 7.699 -12.18 1 98.31 176 LEU B O 1
ATOM 3054 N N . ALA B 1 177 ? -17.953 9.07 -10.852 1 98.25 177 ALA B N 1
ATOM 3055 C CA . ALA B 1 177 ? -16.688 8.344 -11.039 1 98.25 177 ALA B CA 1
ATOM 3056 C C . ALA B 1 177 ? -16.781 6.93 -10.469 1 98.25 177 ALA B C 1
ATOM 3058 O O . ALA B 1 177 ? -16.359 5.965 -11.109 1 98.25 177 ALA B O 1
ATOM 3059 N N . VAL B 1 178 ? -17.328 6.789 -9.312 1 98.06 178 VAL B N 1
ATOM 3060 C CA . VAL B 1 178 ? -17.5 5.48 -8.688 1 98.06 178 VAL B CA 1
ATOM 3061 C C . VAL B 1 178 ? -18.438 4.625 -9.539 1 98.06 178 VAL B C 1
ATOM 3063 O O . VAL B 1 178 ? -18.188 3.438 -9.75 1 98.06 178 VAL B O 1
ATOM 3066 N N . GLY B 1 179 ? -19.547 5.238 -10.008 1 98.06 179 GLY B N 1
ATOM 3067 C CA . GLY B 1 179 ? -20.453 4.531 -10.898 1 98.06 179 GLY B CA 1
ATOM 3068 C C . GLY B 1 179 ? -19.781 4.043 -12.172 1 98.06 179 GLY B C 1
ATOM 3069 O O . GLY B 1 179 ? -19.922 2.875 -12.539 1 98.06 179 GLY B O 1
ATOM 3070 N N . THR B 1 180 ? -18.953 4.867 -12.773 1 98.44 180 THR B N 1
ATOM 3071 C CA . THR B 1 180 ? -18.359 4.598 -14.078 1 98.44 180 THR B CA 1
ATOM 3072 C C . THR B 1 180 ? -17.156 3.67 -13.945 1 98.44 180 THR B C 1
ATOM 3074 O O . THR B 1 180 ? -16.969 2.754 -14.75 1 98.44 180 THR B O 1
ATOM 3077 N N . PHE B 1 181 ? -16.375 3.871 -12.852 1 98.44 181 PHE B N 1
ATOM 3078 C CA . PHE B 1 181 ? -15.086 3.199 -12.82 1 98.44 181 PHE B CA 1
ATOM 3079 C C . PHE B 1 181 ? -15.086 2.057 -11.812 1 98.44 181 PHE B C 1
ATOM 3081 O O . PHE B 1 181 ? -14.133 1.285 -11.742 1 98.44 181 PHE B O 1
ATOM 3088 N N . VAL B 1 182 ? -16.125 1.923 -11.055 1 98.06 182 VAL B N 1
ATOM 3089 C CA . VAL B 1 182 ? -16.172 0.841 -10.07 1 98.06 182 VAL B CA 1
ATOM 3090 C C . VAL B 1 182 ? -17.438 0.01 -10.281 1 98.06 182 VAL B C 1
ATOM 3092 O O . VAL B 1 182 ? -17.359 -1.139 -10.727 1 98.06 182 VAL B O 1
ATOM 3095 N N . ALA B 1 183 ? -18.578 0.598 -10.148 1 98.25 183 ALA B N 1
ATOM 3096 C CA . ALA B 1 183 ? -19.844 -0.137 -10.195 1 98.25 183 ALA B CA 1
ATOM 3097 C C . ALA B 1 183 ? -20.062 -0.774 -11.57 1 98.25 183 ALA B C 1
ATOM 3099 O O . ALA B 1 183 ? -20.438 -1.942 -11.664 1 98.25 183 ALA B O 1
ATOM 3100 N N . LEU B 1 184 ? -19.812 -0.068 -12.555 1 98.5 184 LEU B N 1
ATOM 3101 C CA . LEU B 1 184 ? -20.047 -0.579 -13.898 1 98.5 184 LEU B CA 1
ATOM 3102 C C . LEU B 1 184 ? -19.078 -1.707 -14.227 1 98.5 184 LEU B C 1
ATOM 3104 O O . LEU B 1 184 ? -19.5 -2.814 -14.57 1 98.5 184 LEU B O 1
ATOM 3108 N N . PRO B 1 185 ? -17.797 -1.482 -14.094 1 98.62 185 PRO B N 1
ATOM 3109 C CA . PRO B 1 185 ? -16.859 -2.564 -14.43 1 98.62 185 PRO B CA 1
ATOM 3110 C C . PRO B 1 185 ? -17.078 -3.814 -13.586 1 98.62 185 PRO B C 1
ATOM 3112 O O . PRO B 1 185 ? -17.125 -4.926 -14.117 1 98.62 185 PRO B O 1
ATOM 3115 N N . TYR B 1 186 ? -17.25 -3.688 -12.383 1 98.56 186 TYR B N 1
ATOM 3116 C CA . TYR B 1 186 ? -17.328 -4.863 -11.523 1 98.56 186 TYR B CA 1
ATOM 3117 C C . TYR B 1 186 ? -18.734 -5.453 -11.555 1 98.56 186 TYR B C 1
ATOM 3119 O O . TYR B 1 186 ? -18.922 -6.633 -11.234 1 98.56 186 TYR B O 1
ATOM 3127 N N . GLY B 1 187 ? -19.734 -4.566 -11.883 1 98.62 187 GLY B N 1
ATOM 3128 C CA . GLY B 1 187 ? -21.031 -5.125 -12.227 1 98.62 187 GLY B CA 1
ATOM 3129 C C . GLY B 1 187 ? -20.984 -6.008 -13.461 1 98.62 187 GLY B C 1
ATOM 3130 O O . GLY B 1 187 ? -21.578 -7.086 -13.477 1 98.62 187 GLY B O 1
ATOM 3131 N N . GLU B 1 188 ? -20.312 -5.516 -14.445 1 98.75 188 GLU B N 1
ATOM 3132 C CA . GLU B 1 188 ? -20.109 -6.316 -15.648 1 98.75 188 GLU B CA 1
ATOM 3133 C C . GLU B 1 188 ? -19.406 -7.629 -15.328 1 98.75 188 GLU B C 1
ATOM 3135 O O . GLU B 1 188 ? -19.797 -8.688 -15.828 1 98.75 188 GLU B O 1
ATOM 3140 N N . GLU B 1 189 ? -18.406 -7.57 -14.547 1 98.75 189 GLU B N 1
ATOM 3141 C CA . GLU B 1 189 ? -17.688 -8.766 -14.133 1 98.75 189 GLU B CA 1
ATOM 3142 C C . GLU B 1 189 ? -18.609 -9.773 -13.461 1 98.75 189 GLU B C 1
ATOM 3144 O O . GLU B 1 189 ? -18.578 -10.969 -13.773 1 98.75 189 GLU B O 1
ATOM 3149 N N . LEU B 1 190 ? -19.375 -9.266 -12.562 1 98.69 190 LEU B N 1
ATOM 3150 C CA . LEU B 1 190 ? -20.297 -10.141 -11.836 1 98.69 190 LEU B CA 1
ATOM 3151 C C . LEU B 1 190 ? -21.281 -10.812 -12.789 1 98.69 190 LEU B C 1
ATOM 3153 O O . LEU B 1 190 ? -21.5 -12.023 -12.703 1 98.69 190 LEU B O 1
ATOM 3157 N N . VAL B 1 191 ? -21.812 -10.07 -13.672 1 98.75 191 VAL B N 1
ATOM 3158 C CA . VAL B 1 191 ? -22.781 -10.602 -14.641 1 98.75 191 VAL B CA 1
ATOM 3159 C C . VAL B 1 191 ? -22.094 -11.648 -15.516 1 98.75 191 VAL B C 1
ATOM 3161 O O . VAL B 1 191 ? -22.656 -12.727 -15.75 1 98.75 191 VAL B O 1
ATOM 3164 N N . ARG B 1 192 ? -20.953 -11.312 -16.016 1 98.44 192 ARG B N 1
ATOM 3165 C CA . ARG B 1 192 ? -20.188 -12.234 -16.844 1 98.44 192 ARG B CA 1
ATOM 3166 C C . ARG B 1 192 ? -19.906 -13.539 -16.109 1 98.44 192 ARG B C 1
ATOM 3168 O O . ARG B 1 192 ? -20.078 -14.625 -16.672 1 98.44 192 ARG B O 1
ATOM 3175 N N . CYS B 1 193 ? -19.516 -13.484 -14.898 1 98.5 193 CYS B N 1
ATOM 3176 C CA . CYS B 1 193 ? -19.203 -14.664 -14.102 1 98.5 193 CYS B CA 1
ATOM 3177 C C . CYS B 1 193 ? -20.453 -15.484 -13.82 1 98.5 193 CYS B C 1
ATOM 3179 O O . CYS B 1 193 ? -20.438 -16.719 -13.938 1 98.5 193 CYS B O 1
ATOM 3181 N N . VAL B 1 194 ? -21.531 -14.828 -13.461 1 98.5 194 VAL B N 1
ATOM 3182 C CA . VAL B 1 194 ? -22.781 -15.516 -13.164 1 98.5 194 VAL B CA 1
ATOM 3183 C C . VAL B 1 194 ? -23.297 -16.219 -14.414 1 98.5 194 VAL B C 1
ATOM 3185 O O . VAL B 1 194 ? -23.719 -17.375 -14.359 1 98.5 194 VAL B O 1
ATOM 3188 N N . ARG B 1 195 ? -23.266 -15.57 -15.508 1 98.25 195 ARG B N 1
ATOM 3189 C CA . ARG B 1 195 ? -23.734 -16.156 -16.766 1 98.25 195 ARG B CA 1
ATOM 3190 C C . ARG B 1 195 ? -22.922 -17.391 -17.125 1 98.25 195 ARG B C 1
ATOM 3192 O O . ARG B 1 195 ? -23.484 -18.406 -17.531 1 98.25 195 ARG B O 1
ATOM 3199 N N . ARG B 1 196 ? -21.656 -17.312 -17.047 1 97.81 196 ARG B N 1
ATOM 3200 C CA . ARG B 1 196 ? -20.797 -18.453 -17.328 1 97.81 196 ARG B CA 1
ATOM 3201 C C . ARG B 1 196 ? -21.094 -19.609 -16.391 1 97.81 196 ARG B C 1
ATOM 3203 O O . ARG B 1 196 ? -21.125 -20.766 -16.797 1 97.81 196 ARG B O 1
ATOM 3210 N N . GLY B 1 197 ? -21.281 -19.25 -15.133 1 96.5 197 GLY B N 1
ATOM 3211 C CA . GLY B 1 197 ? -21.625 -20.266 -14.141 1 96.5 197 GLY B CA 1
ATOM 3212 C C . GLY B 1 197 ? -22.938 -20.953 -14.438 1 96.5 197 GLY B C 1
ATOM 3213 O O . GLY B 1 197 ? -23.047 -22.172 -14.289 1 96.5 197 GLY B O 1
ATOM 3214 N N . MET B 1 198 ? -23.875 -20.234 -14.867 1 96.88 198 MET B N 1
ATOM 3215 C CA . MET B 1 198 ? -25.188 -20.797 -15.227 1 96.88 198 MET B CA 1
ATOM 3216 C C . MET B 1 198 ? -25.078 -21.719 -16.438 1 96.88 198 MET B C 1
ATOM 3218 O O . MET B 1 198 ? -25.703 -22.781 -16.469 1 96.88 198 MET B O 1
ATOM 3222 N N . LYS B 1 199 ? -24.375 -21.297 -17.344 1 96.31 199 LYS B N 1
ATOM 3223 C CA . LYS B 1 199 ? -24.156 -22.125 -18.531 1 96.31 199 LYS B CA 1
ATOM 3224 C C . LYS B 1 199 ? -23.484 -23.438 -18.172 1 96.31 199 LYS B C 1
ATOM 3226 O O . LYS B 1 199 ? -23.875 -24.5 -18.656 1 96.31 199 LYS B O 1
ATOM 3231 N N . ARG B 1 200 ? -22.562 -23.391 -17.391 1 95.38 200 ARG B N 1
ATOM 3232 C CA . ARG B 1 200 ? -21.844 -24.594 -16.969 1 95.38 200 ARG B CA 1
ATOM 3233 C C . ARG B 1 200 ? -22.766 -25.516 -16.188 1 95.38 200 ARG B C 1
ATOM 3235 O O . ARG B 1 200 ? -22.719 -26.734 -16.344 1 95.38 200 ARG B O 1
ATOM 3242 N N . ARG B 1 201 ? -23.578 -24.984 -15.359 1 94 201 ARG B N 1
ATOM 3243 C CA . ARG B 1 201 ? -24.531 -25.781 -14.602 1 94 201 ARG B CA 1
ATOM 3244 C C . ARG B 1 201 ? -25.562 -26.422 -15.516 1 94 201 ARG B C 1
ATOM 3246 O O . ARG B 1 201 ? -25.953 -27.578 -15.312 1 94 201 ARG B O 1
ATOM 3253 N N . GLY B 1 202 ? -25.922 -25.703 -16.438 1 93.31 202 GLY B N 1
ATOM 3254 C CA . GLY B 1 202 ? -26.859 -26.234 -17.422 1 93.31 202 GLY B CA 1
ATOM 3255 C C . GLY B 1 202 ? -26.281 -27.391 -18.219 1 93.31 202 GLY B C 1
ATOM 3256 O O . GLY B 1 202 ? -26.953 -28.391 -18.438 1 93.31 202 GLY B O 1
ATOM 3257 N N . LEU B 1 203 ? -25.141 -27.188 -18.625 1 94.5 203 LEU B N 1
ATOM 3258 C CA . LEU B 1 203 ? -24.453 -28.219 -19.391 1 94.5 203 LEU B CA 1
ATOM 3259 C C . LEU B 1 203 ? -24.25 -29.469 -18.547 1 94.5 203 LEU B C 1
ATOM 3261 O O . LEU B 1 203 ? -24.438 -30.594 -19.031 1 94.5 203 LEU B O 1
ATOM 3265 N N . ARG B 1 204 ? -23.875 -29.281 -17.328 1 93.94 204 ARG B N 1
ATOM 3266 C CA . ARG B 1 204 ? -23.688 -30.406 -16.422 1 93.94 204 ARG B CA 1
ATOM 3267 C C . ARG B 1 204 ? -25 -31.156 -16.188 1 93.94 204 ARG B C 1
ATOM 3269 O O . ARG B 1 204 ? -25.016 -32.375 -16.125 1 93.94 204 ARG B O 1
ATOM 3276 N N . ARG B 1 205 ? -26.047 -30.438 -16.094 1 94.44 205 ARG B N 1
ATOM 3277 C CA . ARG B 1 205 ? -27.359 -31.031 -15.906 1 94.44 205 ARG B CA 1
ATOM 3278 C C . ARG B 1 205 ? -27.781 -31.812 -17.141 1 94.44 205 ARG B C 1
ATOM 3280 O O . ARG B 1 205 ? -28.344 -32.906 -17.031 1 94.44 205 ARG B O 1
ATOM 3287 N N . ALA B 1 206 ? -27.422 -31.281 -18.25 1 95.81 206 ALA B N 1
ATOM 3288 C CA . ALA B 1 206 ? -27.75 -31.953 -19.5 1 95.81 206 ALA B CA 1
ATOM 3289 C C . ALA B 1 206 ? -26.953 -33.25 -19.656 1 95.81 206 ALA B C 1
ATOM 3291 O O . ALA B 1 206 ? -27.5 -34.281 -20.078 1 95.81 206 ALA B O 1
ATOM 3292 N N . GLU B 1 207 ? -25.734 -33.188 -19.375 1 95.44 207 GLU B N 1
ATOM 3293 C CA . GLU B 1 207 ? -24.875 -34.344 -19.453 1 95.44 207 GLU B CA 1
ATOM 3294 C C . GLU B 1 207 ? -25.344 -35.438 -18.469 1 95.44 207 GLU B C 1
ATOM 3296 O O . GLU B 1 207 ? -25.375 -36.625 -18.828 1 95.44 207 GLU B O 1
ATOM 3301 N N . ALA B 1 208 ? -25.719 -35.031 -17.25 1 96 208 ALA B N 1
ATOM 3302 C CA . ALA B 1 208 ? -26.219 -35.969 -16.234 1 96 208 ALA B CA 1
ATOM 3303 C C . ALA B 1 208 ? -27.5 -36.656 -16.703 1 96 208 ALA B C 1
ATOM 3305 O O . ALA B 1 208 ? -27.688 -37.844 -16.5 1 96 208 ALA B O 1
ATOM 3306 N N . LYS B 1 209 ? -28.328 -35.969 -17.328 1 94.75 209 LYS B N 1
ATOM 3307 C CA . LYS B 1 209 ? -29.578 -36.5 -17.859 1 94.75 209 LYS B CA 1
ATOM 3308 C C . LYS B 1 209 ? -29.312 -37.5 -18.984 1 94.75 209 LYS B C 1
ATOM 3310 O O . LYS B 1 209 ? -29.922 -38.562 -19.031 1 94.75 209 LYS B O 1
ATOM 3315 N N . ALA B 1 210 ? -28.328 -37.156 -19.859 1 96 210 ALA B N 1
ATOM 3316 C CA . ALA B 1 210 ? -27.953 -38.031 -20.969 1 96 210 ALA B CA 1
ATOM 3317 C C . ALA B 1 210 ? -27.375 -39.344 -20.438 1 96 210 ALA B C 1
ATOM 3319 O O . ALA B 1 210 ? -27.703 -40.438 -20.953 1 96 210 ALA B O 1
ATOM 3320 N N . GLU B 1 211 ? -26.594 -39.219 -19.469 1 94.69 211 GLU B N 1
ATOM 3321 C CA . GLU B 1 211 ? -25.984 -40.406 -18.875 1 94.69 211 GLU B CA 1
ATOM 3322 C C . GLU B 1 211 ? -27.031 -41.312 -18.234 1 94.69 211 GLU B C 1
ATOM 3324 O O . GLU B 1 211 ? -26.969 -42.531 -18.328 1 94.69 211 GLU B O 1
ATOM 3329 N N . ARG B 1 212 ? -28.016 -40.719 -17.438 1 94.31 212 ARG B N 1
ATOM 3330 C CA . ARG B 1 212 ? -29.094 -41.469 -16.812 1 94.31 212 ARG B CA 1
ATOM 3331 C C . ARG B 1 212 ? -29.938 -42.219 -17.859 1 94.31 212 ARG B C 1
ATOM 3333 O O . ARG B 1 212 ? -30.328 -43.375 -17.656 1 94.31 212 ARG B O 1
ATOM 3340 N N . TYR B 1 213 ? -30.109 -41.531 -18.953 1 93.88 213 TYR B N 1
ATOM 3341 C CA . TYR B 1 213 ? -30.875 -42.125 -20.031 1 93.88 213 TYR B CA 1
ATOM 3342 C C . TYR B 1 213 ? -30.141 -43.312 -20.641 1 93.88 213 TYR B C 1
ATOM 3344 O O . TYR B 1 213 ? -30.734 -44.375 -20.875 1 93.88 213 TYR B O 1
ATOM 3352 N N . ASP B 1 214 ? -28.891 -43.219 -20.875 1 94.56 214 ASP B N 1
ATOM 3353 C CA . ASP B 1 214 ? -28.062 -44.281 -21.438 1 94.56 214 ASP B CA 1
ATOM 3354 C C . ASP B 1 214 ? -28.016 -45.5 -20.516 1 94.56 214 ASP B C 1
ATOM 3356 O O . ASP B 1 214 ? -28.078 -46.656 -20.969 1 94.56 214 ASP B O 1
ATOM 3360 N N . ARG B 1 215 ? -28 -45.281 -19.234 1 95.06 215 ARG B N 1
ATOM 3361 C CA . ARG B 1 215 ? -27.969 -46.344 -18.25 1 95.06 215 ARG B CA 1
ATOM 3362 C C . ARG B 1 215 ? -29.297 -47.094 -18.219 1 95.06 215 ARG B C 1
ATOM 3364 O O . ARG B 1 215 ? -29.328 -48.312 -18.078 1 95.06 215 ARG B O 1
ATOM 3371 N N . ALA B 1 216 ? -30.25 -46.344 -18.391 1 94 216 ALA B N 1
ATOM 3372 C CA . ALA B 1 216 ? -31.594 -46.906 -18.406 1 94 216 ALA B CA 1
ATOM 3373 C C . ALA B 1 216 ? -31.797 -47.812 -19.625 1 94 216 ALA B C 1
ATOM 3375 O O . ALA B 1 216 ? -32.469 -48.844 -19.547 1 94 216 ALA B O 1
ATOM 3376 N N . LEU B 1 217 ? -31.125 -47.562 -20.719 1 93.31 217 LEU B N 1
ATOM 3377 C CA . LEU B 1 217 ? -31.266 -48.312 -21.953 1 93.31 217 LEU B CA 1
ATOM 3378 C C . LEU B 1 217 ? -30.391 -49.562 -21.938 1 93.31 217 LEU B C 1
ATOM 3380 O O . LEU B 1 217 ? -30.719 -50.562 -22.594 1 93.31 217 LEU B O 1
ATOM 3384 N N . ALA B 1 218 ? -29.328 -49.562 -21.281 1 92.88 218 ALA B N 1
ATOM 3385 C CA . ALA B 1 218 ? -28.391 -50.688 -21.25 1 92.88 218 ALA B CA 1
ATOM 3386 C C . ALA B 1 218 ? -28.859 -51.781 -20.281 1 92.88 218 ALA B C 1
ATOM 3388 O O . ALA B 1 218 ? -28.406 -52.906 -20.375 1 92.88 218 ALA B O 1
ATOM 3389 N N . GLY B 1 219 ? -29.594 -51.469 -19.391 1 78.75 219 GLY B N 1
ATOM 3390 C CA . GLY B 1 219 ? -30.156 -52.469 -18.516 1 78.75 219 GLY B CA 1
ATOM 3391 C C . GLY B 1 219 ? -31.562 -52.875 -18.922 1 78.75 219 GLY B C 1
ATOM 3392 O O . GLY B 1 219 ? -31.938 -54.062 -18.797 1 78.75 219 GLY B O 1
#

Nearest PDB structures (foldseek):
  2n2n-assembly1_A  TM=3.734E-01  e=3.380E+00  Homo sapiens
  4tql-assembly1_A  TM=2.333E-01  e=2.169E+00  synthetic construct
  4tql-assembly2_B  TM=2.224E-01  e=3.776E+00  synthetic construct
  2n2n-assembly1_A  TM=3.737E-01  e=3.119E+00  Homo sapiens
  4tql-assembly1_A  TM=2.334E-01  e=2.111E+00  synthetic construct

pLDDT: mean 94.07, std 9.67, range [50.47, 98.75]

Radius of gyration: 27.03 Å; Cα contacts (8 Å, |Δi|>4): 417; chains: 2; bounding box: 69×94×54 Å

Solvent-accessible surface area (backbone atoms only — not comparable to full-atom values): 22569 Å² total; per-residue (Å²): 110,70,66,60,52,52,50,50,49,51,51,55,48,18,50,41,20,45,52,35,44,49,45,39,46,68,70,40,53,56,62,52,52,46,54,45,48,42,50,47,51,51,49,40,59,74,63,40,38,43,81,47,42,19,45,63,49,42,50,47,50,52,50,43,49,48,39,50,46,51,50,51,52,48,57,67,51,27,49,83,28,30,38,49,51,47,48,44,52,53,28,48,53,50,33,51,56,48,50,50,51,43,48,45,45,35,57,73,43,66,47,82,78,48,55,67,56,54,52,35,47,18,50,65,67,36,48,58,54,51,52,49,52,50,50,44,22,71,34,47,68,35,51,52,32,37,76,57,71,24,66,94,42,92,55,21,82,48,92,40,67,38,89,74,64,67,58,63,69,58,52,51,48,51,51,50,47,44,45,63,48,42,49,44,54,54,46,50,49,39,51,51,9,45,52,44,49,49,50,53,52,48,49,52,51,48,51,53,50,52,52,54,51,53,54,60,70,75,104,108,69,67,59,52,50,50,50,49,50,52,54,49,16,49,41,19,45,51,34,44,50,45,38,46,67,69,40,52,57,61,52,53,45,54,43,49,41,52,47,53,52,48,41,59,75,62,40,38,44,79,47,42,19,45,63,48,41,50,48,50,52,50,45,49,47,38,50,46,51,48,51,52,48,57,67,50,27,48,84,28,30,39,51,51,48,48,45,52,52,28,47,53,49,32,52,54,48,51,51,51,43,46,44,46,35,56,73,43,67,46,82,77,47,54,67,55,52,52,35,48,16,50,65,66,36,49,59,56,50,52,50,52,50,51,44,22,70,33,48,67,34,52,51,32,38,78,57,72,24,67,93,42,92,55,20,81,49,92,40,66,38,90,73,65,68,58,62,69,57,53,51,48,51,50,51,48,43,44,63,48,41,50,45,54,56,47,51,48,37,50,52,10,46,52,44,48,50,52,51,52,50,50,52,50,49,53,52,52,52,50,55,51,53,54,62,70,76,105

Secondary structure (DSSP, 8-state):
-HHHHHHHHHHHHHHHHHHHHHHIIIIIIHHHTHHHHHHHHHHHHHTTGGGTTHHHHHHHHHHHHHHHHHHHHHHHHB---HHHHHHHHHHHHHHHHHHHHHHHHHHHTT----HHHHHHHHHHHHHHHHHHHHHHHH-HHHHHHHHTTTTT-TTTTS--B-SSPPPHHHHHHHHHHHIIIIIHHHHHHHHHHHHHHHHHHHHHHHHHHHHHHHHHHH-/-HHHHHHHHHHHHHHHHHHHHHHIIIIIIHHHTHHHHHHHHHHHHHTTGGGTTHHHHHHHHHHHHHHHHHHHHHHHHB---HHHHHHHHHHHHHHHHHHHHHHHHHHHTT----HHHHHHHHHHHHHHHHHHHHHHHH-HHHHHHHHTTTTT-TTTTS--B-SSPPPHHHHHHHHHHHIIIIIHHHHHHHHHHHHHHHHHHHHHHHHHHHHHHHHHHH-

Foldseek 3Di:
DVVVVVVVVVVVVVVVVLVVLVCCLQPNLLVVLLVLLLVLLVVCVVLVVLVFLFLVLLVLLVVLCCLQVVLVVLVQWFDDALQSLVSLVVSLVVSLVSLVVNVVSCVVRVRDQDPVSVVSSVCNNCSSVVSSVSVCVSCVVRVVCNVVVVPPPPCRNPTHTDPDHDDPVSVVVSVVSCVVRPVVSSVVRNVSNVVSVVVVVVVVVVVVVVVVVVVVVVD/DVVVVVVVVVVVVVVVVLVVLVCCLQPNLLVVLLVLLLVLLVVCVVLVCLVFLFLVLLVLLVVLCCLQVVLVVLVQWFDDALQSLVSLVVSLVVSLVSLVVNVVSCVVRVRDQDPVSVVSSVCNNCSSVVSSVSVCVSCVVRVVCNVVVVPPPPCRNPTHTDPDHDDPVSVVVSVVSCVVRPVVSSVVRNVSNVVSVVVVVVVVVVVVVVVVVVVVVVD

Organism: Streptomyces mobaraensis (NCBI:txid35621)